Protein AF-0000000071793300 (afdb_homodimer)

Solvent-accessible surface area (backbone atoms only — not comparable to full-atom values): 31966 Å² total; per-residue (Å²): 108,73,74,70,68,48,69,80,53,36,27,35,41,35,36,18,42,70,42,23,67,44,67,67,55,56,54,31,54,50,60,82,47,87,32,38,35,38,36,33,39,48,58,44,61,64,50,50,36,66,66,46,43,80,71,41,73,70,40,40,79,45,71,46,46,90,82,60,49,72,65,57,54,48,50,56,52,59,73,65,61,40,60,27,36,38,36,68,42,41,51,44,48,57,71,75,39,58,59,67,61,49,40,50,54,49,55,61,47,26,76,75,28,22,33,39,37,42,43,46,50,82,68,42,51,70,69,56,44,49,57,48,53,71,70,39,50,27,38,38,39,39,39,55,56,58,96,36,42,34,38,40,36,40,36,54,47,95,90,61,50,75,46,74,48,55,30,28,49,50,67,52,96,86,39,48,69,45,76,43,90,51,59,77,69,62,59,54,38,25,40,57,24,49,61,75,79,74,80,70,78,76,72,73,80,77,63,80,67,64,65,56,58,70,67,59,72,65,77,76,70,83,71,77,81,75,88,76,66,96,74,79,84,72,86,75,83,78,76,83,77,74,87,79,84,83,76,84,73,85,83,89,67,87,73,84,81,84,74,89,80,85,76,88,70,95,124,109,74,75,70,68,49,67,80,54,35,27,34,40,34,36,18,43,72,41,23,68,45,67,67,54,56,54,30,55,48,59,82,46,88,33,38,33,37,35,34,37,49,55,45,62,64,48,51,36,66,67,45,43,80,71,41,73,70,40,42,78,44,71,49,48,90,83,59,51,72,66,58,53,50,51,56,51,58,73,65,60,40,60,27,36,38,36,69,41,42,51,45,48,57,71,76,38,57,56,66,59,50,41,51,53,49,55,60,46,26,75,75,29,21,32,40,37,40,42,47,50,80,67,44,50,69,70,57,44,49,56,47,53,70,71,40,49,28,38,39,39,41,38,54,57,58,95,36,42,32,39,40,37,41,35,55,45,94,88,62,50,76,47,76,49,56,31,29,49,51,67,52,96,84,38,47,67,45,75,44,89,52,60,77,69,62,60,56,39,26,42,55,24,47,61,75,79,76,79,68,79,74,73,75,80,76,63,81,67,61,67,58,59,70,67,55,72,65,78,75,70,84,73,77,83,75,88,82,69,93,81,74,88,67,88,79,82,83,71,80,77,74,85,76,87,80,78,86,72,86,83,88,69,90,71,90,82,86,80,94,86,94,91,69,98,83,130

Structure (mmCIF, N/CA/C/O backbone):
data_AF-0000000071793300-model_v1
#
loop_
_entity.id
_entity.type
_entity.pdbx_description
1 polymer 'Elongator complex protein 5'
#
loop_
_atom_site.group_PDB
_atom_site.id
_atom_site.type_symbol
_atom_site.label_atom_id
_atom_site.label_alt_id
_atom_site.label_comp_id
_atom_site.label_asym_id
_atom_site.label_entity_id
_atom_site.label_seq_id
_atom_site.pdbx_PDB_ins_code
_atom_site.Cartn_x
_atom_site.Cartn_y
_atom_site.Cartn_z
_atom_site.occupancy
_atom_site.B_iso_or_equiv
_atom_site.auth_seq_id
_atom_site.auth_comp_id
_atom_site.auth_asym_id
_atom_site.auth_atom_id
_atom_site.pdbx_PDB_model_num
ATOM 1 N N . MET A 1 1 ? -17.922 23.094 -0.722 1 76.31 1 MET A N 1
ATOM 2 C CA . MET A 1 1 ? -17.781 21.844 -0.001 1 76.31 1 MET A CA 1
ATOM 3 C C . MET A 1 1 ? -16.391 21.719 0.616 1 76.31 1 MET A C 1
ATOM 5 O O . MET A 1 1 ? -15.406 22.234 0.062 1 76.31 1 MET A O 1
ATOM 9 N N . ALA A 1 2 ? -16.344 21.344 1.844 1 85.88 2 ALA A N 1
ATOM 10 C CA . ALA A 1 2 ? -15.227 21.516 2.77 1 85.88 2 ALA A CA 1
ATOM 11 C C . ALA A 1 2 ? -13.969 20.828 2.234 1 85.88 2 ALA A C 1
ATOM 13 O O . ALA A 1 2 ? -12.875 21.406 2.291 1 85.88 2 ALA A O 1
ATOM 14 N N . LEU A 1 3 ? -14.055 19.688 1.613 1 92.12 3 LEU A N 1
ATOM 15 C CA . LEU A 1 3 ? -12.906 18.922 1.147 1 92.12 3 LEU A CA 1
ATOM 16 C C . LEU A 1 3 ? -12.289 19.578 -0.091 1 92.12 3 LEU A C 1
ATOM 18 O O . LEU A 1 3 ? -11.07 19.719 -0.185 1 92.12 3 LEU A O 1
ATOM 22 N N . ARG A 1 4 ? -13.133 20.016 -0.989 1 89.56 4 ARG A N 1
ATOM 23 C CA . ARG A 1 4 ? -12.664 20.625 -2.234 1 89.56 4 ARG A CA 1
ATOM 24 C C . ARG A 1 4 ? -11.992 21.969 -1.978 1 89.56 4 ARG A C 1
ATOM 26 O O . ARG A 1 4 ? -11.047 22.328 -2.678 1 89.56 4 ARG A O 1
ATOM 33 N N . ALA A 1 5 ? -12.484 22.641 -1.003 1 88.69 5 ALA A N 1
ATOM 34 C CA . ALA A 1 5 ? -11.984 23.984 -0.704 1 88.69 5 ALA A CA 1
ATOM 35 C C . ALA A 1 5 ? -10.797 23.922 0.258 1 88.69 5 ALA A C 1
ATOM 37 O O . ALA A 1 5 ? -10.203 24.953 0.58 1 88.69 5 ALA A O 1
ATOM 38 N N . LEU A 1 6 ? -10.453 22.766 0.643 1 92.44 6 LEU A N 1
ATOM 39 C CA . LEU A 1 6 ? -9.422 22.625 1.666 1 92.44 6 LEU A CA 1
ATOM 40 C C . LEU A 1 6 ? -8.047 22.953 1.096 1 92.44 6 LEU A C 1
ATOM 42 O O . LEU A 1 6 ? -7.637 22.375 0.084 1 92.44 6 LEU A O 1
ATOM 46 N N . VAL A 1 7 ? -7.367 23.844 1.73 1 91.25 7 VAL A N 1
ATOM 47 C CA . VAL A 1 7 ? -5.969 24.156 1.439 1 91.25 7 VAL A CA 1
ATOM 48 C C . VAL A 1 7 ? -5.082 23.656 2.576 1 91.25 7 VAL A C 1
ATOM 50 O O . VAL A 1 7 ? -5.258 24.047 3.73 1 91.25 7 VAL A O 1
ATOM 53 N N . PRO A 1 8 ? -4.176 22.797 2.203 1 92.56 8 PRO A N 1
ATOM 54 C CA . PRO A 1 8 ? -3.316 22.281 3.271 1 92.56 8 PRO A CA 1
ATOM 55 C C . PRO A 1 8 ? -2.607 23.391 4.047 1 92.56 8 PRO A C 1
ATOM 57 O O . PRO A 1 8 ? -2.072 24.328 3.447 1 92.56 8 PRO A O 1
ATOM 60 N N . ASN A 1 9 ? -2.705 23.344 5.363 1 93.25 9 ASN A N 1
ATOM 61 C CA . ASN A 1 9 ? -2.062 24.25 6.305 1 93.25 9 ASN A CA 1
ATOM 62 C C . ASN A 1 9 ? -1.631 23.531 7.578 1 93.25 9 ASN A C 1
ATOM 64 O O . ASN A 1 9 ? -2.371 22.688 8.102 1 93.25 9 ASN A O 1
ATOM 68 N N . GLY A 1 10 ? -0.492 23.922 8.023 1 96.38 10 GLY A N 1
ATOM 69 C CA . GLY A 1 10 ? 0.007 23.172 9.164 1 96.38 10 GLY A CA 1
ATOM 70 C C . GLY A 1 10 ? 0.153 21.688 8.883 1 96.38 10 GLY A C 1
ATOM 71 O O . GLY A 1 10 ? 0.768 21.297 7.891 1 96.38 10 GLY A O 1
ATOM 72 N N . PHE A 1 11 ? -0.289 20.906 9.875 1 98.31 11 PHE A N 1
ATOM 73 C CA . PHE A 1 11 ? -0.177 19.453 9.758 1 98.31 11 PHE A CA 1
ATOM 74 C C . PHE A 1 11 ? -1.538 18.828 9.484 1 98.31 11 PHE A C 1
ATOM 76 O O . PHE A 1 11 ? -2.426 18.859 10.344 1 98.31 11 PHE A O 1
ATOM 83 N N . LEU A 1 12 ? -1.7 18.219 8.305 1 98.31 12 LEU A N 1
ATOM 84 C CA . LEU A 1 12 ? -2.881 17.469 7.906 1 98.31 12 LEU A CA 1
ATOM 85 C C . LEU A 1 12 ? -2.631 15.961 8.031 1 98.31 12 LEU A C 1
ATOM 87 O O . LEU A 1 12 ? -1.771 15.414 7.344 1 98.31 12 LEU A O 1
ATOM 91 N N . LEU A 1 13 ? -3.408 15.336 8.875 1 98.56 13 LEU A N 1
ATOM 92 C CA . LEU A 1 13 ? -3.283 13.906 9.141 1 98.56 13 LEU A CA 1
ATOM 93 C C . LEU A 1 13 ? -4.383 13.125 8.43 1 98.56 13 LEU A C 1
ATOM 95 O O . LEU A 1 13 ? -5.57 13.352 8.68 1 98.56 13 LEU A O 1
ATOM 99 N N . LEU A 1 14 ? -3.951 12.188 7.512 1 98.25 14 LEU A N 1
ATOM 100 C CA . LEU A 1 14 ? -4.895 11.344 6.789 1 98.25 14 LEU A CA 1
ATOM 101 C C . LEU A 1 14 ? -4.922 9.938 7.367 1 98.25 14 LEU A C 1
ATOM 103 O O . LEU A 1 14 ? -3.871 9.312 7.547 1 98.25 14 LEU A O 1
ATOM 107 N N . ARG A 1 15 ? -6.105 9.43 7.664 1 97.31 15 ARG A N 1
ATOM 108 C CA . ARG A 1 15 ? -6.297 8.078 8.188 1 97.31 15 ARG A CA 1
ATOM 109 C C . ARG A 1 15 ? -7.141 7.238 7.238 1 97.31 15 ARG A C 1
ATOM 111 O O . ARG A 1 15 ? -8.227 7.652 6.828 1 97.31 15 ARG A O 1
ATOM 118 N N . ASP A 1 16 ? -6.52 6.109 6.824 1 91.88 16 ASP A N 1
ATOM 119 C CA . ASP A 1 16 ? -7.289 5.238 5.941 1 91.88 16 ASP A CA 1
ATOM 120 C C . ASP A 1 16 ? -7.375 3.822 6.508 1 91.88 16 ASP A C 1
ATOM 122 O O . ASP A 1 16 ? -6.887 3.559 7.609 1 91.88 16 ASP A O 1
ATOM 126 N N . ASN A 1 17 ? -8.219 3.035 5.875 1 85.12 17 ASN A N 1
ATOM 127 C CA . ASN A 1 17 ? -8.359 1.622 6.211 1 85.12 17 ASN A CA 1
ATOM 128 C C . ASN A 1 17 ? -8.297 0.74 4.969 1 85.12 17 ASN A C 1
ATOM 130 O O . ASN A 1 17 ? -7.871 1.189 3.902 1 85.12 17 ASN A O 1
ATOM 134 N N . GLU A 1 18 ? -8.602 -0.454 5.141 1 76.25 18 GLU A N 1
ATOM 135 C CA . GLU A 1 18 ? -8.453 -1.423 4.059 1 76.25 18 GLU A CA 1
ATOM 136 C C . GLU A 1 18 ? -9.391 -1.113 2.9 1 76.25 18 GLU A C 1
ATOM 138 O O . GLU A 1 18 ? -9.125 -1.499 1.759 1 76.25 18 GLU A O 1
ATOM 143 N N . SER A 1 19 ? -10.43 -0.314 3.109 1 75.38 19 SER A N 1
ATOM 144 C CA . SER A 1 19 ? -11.461 -0.108 2.096 1 75.38 19 SER A CA 1
ATOM 145 C C . SER A 1 19 ? -11.18 1.137 1.263 1 75.38 19 SER A C 1
ATOM 147 O O . SER A 1 19 ? -11.68 1.273 0.147 1 75.38 19 SER A O 1
ATOM 149 N N . CYS A 1 20 ? -10.383 2.021 1.798 1 85.69 20 CYS A N 1
ATOM 150 C CA . CYS A 1 20 ? -10.156 3.297 1.129 1 85.69 20 CYS A CA 1
ATOM 151 C C . CYS A 1 20 ? -8.773 3.854 1.47 1 85.69 20 CYS A C 1
ATOM 153 O O . CYS A 1 20 ? -8.508 4.191 2.623 1 85.69 20 CYS A O 1
ATOM 155 N N . HIS A 1 21 ? -7.926 4.043 0.466 1 88.12 21 HIS A N 1
ATOM 156 C CA . HIS A 1 21 ? -6.551 4.488 0.68 1 88.12 21 HIS A CA 1
ATOM 157 C C . HIS A 1 21 ? -6.441 6.004 0.586 1 88.12 21 HIS A C 1
ATOM 159 O O . HIS A 1 21 ? -7.086 6.625 -0.264 1 88.12 21 HIS A O 1
ATOM 165 N N . CYS A 1 22 ? -5.547 6.508 1.303 1 94 22 CYS A N 1
ATOM 166 C CA . CYS A 1 22 ? -5.441 7.957 1.408 1 94 22 CYS A CA 1
ATOM 167 C C . CYS A 1 22 ? -4.457 8.508 0.385 1 94 22 CYS A C 1
ATOM 169 O O . CYS A 1 22 ? -4.445 9.711 0.118 1 94 22 CYS A O 1
ATOM 171 N N . GLU A 1 23 ? -3.615 7.715 -0.172 1 93.56 23 GLU A N 1
ATOM 172 C CA . GLU A 1 23 ? -2.52 8.203 -1.005 1 93.56 23 GLU A CA 1
ATOM 173 C C . GLU A 1 23 ? -3.037 9.086 -2.135 1 93.56 23 GLU A C 1
ATOM 175 O O . GLU A 1 23 ? -2.539 10.195 -2.338 1 93.56 23 GLU A O 1
ATOM 180 N N . PRO A 1 24 ? -4.094 8.719 -2.9 1 92.12 24 PRO A N 1
ATOM 181 C CA . PRO A 1 24 ? -4.586 9.594 -3.969 1 92.12 24 PRO A CA 1
ATOM 182 C C . PRO A 1 24 ? -5.066 10.945 -3.453 1 92.12 24 PRO A C 1
ATOM 184 O O . PRO A 1 24 ? -4.836 11.977 -4.098 1 92.12 24 PRO A O 1
ATOM 187 N N . LEU A 1 25 ? -5.703 10.914 -2.357 1 95.69 25 LEU A N 1
ATOM 188 C CA . LEU A 1 25 ? -6.207 12.164 -1.793 1 95.69 25 LEU A CA 1
ATOM 189 C C . LEU A 1 25 ? -5.055 13.07 -1.374 1 95.69 25 LEU A C 1
ATOM 191 O O . LEU A 1 25 ? -5.121 14.289 -1.56 1 95.69 25 LEU A O 1
ATOM 195 N N . ALA A 1 26 ? -4.02 12.5 -0.776 1 96.5 26 ALA A N 1
ATOM 196 C CA . ALA A 1 26 ? -2.85 13.289 -0.395 1 96.5 26 ALA A CA 1
ATOM 197 C C . ALA A 1 26 ? -2.291 14.055 -1.59 1 96.5 26 ALA A C 1
ATOM 199 O O . ALA A 1 26 ? -2.02 15.25 -1.493 1 96.5 26 ALA A O 1
ATOM 200 N N . PHE A 1 27 ? -2.205 13.445 -2.686 1 95.06 27 PHE A N 1
ATOM 201 C CA . PHE A 1 27 ? -1.646 14.062 -3.883 1 95.06 27 PHE A CA 1
ATOM 202 C C . PHE A 1 27 ? -2.631 15.047 -4.492 1 95.06 27 PHE A C 1
ATOM 204 O O . PHE A 1 27 ? -2.227 16.078 -5.035 1 95.06 27 PHE A O 1
ATOM 211 N N . ALA A 1 28 ? -3.891 14.727 -4.414 1 94.69 28 ALA A N 1
ATOM 212 C CA . ALA A 1 28 ? -4.91 15.641 -4.926 1 94.69 28 ALA A CA 1
ATOM 213 C C . ALA A 1 28 ? -4.922 16.938 -4.137 1 94.69 28 ALA A C 1
ATOM 215 O O . ALA A 1 28 ? -5.062 18.031 -4.715 1 94.69 28 ALA A O 1
ATOM 216 N N . LEU A 1 29 ? -4.777 16.859 -2.869 1 95.25 29 LEU A N 1
ATOM 217 C CA . LEU A 1 29 ? -4.801 18.031 -2.01 1 95.25 29 LEU A CA 1
ATOM 218 C C . LEU A 1 29 ? -3.553 18.891 -2.219 1 95.25 29 LEU A C 1
ATOM 220 O O . LEU A 1 29 ? -3.592 20.109 -2.035 1 95.25 29 LEU A O 1
ATOM 224 N N . ALA A 1 30 ? -2.48 18.266 -2.547 1 93.19 30 ALA A N 1
ATOM 225 C CA . ALA A 1 30 ? -1.224 18.969 -2.771 1 93.19 30 ALA A CA 1
ATOM 226 C C . ALA A 1 30 ? -1.16 19.531 -4.188 1 93.19 30 ALA A C 1
ATOM 228 O O . ALA A 1 30 ? -0.171 20.172 -4.566 1 93.19 30 ALA A O 1
ATOM 229 N N . ARG A 1 31 ? -2.129 19.438 -4.93 1 88.06 31 ARG A N 1
ATOM 230 C CA . ARG A 1 31 ? -2.129 19.703 -6.367 1 88.06 31 ARG A CA 1
ATOM 231 C C . ARG A 1 31 ? -1.863 21.172 -6.652 1 88.06 31 ARG A C 1
ATOM 233 O O . ARG A 1 31 ? -1.217 21.516 -7.648 1 88.06 31 ARG A O 1
ATOM 240 N N . SER A 1 32 ? -2.324 22.047 -5.797 1 85.69 32 SER A N 1
ATOM 241 C CA . SER A 1 32 ? -2.209 23.469 -6.051 1 85.69 32 SER A CA 1
ATOM 242 C C . SER A 1 32 ? -0.873 24.016 -5.555 1 85.69 32 SER A C 1
ATOM 244 O O . SER A 1 32 ? -0.54 25.172 -5.797 1 85.69 32 SER A O 1
ATOM 246 N N . SER A 1 33 ? -0.124 23.188 -4.898 1 89.44 33 SER A N 1
ATOM 247 C CA . SER A 1 33 ? 1.162 23.641 -4.375 1 89.44 33 SER A CA 1
ATOM 248 C C . SER A 1 33 ? 2.174 23.844 -5.496 1 89.44 33 SER A C 1
ATOM 250 O O . SER A 1 33 ? 2.215 23.062 -6.453 1 89.44 33 SER A O 1
ATOM 252 N N . LYS A 1 34 ? 2.996 24.812 -5.355 1 88.06 34 LYS A N 1
ATOM 253 C CA . LYS A 1 34 ? 3.979 25.172 -6.375 1 88.06 34 LYS A CA 1
ATOM 254 C C . LYS A 1 34 ? 5.141 24.188 -6.387 1 88.06 34 LYS A C 1
ATOM 256 O O . LYS A 1 34 ? 5.762 23.953 -7.426 1 88.06 34 LYS A O 1
ATOM 261 N N . SER A 1 35 ? 5.535 23.719 -5.238 1 91.12 35 SER A N 1
ATOM 262 C CA . SER A 1 35 ? 6.629 22.766 -5.082 1 91.12 35 SER A CA 1
ATOM 263 C C . SER A 1 35 ? 6.348 21.781 -3.953 1 91.12 35 SER A C 1
ATOM 265 O O . SER A 1 35 ? 5.695 22.125 -2.967 1 91.12 35 SER A O 1
ATOM 267 N N . PHE A 1 36 ? 6.969 20.547 -4.172 1 92.25 36 PHE A N 1
ATOM 268 C CA . PHE A 1 36 ? 6.691 19.484 -3.213 1 92.25 36 PHE A CA 1
ATOM 269 C C . PHE A 1 36 ? 7.957 18.703 -2.891 1 92.25 36 PHE A C 1
ATOM 271 O O . PHE A 1 36 ? 8.844 18.562 -3.74 1 92.25 36 PHE A O 1
ATOM 278 N N . VAL A 1 37 ? 7.98 18.328 -1.69 1 97 37 VAL A N 1
ATOM 279 C CA . VAL A 1 37 ? 8.891 17.25 -1.304 1 97 37 VAL A CA 1
ATOM 280 C C . VAL A 1 37 ? 8.094 16.016 -0.883 1 97 37 VAL A C 1
ATOM 282 O O . VAL A 1 37 ? 7.105 16.141 -0.154 1 97 37 VAL A O 1
ATOM 285 N N . ILE A 1 38 ? 8.422 14.898 -1.396 1 97.62 38 ILE A N 1
ATOM 286 C CA . ILE A 1 38 ? 7.797 13.625 -1.037 1 97.62 38 ILE A CA 1
ATOM 287 C C . ILE A 1 38 ? 8.812 12.734 -0.326 1 97.62 38 ILE A C 1
ATOM 289 O O . ILE A 1 38 ? 9.867 12.422 -0.879 1 97.62 38 ILE A O 1
ATOM 293 N N . VAL A 1 39 ? 8.453 12.383 0.923 1 97.94 39 VAL A N 1
ATOM 294 C CA . VAL A 1 39 ? 9.258 11.398 1.64 1 97.94 39 VAL A CA 1
ATOM 295 C C . VAL A 1 39 ? 8.664 10 1.453 1 97.94 39 VAL A C 1
ATOM 297 O O . VAL A 1 39 ? 7.516 9.758 1.833 1 97.94 39 VAL A O 1
ATOM 300 N N . THR A 1 40 ? 9.422 9.148 0.89 1 96.25 40 THR A N 1
ATOM 301 C CA . THR A 1 40 ? 8.984 7.773 0.637 1 96.25 40 THR A CA 1
ATOM 302 C C . THR A 1 40 ? 10.141 6.797 0.823 1 96.25 40 THR A C 1
ATOM 304 O O . THR A 1 40 ? 11.141 7.129 1.465 1 96.25 40 THR A O 1
ATOM 307 N N . ILE A 1 41 ? 9.906 5.582 0.423 1 93.75 41 ILE A N 1
ATOM 308 C CA . ILE A 1 41 ? 10.93 4.559 0.618 1 93.75 41 ILE A CA 1
ATOM 309 C C . ILE A 1 41 ? 11.617 4.262 -0.711 1 93.75 41 ILE A C 1
ATOM 311 O O . ILE A 1 41 ? 11.102 4.602 -1.777 1 93.75 41 ILE A O 1
ATOM 315 N N . THR A 1 42 ? 12.789 3.658 -0.551 1 88.62 42 THR A N 1
ATOM 316 C CA . THR A 1 42 ? 13.586 3.334 -1.732 1 88.62 42 THR A CA 1
ATOM 317 C C . THR A 1 42 ? 12.812 2.391 -2.654 1 88.62 42 THR A C 1
ATOM 319 O O . THR A 1 42 ? 12.281 1.373 -2.207 1 88.62 42 THR A O 1
ATOM 322 N N . GLY A 1 43 ? 12.797 2.764 -3.949 1 86.94 43 GLY A N 1
ATOM 323 C CA . GLY A 1 43 ? 12.141 1.931 -4.941 1 86.94 43 GLY A CA 1
ATOM 324 C C . GLY A 1 43 ? 10.727 2.385 -5.254 1 86.94 43 GLY A C 1
ATOM 325 O O . GLY A 1 43 ? 10.156 2.002 -6.281 1 86.94 43 GLY A O 1
ATOM 326 N N . ARG A 1 44 ? 10.18 3.189 -4.469 1 92 44 ARG A N 1
ATOM 327 C CA . ARG A 1 44 ? 8.781 3.566 -4.629 1 92 44 ARG A CA 1
ATOM 328 C C . ARG A 1 44 ? 8.648 4.875 -5.398 1 92 44 ARG A C 1
ATOM 330 O O . ARG A 1 44 ? 7.562 5.223 -5.871 1 92 44 ARG A O 1
ATOM 337 N N . GLU A 1 45 ? 9.656 5.633 -5.57 1 90.19 45 GLU A N 1
ATOM 338 C CA . GLU A 1 45 ? 9.617 6.941 -6.211 1 90.19 45 GLU A CA 1
ATOM 339 C C . GLU A 1 45 ? 9.062 6.844 -7.633 1 90.19 45 GLU A C 1
ATOM 341 O O . GLU A 1 45 ? 8.195 7.633 -8.016 1 90.19 45 GLU A O 1
ATOM 346 N N . ASN A 1 46 ? 9.516 5.902 -8.352 1 85.75 46 ASN A N 1
ATOM 347 C CA . ASN A 1 46 ? 9.102 5.777 -9.75 1 85.75 46 ASN A CA 1
ATOM 348 C C . ASN A 1 46 ? 7.645 5.344 -9.867 1 85.75 46 ASN A C 1
ATOM 350 O O . ASN A 1 46 ? 6.949 5.73 -10.805 1 85.75 46 ASN A O 1
ATOM 354 N N . VAL A 1 47 ? 7.238 4.539 -8.922 1 90.19 47 VAL A N 1
ATOM 355 C CA . VAL A 1 47 ? 5.84 4.133 -8.875 1 90.19 47 VAL A CA 1
ATOM 356 C C . VAL A 1 47 ? 4.949 5.359 -8.688 1 90.19 47 VAL A C 1
ATOM 358 O O . VAL A 1 47 ? 3.959 5.535 -9.398 1 90.19 47 VAL A O 1
ATOM 361 N N . LEU A 1 48 ? 5.328 6.172 -7.793 1 92.94 48 LEU A N 1
ATOM 362 C CA . LEU A 1 48 ? 4.566 7.387 -7.527 1 92.94 48 LEU A CA 1
ATOM 363 C C . LEU A 1 48 ? 4.598 8.328 -8.727 1 92.94 48 LEU A C 1
ATOM 365 O O . LEU A 1 48 ? 3.59 8.953 -9.055 1 92.94 48 LEU A O 1
ATOM 369 N N . ARG A 1 49 ? 5.668 8.43 -9.43 1 89.88 49 ARG A N 1
ATOM 370 C CA . ARG A 1 49 ? 5.785 9.242 -10.633 1 89.88 49 ARG A CA 1
ATOM 371 C C . ARG A 1 49 ? 4.84 8.75 -11.727 1 89.88 49 ARG A C 1
ATOM 373 O O . ARG A 1 49 ? 4.258 9.555 -12.453 1 89.88 49 ARG A O 1
ATOM 380 N N . ARG A 1 50 ? 4.75 7.523 -11.828 1 84.56 50 ARG A N 1
ATOM 381 C CA . ARG A 1 50 ? 3.869 6.949 -12.836 1 84.56 50 ARG A CA 1
ATOM 382 C C . ARG A 1 50 ? 2.404 7.18 -12.477 1 84.56 50 ARG A C 1
ATOM 384 O O . ARG A 1 50 ? 1.588 7.484 -13.352 1 84.56 50 ARG A O 1
ATOM 391 N N . ARG A 1 51 ? 2.131 6.992 -11.242 1 87.12 51 ARG A N 1
ATOM 392 C CA . ARG A 1 51 ? 0.751 7.066 -10.773 1 87.12 51 ARG A CA 1
ATOM 393 C C . ARG A 1 51 ? 0.234 8.5 -10.812 1 87.12 51 ARG A C 1
ATOM 395 O O . ARG A 1 51 ? -0.937 8.734 -11.117 1 87.12 51 ARG A O 1
ATOM 402 N N . TYR A 1 52 ? 1.167 9.375 -10.523 1 90.38 52 TYR A N 1
ATOM 403 C CA . TYR A 1 52 ? 0.684 10.734 -10.328 1 90.38 52 TYR A CA 1
ATOM 404 C C . TYR A 1 52 ? 1.319 11.688 -11.336 1 90.38 52 TYR A C 1
ATOM 406 O O . TYR A 1 52 ? 1.308 12.906 -11.141 1 90.38 52 TYR A O 1
ATOM 414 N N . GLY A 1 53 ? 1.723 11.281 -12.484 1 78.25 53 GLY A N 1
ATOM 415 C CA . GLY A 1 53 ? 2.143 11.961 -13.695 1 78.25 53 GLY A CA 1
ATOM 416 C C . GLY A 1 53 ? 2.826 13.289 -13.43 1 78.25 53 GLY A C 1
ATOM 417 O O . GLY A 1 53 ? 3.756 13.367 -12.617 1 78.25 53 GLY A O 1
ATOM 418 N N . GLY A 1 54 ? 2.178 14.336 -14.008 1 74.56 54 GLY A N 1
ATOM 419 C CA . GLY A 1 54 ? 2.666 15.711 -14.055 1 74.56 54 GLY A CA 1
ATOM 420 C C . GLY A 1 54 ? 2.865 16.312 -12.68 1 74.56 54 GLY A C 1
ATOM 421 O O . GLY A 1 54 ? 3.689 17.219 -12.516 1 74.56 54 GLY A O 1
ATOM 422 N N . ARG A 1 55 ? 2.26 15.75 -11.648 1 79.5 55 ARG A N 1
ATOM 423 C CA . ARG A 1 55 ? 2.4 16.328 -10.312 1 79.5 55 ARG A CA 1
ATOM 424 C C . ARG A 1 55 ? 3.756 15.977 -9.711 1 79.5 55 ARG A C 1
ATOM 426 O O . ARG A 1 55 ? 4.277 16.719 -8.875 1 79.5 55 ARG A O 1
ATOM 433 N N . CYS A 1 56 ? 4.332 14.867 -10.211 1 80.94 56 CYS A N 1
ATOM 434 C CA . CYS A 1 56 ? 5.617 14.438 -9.672 1 80.94 56 CYS A CA 1
ATOM 435 C C . CYS A 1 56 ? 6.77 14.945 -10.539 1 80.94 56 CYS A C 1
ATOM 437 O O . CYS A 1 56 ? 7.938 14.727 -10.211 1 80.94 56 CYS A O 1
ATOM 439 N N . GLU A 1 57 ? 6.516 15.586 -11.672 1 77 57 GLU A N 1
ATOM 440 C CA . GLU A 1 57 ? 7.574 16.062 -12.555 1 77 57 GLU A CA 1
ATOM 441 C C . GLU A 1 57 ? 8.477 17.062 -11.836 1 77 57 GLU A C 1
ATOM 443 O O . GLU A 1 57 ? 9.703 17.031 -12 1 77 57 GLU A O 1
ATOM 448 N N . GLY A 1 58 ? 7.973 17.875 -10.969 1 77.62 58 GLY A N 1
ATOM 449 C CA . GLY A 1 58 ? 8.797 18.828 -10.242 1 77.62 58 GLY A CA 1
ATOM 450 C C . GLY A 1 58 ? 8.898 18.516 -8.758 1 77.62 58 GLY A C 1
ATOM 451 O O . GLY A 1 58 ? 9.352 19.359 -7.977 1 77.62 58 GLY A O 1
ATOM 452 N N . ALA A 1 59 ? 8.578 17.281 -8.516 1 89 59 ALA A N 1
ATOM 453 C CA . ALA A 1 59 ? 8.633 16.906 -7.105 1 89 59 ALA A CA 1
ATOM 454 C C . ALA A 1 59 ? 10.031 16.422 -6.727 1 89 59 ALA A C 1
ATOM 456 O O . ALA A 1 59 ? 10.719 15.797 -7.539 1 89 59 ALA A O 1
ATOM 457 N N . THR A 1 60 ? 10.453 16.766 -5.543 1 94.06 60 THR A N 1
ATOM 458 C CA . THR A 1 60 ? 11.688 16.234 -4.988 1 94.06 60 THR A CA 1
ATOM 459 C C . THR A 1 60 ? 11.398 15.07 -4.043 1 94.06 60 THR A C 1
ATOM 461 O O . THR A 1 60 ? 10.562 15.18 -3.148 1 94.06 60 THR A O 1
ATOM 464 N N . PHE A 1 61 ? 12.141 14.023 -4.305 1 95.19 61 PHE A N 1
ATOM 465 C CA . PHE A 1 61 ? 11.945 12.844 -3.473 1 95.19 61 PHE A CA 1
ATOM 466 C C . PHE A 1 61 ? 13.062 12.719 -2.441 1 95.19 61 PHE A C 1
ATOM 468 O O . PHE A 1 61 ? 14.234 12.93 -2.76 1 95.19 61 PHE A O 1
ATOM 475 N N . THR A 1 62 ? 12.664 12.516 -1.165 1 95.81 62 THR A N 1
ATOM 476 C CA . THR A 1 62 ? 13.578 12.164 -0.081 1 95.81 62 THR A CA 1
ATOM 477 C C . THR A 1 62 ? 13.328 10.734 0.391 1 95.81 62 THR A C 1
ATOM 479 O O . THR A 1 62 ? 12.211 10.391 0.78 1 95.81 62 THR A O 1
ATOM 482 N N . ARG A 1 63 ? 14.375 9.969 0.436 1 93.44 63 ARG A N 1
ATOM 483 C CA . ARG A 1 63 ? 14.219 8.539 0.682 1 93.44 63 ARG A CA 1
ATOM 484 C C . ARG A 1 63 ? 14.508 8.203 2.141 1 93.44 63 ARG A C 1
ATOM 486 O O . ARG A 1 63 ? 15.508 8.641 2.701 1 93.44 63 ARG A O 1
ATOM 493 N N . LEU A 1 64 ? 13.578 7.438 2.709 1 93.62 64 LEU A N 1
ATOM 494 C CA . LEU A 1 64 ? 13.742 6.883 4.047 1 93.62 64 LEU A CA 1
ATOM 495 C C . LEU A 1 64 ? 14.227 5.438 3.982 1 93.62 64 LEU A C 1
ATOM 497 O O . LEU A 1 64 ? 13.523 4.566 3.461 1 93.62 64 LEU A O 1
ATOM 501 N N . ASP A 1 65 ? 15.406 5.246 4.379 1 84.44 65 ASP A N 1
ATOM 502 C CA . ASP A 1 65 ? 15.938 3.887 4.449 1 84.44 65 ASP A CA 1
ATOM 503 C C . ASP A 1 65 ? 16.469 3.572 5.844 1 84.44 65 ASP A C 1
ATOM 505 O O . ASP A 1 65 ? 16.297 4.363 6.773 1 84.44 65 ASP A O 1
ATOM 509 N N . TYR A 1 66 ? 17.078 2.439 6.047 1 80.5 66 TYR A N 1
ATOM 510 C CA . TYR A 1 66 ? 17.469 1.95 7.363 1 80.5 66 TYR A CA 1
ATOM 511 C C . TYR A 1 66 ? 18.594 2.799 7.949 1 80.5 66 TYR A C 1
ATOM 513 O O . TYR A 1 66 ? 18.688 2.947 9.172 1 80.5 66 TYR A O 1
ATOM 521 N N . GLN A 1 67 ? 19.297 3.469 7.141 1 85.62 67 GLN A N 1
ATOM 522 C CA . GLN A 1 67 ? 20.453 4.227 7.621 1 85.62 67 GLN A CA 1
ATOM 523 C C . GLN A 1 67 ? 20.094 5.691 7.848 1 85.62 67 GLN A C 1
ATOM 525 O O . GLN A 1 67 ? 20.875 6.445 8.422 1 85.62 67 GLN A O 1
ATOM 530 N N . THR A 1 68 ? 19 6.066 7.473 1 90.88 68 THR A N 1
ATOM 531 C CA . THR A 1 68 ? 18.594 7.465 7.543 1 90.88 68 THR A CA 1
ATOM 532 C C . THR A 1 68 ? 18.25 7.859 8.977 1 90.88 68 THR A C 1
ATOM 534 O O . THR A 1 68 ? 17.578 7.117 9.688 1 90.88 68 THR A O 1
ATOM 537 N N . THR A 1 69 ? 18.75 9.031 9.406 1 94.56 69 THR A N 1
ATOM 538 C CA . THR A 1 69 ? 18.344 9.602 10.688 1 94.56 69 THR A CA 1
ATOM 539 C C . THR A 1 69 ? 17.281 10.664 10.5 1 94.56 69 THR A C 1
ATOM 541 O O . THR A 1 69 ? 17.109 11.203 9.406 1 94.56 69 THR A O 1
ATOM 544 N N . MET A 1 70 ? 16.562 10.992 11.586 1 95.75 70 MET A N 1
ATOM 545 C CA . MET A 1 70 ? 15.516 12.008 11.539 1 95.75 70 MET A CA 1
ATOM 546 C C . MET A 1 70 ? 16.109 13.375 11.211 1 95.75 70 MET A C 1
ATOM 548 O O . MET A 1 70 ? 15.508 14.141 10.445 1 95.75 70 MET A O 1
ATOM 552 N N . GLU A 1 71 ? 17.25 13.664 11.719 1 96.06 71 GLU A N 1
ATOM 553 C CA . GLU A 1 71 ? 17.906 14.938 11.484 1 96.06 71 GLU A CA 1
ATOM 554 C C . GLU A 1 71 ? 18.281 15.102 10.016 1 96.06 71 GLU A C 1
ATOM 556 O O . GLU A 1 71 ? 18.125 16.188 9.445 1 96.06 71 GLU A O 1
ATOM 561 N N . ARG A 1 72 ? 18.797 14.062 9.484 1 96.25 72 ARG A N 1
ATOM 562 C CA . ARG A 1 72 ? 19.188 14.109 8.078 1 96.25 72 ARG A CA 1
ATOM 563 C C . ARG A 1 72 ? 17.984 14.359 7.18 1 96.25 72 ARG A C 1
ATOM 565 O O . ARG A 1 72 ? 18.047 15.164 6.25 1 96.25 72 ARG A O 1
ATOM 572 N N . ILE A 1 73 ? 16.922 13.656 7.414 1 97 73 ILE A N 1
ATOM 573 C CA . ILE A 1 73 ? 15.719 13.828 6.613 1 97 73 ILE A CA 1
ATOM 574 C C . ILE A 1 73 ? 15.188 15.25 6.793 1 97 73 ILE A C 1
ATOM 576 O O . ILE A 1 73 ? 14.797 15.898 5.816 1 97 73 ILE A O 1
ATOM 580 N N . HIS A 1 74 ? 15.109 15.688 8.047 1 97.81 74 HIS A N 1
ATOM 581 C CA . HIS A 1 74 ? 14.672 17.047 8.328 1 97.81 74 HIS A CA 1
ATOM 582 C C . HIS A 1 74 ? 15.5 18.062 7.547 1 97.81 74 HIS A C 1
ATOM 584 O O . HIS A 1 74 ? 14.945 18.953 6.898 1 97.81 74 HIS A O 1
ATOM 590 N N . GLY A 1 75 ? 16.766 17.938 7.641 1 97 75 GLY A N 1
ATOM 591 C CA . GLY A 1 75 ? 17.672 18.844 6.938 1 97 75 GLY A CA 1
ATOM 592 C C . GLY A 1 75 ? 17.438 18.859 5.438 1 97 75 GLY A C 1
ATOM 593 O O . GLY A 1 75 ? 17.391 19.938 4.832 1 97 75 GLY A O 1
ATOM 594 N N . LYS A 1 76 ? 17.281 17.797 4.836 1 96.5 76 LYS A N 1
ATOM 595 C CA . LYS A 1 76 ? 17.062 17.688 3.398 1 96.5 76 LYS A CA 1
ATOM 596 C C . LYS A 1 76 ? 15.758 18.391 2.998 1 96.5 76 LYS A C 1
ATOM 598 O O . LYS A 1 76 ? 15.734 19.141 2.025 1 96.5 76 LYS 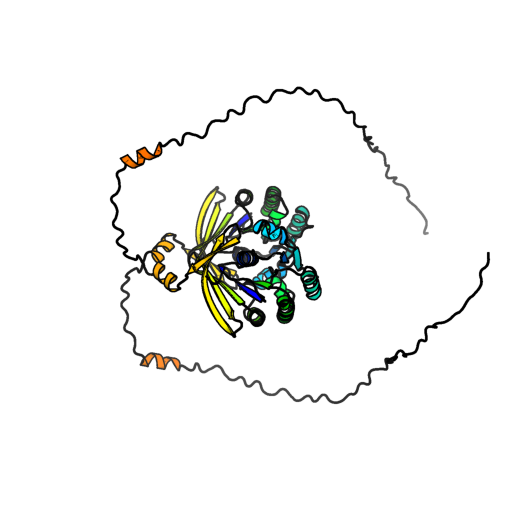A O 1
ATOM 603 N N . ILE A 1 77 ? 14.711 18.172 3.77 1 97.69 77 ILE A N 1
ATOM 604 C CA . ILE A 1 77 ? 13.414 18.75 3.445 1 97.69 77 ILE A CA 1
ATOM 605 C C . ILE A 1 77 ? 13.484 20.266 3.555 1 97.69 77 ILE A C 1
ATOM 607 O O . ILE A 1 77 ? 13.039 20.984 2.652 1 97.69 77 ILE A O 1
ATOM 611 N N . VAL A 1 78 ? 14 20.734 4.625 1 97.31 78 VAL A N 1
ATOM 612 C CA . VAL A 1 78 ? 14.031 22.156 4.902 1 97.31 78 VAL A CA 1
ATOM 613 C C . VAL A 1 78 ? 14.891 22.875 3.857 1 97.31 78 VAL A C 1
ATOM 615 O O . VAL A 1 78 ? 14.586 24 3.451 1 97.31 78 VAL A O 1
ATOM 618 N N . THR A 1 79 ? 15.992 22.219 3.428 1 96.44 79 THR A N 1
ATOM 619 C CA . THR A 1 79 ? 16.859 22.797 2.414 1 96.44 79 THR A CA 1
ATOM 620 C C . THR A 1 79 ? 16.094 23.078 1.127 1 96.44 79 THR A C 1
ATOM 622 O O . THR A 1 79 ? 16.328 24.078 0.457 1 96.44 79 THR A O 1
ATOM 625 N N . TYR A 1 80 ? 15.148 22.328 0.825 1 95.06 80 TYR A N 1
ATOM 626 C CA . TYR A 1 80 ? 14.359 22.5 -0.39 1 95.06 80 TYR A CA 1
ATOM 627 C C . TYR A 1 80 ? 13.281 23.562 -0.194 1 95.06 80 TYR A C 1
ATOM 629 O O . TYR A 1 80 ? 12.781 24.125 -1.165 1 95.06 80 TYR A O 1
ATOM 637 N N . SER A 1 81 ? 12.836 23.828 1.041 1 93.25 81 SER A N 1
ATOM 638 C CA . SER A 1 81 ? 11.828 24.812 1.399 1 93.25 81 SER A CA 1
ATOM 639 C C . SER A 1 81 ? 10.578 24.672 0.531 1 93.25 81 SER A C 1
ATOM 641 O O . SER A 1 81 ? 10.188 25.609 -0.158 1 93.25 81 SER A O 1
ATOM 643 N N . PRO A 1 82 ? 9.953 23.578 0.563 1 95.94 82 PRO A N 1
ATOM 644 C CA . PRO A 1 82 ? 8.812 23.328 -0.317 1 95.94 82 PRO A CA 1
ATOM 645 C C . PRO A 1 82 ? 7.559 24.094 0.112 1 95.94 82 PRO A C 1
ATOM 647 O O . PRO A 1 82 ? 7.457 24.516 1.266 1 95.94 82 PRO A O 1
ATOM 650 N N . SER A 1 83 ? 6.633 24.297 -0.884 1 95.62 83 SER A N 1
ATOM 651 C CA . SER A 1 83 ? 5.32 24.844 -0.557 1 95.62 83 SER A CA 1
ATOM 652 C C . SER A 1 83 ? 4.453 23.812 0.164 1 95.62 83 SER A C 1
ATOM 654 O O . SER A 1 83 ? 3.467 24.172 0.812 1 95.62 83 SER A O 1
ATOM 656 N N . CYS A 1 84 ? 4.891 22.484 0.044 1 96.56 84 CYS A N 1
ATOM 657 C CA . CYS A 1 84 ? 4.18 21.406 0.722 1 96.56 84 CYS A CA 1
ATOM 658 C C . CYS A 1 84 ? 5.051 20.156 0.82 1 96.56 84 CYS A C 1
ATOM 660 O O . CYS A 1 84 ? 5.852 19.875 -0.075 1 96.56 84 CYS A O 1
ATOM 662 N N . CYS A 1 85 ? 4.895 19.422 1.904 1 98.06 85 CYS A N 1
ATOM 663 C CA . CYS A 1 85 ? 5.621 18.172 2.098 1 98.06 85 CYS A CA 1
ATOM 664 C C . CYS A 1 85 ? 4.656 17 2.312 1 98.06 85 CYS A C 1
ATOM 666 O O . CYS A 1 85 ? 3.727 17.094 3.117 1 98.06 85 CYS A O 1
ATOM 668 N N . ILE A 1 86 ? 4.828 15.875 1.607 1 98.06 86 ILE A N 1
ATOM 669 C CA . ILE A 1 86 ? 4.027 14.664 1.78 1 98.06 86 ILE A CA 1
ATOM 670 C C . ILE A 1 86 ? 4.879 13.57 2.412 1 98.06 86 ILE A C 1
ATOM 672 O O . ILE A 1 86 ? 5.926 13.195 1.873 1 98.06 86 ILE A O 1
ATOM 676 N N . LEU A 1 87 ? 4.465 13.109 3.557 1 98.38 87 LEU A N 1
ATOM 677 C CA . LEU A 1 87 ? 5.031 11.914 4.172 1 98.38 87 LEU A CA 1
ATOM 678 C C . LEU A 1 87 ? 4.254 10.672 3.756 1 98.38 87 LEU A C 1
ATOM 680 O O . LEU A 1 87 ? 3.254 10.312 4.387 1 98.38 87 LEU A O 1
ATOM 684 N N . ASP A 1 88 ? 4.723 9.93 2.789 1 95.88 88 ASP A N 1
ATOM 685 C CA . ASP A 1 88 ? 4 8.867 2.107 1 95.88 88 ASP A CA 1
ATOM 686 C C . ASP A 1 88 ? 4.23 7.52 2.795 1 95.88 88 ASP A C 1
ATOM 688 O O . ASP A 1 88 ? 3.539 6.539 2.502 1 95.88 88 ASP A O 1
ATOM 692 N N . CYS A 1 89 ? 5.113 7.5 3.77 1 95.5 89 CYS A N 1
ATOM 693 C CA . CYS A 1 89 ? 5.523 6.219 4.332 1 95.5 89 CYS A CA 1
ATOM 694 C C . CYS A 1 89 ? 5.539 6.27 5.855 1 95.5 89 CYS A C 1
ATOM 696 O O . CYS A 1 89 ? 6.531 5.898 6.484 1 95.5 89 CYS A O 1
ATOM 698 N N . MET A 1 90 ? 4.426 6.609 6.465 1 96.75 90 MET A N 1
ATOM 699 C CA . MET A 1 90 ? 4.348 6.75 7.918 1 96.75 90 MET A CA 1
ATOM 700 C C . MET A 1 90 ? 4.492 5.398 8.602 1 96.75 90 MET A C 1
ATOM 702 O O . MET A 1 90 ? 4.977 5.32 9.734 1 96.75 90 MET A O 1
ATOM 706 N N . ASP A 1 91 ? 4.094 4.387 7.922 1 93.56 91 ASP A N 1
ATOM 707 C CA . ASP A 1 91 ? 4.25 3.045 8.477 1 93.56 91 ASP A CA 1
ATOM 708 C C . ASP A 1 91 ? 5.727 2.713 8.695 1 93.56 91 ASP A C 1
ATOM 710 O O . ASP A 1 91 ? 6.09 2.125 9.719 1 93.56 91 ASP A O 1
ATOM 714 N N . VAL A 1 92 ? 6.566 3.197 7.824 1 95.94 92 VAL A N 1
ATOM 715 C CA . VAL A 1 92 ? 8 2.959 7.953 1 95.94 92 VAL A CA 1
ATOM 716 C C . VAL A 1 92 ? 8.586 3.896 9.008 1 95.94 92 VAL A C 1
ATOM 718 O O . VAL A 1 92 ? 9.469 3.502 9.773 1 95.94 92 VAL A O 1
ATOM 721 N N . PHE A 1 93 ? 8.086 5.086 9.102 1 96.88 93 PHE A N 1
ATOM 722 C CA . PHE A 1 93 ? 8.523 6.008 10.148 1 96.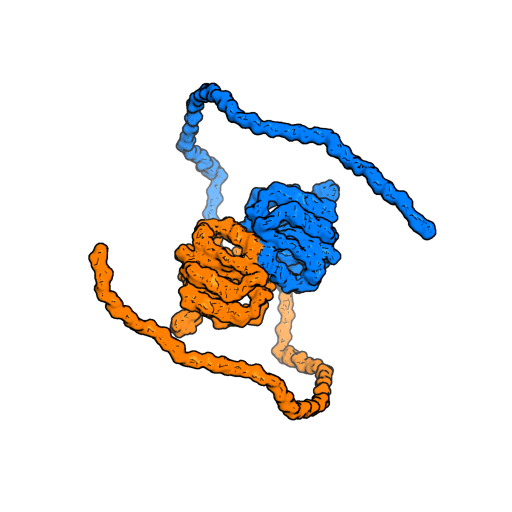88 93 PHE A CA 1
ATOM 723 C C . PHE A 1 93 ? 8.312 5.398 11.531 1 96.88 93 PHE A C 1
ATOM 725 O O . PHE A 1 93 ? 9.227 5.398 12.359 1 96.88 93 PHE A O 1
ATOM 732 N N . VAL A 1 94 ? 7.145 4.844 11.766 1 96.06 94 VAL A N 1
ATOM 733 C CA . VAL A 1 94 ? 6.781 4.375 13.102 1 96.06 94 VAL A CA 1
ATOM 734 C C . VAL A 1 94 ? 7.523 3.08 13.414 1 96.06 94 VAL A C 1
ATOM 736 O O . VAL A 1 94 ? 7.66 2.699 14.578 1 96.06 94 VAL A O 1
ATOM 739 N N . ASP A 1 95 ? 7.953 2.42 12.43 1 93.12 95 ASP A N 1
ATOM 740 C CA . ASP A 1 95 ? 8.758 1.219 12.625 1 93.12 95 ASP A CA 1
ATOM 741 C C . ASP A 1 95 ? 10.195 1.577 13.008 1 93.12 95 ASP A C 1
ATOM 743 O O . ASP A 1 95 ? 10.844 0.839 13.75 1 93.12 95 ASP A O 1
ATOM 747 N N . LYS A 1 96 ? 10.672 2.66 12.547 1 93.69 96 LYS A N 1
ATOM 748 C CA . LYS A 1 96 ? 12.078 3.01 12.695 1 93.69 96 LYS A CA 1
ATOM 749 C C . LYS A 1 96 ? 12.289 3.916 13.906 1 93.69 96 LYS A C 1
ATOM 751 O O . LYS A 1 96 ? 13.352 3.885 14.531 1 93.69 96 LYS A O 1
ATOM 756 N N . PHE A 1 97 ? 11.32 4.754 14.148 1 96.12 97 PHE A N 1
ATOM 757 C CA . PHE A 1 97 ? 11.461 5.77 15.188 1 96.12 97 PHE A CA 1
ATOM 758 C C . PHE A 1 97 ? 10.297 5.707 16.172 1 96.12 97 PHE A C 1
ATOM 760 O O . PHE A 1 97 ? 9.211 5.25 15.812 1 96.12 97 PHE A O 1
ATOM 767 N N . SER A 1 98 ? 10.578 6.219 17.391 1 96.06 98 SER A N 1
ATOM 768 C CA . SER A 1 98 ? 9.461 6.363 18.312 1 96.06 98 SER A CA 1
ATOM 769 C C . SER A 1 98 ? 8.477 7.426 17.828 1 96.06 98 SER A C 1
ATOM 771 O O . SER A 1 98 ? 8.875 8.398 17.188 1 96.06 98 SER A O 1
ATOM 773 N N . VAL A 1 99 ? 7.277 7.246 18.234 1 97.62 99 VAL A N 1
ATOM 774 C CA . VAL A 1 99 ? 6.23 8.156 17.781 1 97.62 99 VAL A CA 1
ATOM 775 C C . VAL A 1 99 ? 6.48 9.555 18.344 1 97.62 99 VAL A C 1
ATOM 777 O O . VAL A 1 99 ? 6.152 10.555 17.703 1 97.62 99 VAL A O 1
ATOM 780 N N . ASP A 1 100 ? 7.055 9.648 19.469 1 97.5 100 ASP A N 1
ATOM 781 C CA . ASP A 1 100 ? 7.352 10.953 20.047 1 97.5 100 ASP A CA 1
ATOM 782 C C . ASP A 1 100 ? 8.367 11.719 19.203 1 97.5 100 ASP A C 1
ATOM 784 O O . ASP A 1 100 ? 8.227 12.922 19 1 97.5 100 ASP A O 1
ATOM 788 N N . VAL A 1 101 ? 9.352 11.016 18.781 1 98 101 VAL A N 1
ATOM 789 C CA . VAL A 1 101 ? 10.367 11.617 17.922 1 98 101 VAL A CA 1
ATOM 790 C C . VAL A 1 101 ? 9.734 12.062 16.594 1 98 101 VAL A C 1
ATOM 792 O O . VAL A 1 101 ? 10.039 13.141 16.094 1 98 101 VAL A O 1
ATOM 795 N N . ILE A 1 102 ? 8.852 11.289 16.078 1 98.62 102 ILE A N 1
ATOM 796 C CA . ILE A 1 102 ? 8.156 11.602 14.836 1 98.62 102 ILE A CA 1
ATOM 797 C C . ILE A 1 102 ? 7.285 12.836 15.031 1 98.62 102 ILE A C 1
ATOM 799 O O . ILE A 1 102 ? 7.293 13.75 14.203 1 98.62 102 ILE A O 1
ATOM 803 N N . ALA A 1 103 ? 6.562 12.836 16.141 1 98.5 103 ALA A N 1
ATOM 804 C CA . ALA A 1 103 ? 5.699 13.969 16.438 1 98.5 103 ALA A CA 1
ATOM 805 C C . ALA A 1 103 ? 6.504 15.258 16.547 1 98.5 103 ALA A C 1
ATOM 807 O O . ALA A 1 103 ? 6.086 16.297 16.031 1 98.5 103 ALA A O 1
ATOM 808 N N . ALA A 1 104 ? 7.621 15.219 17.125 1 98.25 104 ALA A N 1
ATOM 809 C CA . ALA A 1 104 ? 8.5 16.375 17.234 1 98.25 104 ALA A CA 1
ATOM 810 C C . ALA A 1 104 ? 9.008 16.812 15.859 1 98.25 104 ALA A C 1
ATOM 812 O O . ALA A 1 104 ? 9.055 18.016 15.555 1 98.25 104 ALA A O 1
ATOM 813 N N . PHE A 1 105 ? 9.422 15.898 15.117 1 98.5 105 PHE A N 1
ATOM 814 C CA . PHE A 1 105 ? 9.883 16.109 13.742 1 98.5 105 PHE A CA 1
ATOM 815 C C . PHE A 1 105 ? 8.82 16.828 12.922 1 98.5 105 PHE A C 1
ATOM 817 O O . PHE A 1 105 ? 9.102 17.828 12.266 1 98.5 105 PHE A O 1
ATOM 824 N N . ILE A 1 106 ? 7.562 16.375 12.992 1 98.75 106 ILE A N 1
ATOM 825 C CA . ILE A 1 106 ? 6.453 16.938 12.234 1 98.75 106 ILE A CA 1
ATOM 826 C C . ILE A 1 106 ? 6.133 18.344 12.758 1 98.75 106 ILE A C 1
ATOM 828 O O . ILE A 1 106 ? 5.844 19.25 11.984 1 98.75 106 ILE A O 1
ATOM 832 N N . SER A 1 107 ? 6.195 18.516 14.047 1 98.44 107 SER A N 1
ATOM 833 C CA . SER A 1 107 ? 5.941 19.812 14.648 1 98.44 107 SER A CA 1
ATOM 834 C C . SER A 1 107 ? 6.938 20.859 14.148 1 98.44 107 SER A C 1
ATOM 836 O O . SER A 1 107 ? 6.574 22.016 13.906 1 98.44 107 SER A O 1
ATOM 838 N N . ARG A 1 108 ? 8.133 20.484 13.992 1 98.12 108 ARG A N 1
ATOM 839 C CA . ARG A 1 108 ? 9.164 21.375 13.477 1 98.12 108 ARG A CA 1
ATOM 840 C C . ARG A 1 108 ? 8.914 21.703 12.008 1 98.12 108 ARG A C 1
ATOM 842 O O . ARG A 1 108 ? 9.086 22.859 11.586 1 98.12 108 ARG A O 1
ATOM 849 N N . LEU A 1 109 ? 8.492 20.797 11.234 1 98.5 109 LEU A N 1
ATOM 850 C CA . LEU A 1 109 ? 8.258 21 9.812 1 98.5 109 LEU A CA 1
ATOM 851 C C . LEU A 1 109 ? 7.031 21.875 9.578 1 98.5 109 LEU A C 1
ATOM 853 O O . LEU A 1 109 ? 7.066 22.797 8.766 1 98.5 109 LEU A O 1
ATOM 857 N N . LYS A 1 110 ? 5.98 21.547 10.328 1 97.88 110 LYS A N 1
ATOM 858 C CA . LYS A 1 110 ? 4.703 22.203 10.062 1 97.88 110 LYS A CA 1
ATOM 859 C C . LYS A 1 110 ? 4.77 23.688 10.406 1 97.88 110 LYS A C 1
ATOM 861 O O . LYS A 1 110 ? 3.906 24.469 9.992 1 97.88 110 LYS A O 1
ATOM 866 N N . ALA A 1 111 ? 5.676 24.078 11.18 1 97.19 111 ALA A N 1
ATOM 867 C CA . ALA A 1 111 ? 5.902 25.484 11.492 1 97.19 111 ALA A CA 1
ATOM 868 C C . ALA A 1 111 ? 6.414 26.25 10.273 1 97.19 111 ALA A C 1
ATOM 870 O O . ALA A 1 111 ? 6.332 27.469 10.219 1 97.19 111 ALA A O 1
ATOM 871 N N . LYS A 1 112 ? 6.891 25.609 9.289 1 97.31 112 LYS A N 1
ATOM 872 C CA . LYS A 1 112 ? 7.531 26.266 8.148 1 97.31 112 LYS A CA 1
ATOM 873 C C . LYS A 1 112 ? 6.676 26.125 6.891 1 97.31 112 LYS A C 1
ATOM 875 O O . LYS A 1 112 ? 6.598 27.062 6.09 1 97.31 112 LYS A O 1
ATOM 880 N N . PHE A 1 113 ? 6.086 25.062 6.645 1 97.19 113 PHE A N 1
ATOM 881 C CA . PHE A 1 113 ? 5.242 24.781 5.492 1 97.19 113 PHE A CA 1
ATOM 882 C C . PHE A 1 113 ? 4.246 23.672 5.805 1 97.19 113 PHE A C 1
ATOM 884 O O . PHE A 1 113 ? 4.426 22.922 6.77 1 97.19 113 PHE A O 1
ATOM 891 N N . PRO A 1 114 ? 3.176 23.531 5.012 1 97.69 114 PRO A N 1
ATOM 892 C CA . PRO A 1 114 ? 2.188 22.469 5.234 1 97.69 114 PRO A CA 1
ATOM 893 C C . PRO A 1 114 ? 2.773 21.062 5.07 1 97.69 114 PRO A C 1
ATOM 895 O O . PRO A 1 114 ? 3.59 20.844 4.176 1 97.69 114 PRO A O 1
ATOM 898 N N . VAL A 1 115 ? 2.354 20.156 5.969 1 98.62 115 VAL A N 1
ATOM 899 C CA . VAL A 1 115 ? 2.77 18.75 5.945 1 98.62 115 VAL A CA 1
ATOM 900 C C . VAL A 1 115 ? 1.542 17.859 5.859 1 98.62 115 VAL A C 1
ATOM 902 O O . VAL A 1 115 ? 0.597 18 6.637 1 98.62 115 VAL A O 1
ATOM 905 N N . ILE A 1 116 ? 1.516 16.938 4.918 1 98.56 116 ILE A N 1
ATOM 906 C CA . ILE A 1 116 ? 0.472 15.922 4.785 1 98.56 116 ILE A CA 1
ATOM 907 C C . ILE A 1 116 ? 1.055 14.539 5.066 1 98.56 116 ILE A C 1
ATOM 909 O O . ILE A 1 116 ? 2.066 14.156 4.477 1 98.56 116 ILE A O 1
ATOM 913 N N . ALA A 1 117 ? 0.452 13.781 5.949 1 98.69 117 ALA A N 1
ATOM 914 C CA . ALA A 1 117 ? 0.952 12.445 6.277 1 98.69 117 ALA A CA 1
ATOM 915 C C . ALA A 1 117 ? -0.126 11.391 6.059 1 98.69 117 ALA A C 1
ATOM 917 O O . ALA A 1 117 ? -1.27 11.562 6.488 1 98.69 117 ALA A O 1
ATOM 918 N N . VAL A 1 118 ? 0.252 10.32 5.441 1 97.12 118 VAL A N 1
ATOM 919 C CA . VAL A 1 118 ? -0.623 9.172 5.215 1 97.12 118 VAL A CA 1
ATOM 920 C C . VAL A 1 118 ? -0.436 8.148 6.332 1 97.12 118 VAL A C 1
ATOM 922 O O . VAL A 1 118 ? 0.642 7.566 6.477 1 97.12 118 VAL A O 1
ATOM 925 N N . CYS A 1 119 ? -1.533 7.852 7.09 1 96.44 119 CYS A N 1
ATOM 926 C CA . CYS A 1 119 ? -1.458 6.957 8.242 1 96.44 119 CYS A CA 1
ATOM 927 C C . CYS A 1 119 ? -2.441 5.805 8.102 1 96.44 119 CYS A C 1
ATOM 929 O O . CYS A 1 119 ? -3.584 5.898 8.555 1 96.44 119 CYS A O 1
ATOM 931 N N . PRO A 1 120 ? -1.939 4.691 7.637 1 91.5 120 PRO A N 1
ATOM 932 C CA . PRO A 1 120 ? -2.834 3.541 7.5 1 91.5 120 PRO A CA 1
ATOM 933 C C . PRO A 1 120 ? -3.205 2.92 8.844 1 91.5 120 PRO A C 1
ATOM 935 O O . PRO A 1 120 ? -2.338 2.727 9.703 1 91.5 120 PRO A O 1
ATOM 938 N N . GLU A 1 121 ? -4.426 2.52 8.992 1 90.06 121 GLU A N 1
ATOM 939 C CA . GLU A 1 121 ? -4.93 1.899 10.211 1 90.06 121 GLU A CA 1
ATOM 940 C C . GLU A 1 121 ? -4.301 0.526 10.438 1 90.06 121 GLU A C 1
ATOM 942 O O . GLU A 1 121 ? -4.105 0.104 11.578 1 90.06 121 GLU A O 1
ATOM 947 N N . ALA A 1 122 ? -3.967 -0.091 9.406 1 82.44 122 ALA A N 1
ATOM 948 C CA . ALA A 1 122 ? -3.451 -1.456 9.477 1 82.44 122 ALA A CA 1
ATOM 949 C C . ALA A 1 122 ? -2.047 -1.483 10.07 1 82.44 122 ALA A C 1
ATOM 951 O O . ALA A 1 122 ? -1.64 -2.48 10.672 1 82.44 122 ALA A O 1
ATOM 952 N N . SER A 1 123 ? -1.331 -0.395 9.992 1 88.69 123 SER A N 1
ATOM 953 C CA . SER A 1 123 ? 0.079 -0.432 10.367 1 88.69 123 SER A CA 1
ATOM 954 C C . SER A 1 123 ? 0.36 0.477 11.562 1 88.69 123 SER A C 1
ATOM 956 O O . SER A 1 123 ? 1.394 0.343 12.219 1 88.69 123 SER A O 1
ATOM 958 N N . ILE A 1 124 ? -0.5 1.364 11.781 1 94.44 124 ILE A N 1
ATOM 959 C CA . ILE A 1 124 ? -0.317 2.314 12.867 1 94.44 124 ILE A CA 1
ATOM 960 C C . ILE A 1 124 ? -1.436 2.145 13.891 1 94.44 124 ILE A C 1
ATOM 962 O O . ILE A 1 124 ? -2.594 2.465 13.617 1 94.44 124 ILE A O 1
ATOM 966 N N . ASN A 1 125 ? -1.011 1.769 15.031 1 91.81 125 ASN A N 1
ATOM 967 C CA . ASN A 1 125 ? -2.027 1.446 16.031 1 91.81 125 ASN A CA 1
ATOM 968 C C . ASN A 1 125 ? -2.621 2.705 16.656 1 91.81 125 ASN A C 1
ATOM 970 O O . ASN A 1 125 ? -2.152 3.814 16.391 1 91.81 125 ASN A O 1
ATOM 974 N N . GLU A 1 126 ? -3.627 2.566 17.516 1 94.75 126 GLU A N 1
ATOM 975 C CA . GLU A 1 126 ? -4.414 3.684 18.031 1 94.75 126 GLU A CA 1
ATOM 976 C C . GLU A 1 126 ? -3.568 4.582 18.938 1 94.75 126 GLU A C 1
ATOM 978 O O . GLU A 1 126 ? -3.721 5.805 18.922 1 94.75 126 GLU A O 1
ATOM 983 N N . GLU A 1 127 ? -2.725 3.986 19.703 1 96.12 127 GLU A N 1
ATOM 984 C CA . GLU A 1 127 ? -1.876 4.777 20.594 1 96.12 127 GLU A CA 1
ATOM 985 C C . GLU A 1 127 ? -0.932 5.672 19.797 1 96.12 127 GLU A C 1
ATOM 987 O O . GLU A 1 127 ? -0.829 6.871 20.062 1 96.12 127 GLU A O 1
ATOM 992 N N . GLU A 1 128 ? -0.256 5.078 18.906 1 97 128 GLU A N 1
ATOM 993 C CA . GLU A 1 128 ? 0.64 5.828 18.031 1 97 128 GLU A CA 1
ATOM 994 C C . GLU A 1 128 ? -0.118 6.902 17.25 1 97 128 GLU A C 1
ATOM 996 O O . GLU A 1 128 ? 0.327 8.047 17.172 1 97 128 GLU A O 1
ATOM 1001 N N . TYR A 1 129 ? -1.219 6.488 16.734 1 97.81 129 TYR A N 1
ATOM 1002 C CA . TYR A 1 129 ? -2.051 7.418 15.984 1 97.81 129 TYR A CA 1
ATOM 1003 C C . TYR A 1 129 ? -2.465 8.602 16.859 1 97.81 129 TYR A C 1
ATOM 1005 O O . TYR A 1 129 ? -2.424 9.75 16.406 1 97.81 129 TYR A O 1
ATOM 1013 N N . ASN A 1 130 ? -2.867 8.406 18.016 1 97.31 130 ASN A N 1
ATOM 1014 C CA . ASN A 1 130 ? -3.309 9.453 18.922 1 97.31 130 ASN A CA 1
ATOM 1015 C C . ASN A 1 130 ? -2.197 10.461 19.203 1 97.31 130 ASN A C 1
ATOM 1017 O O . ASN A 1 130 ? -2.457 11.656 19.344 1 97.31 130 ASN A O 1
ATOM 1021 N N . ARG A 1 131 ? -1.03 10 19.281 1 97.75 131 ARG A N 1
ATOM 1022 C CA . ARG A 1 131 ? 0.11 10.891 19.484 1 97.75 131 ARG A CA 1
ATOM 1023 C C . ARG A 1 131 ? 0.316 11.812 18.297 1 97.75 131 ARG A C 1
ATOM 1025 O O . ARG A 1 131 ? 0.625 12.992 18.453 1 97.75 131 ARG A O 1
ATOM 1032 N N . LEU A 1 132 ? 0.175 11.312 17.141 1 98.5 132 LEU A N 1
ATOM 1033 C CA . LEU A 1 132 ? 0.269 12.117 15.93 1 98.5 132 LEU A CA 1
ATOM 1034 C C . LEU A 1 132 ? -0.922 13.062 15.812 1 98.5 132 LEU A C 1
ATOM 1036 O O . LEU A 1 132 ? -0.76 14.227 15.445 1 98.5 132 LEU A O 1
ATOM 1040 N N . HIS A 1 133 ? -2.025 12.516 16.141 1 97.88 133 HIS A N 1
ATOM 1041 C CA . HIS A 1 133 ? -3.268 13.281 16.156 1 97.88 133 HIS A CA 1
ATOM 1042 C C . HIS A 1 133 ? -3.154 14.508 17.062 1 97.88 133 HIS A C 1
ATOM 1044 O O . HIS A 1 133 ? -3.684 15.57 16.734 1 97.88 133 HIS A O 1
ATOM 1050 N N . ALA A 1 134 ? -2.5 14.375 18.109 1 97.12 134 ALA A N 1
ATOM 1051 C CA . ALA A 1 134 ? -2.363 15.438 19.094 1 97.12 134 ALA A CA 1
ATOM 1052 C C . ALA A 1 134 ? -1.647 16.656 18.516 1 97.12 134 ALA A C 1
ATOM 1054 O O . ALA A 1 134 ? -1.826 17.781 19 1 97.12 134 ALA A O 1
ATOM 1055 N N . VAL A 1 135 ? -0.872 16.516 17.547 1 97.31 135 VAL A N 1
ATOM 1056 C CA . VAL A 1 135 ? -0.125 17.656 17 1 97.31 135 VAL A CA 1
ATOM 1057 C C . VAL A 1 135 ? -0.712 18.062 15.656 1 97.31 135 VAL A C 1
ATOM 1059 O O . VAL A 1 135 ? -0.182 18.938 14.984 1 97.31 135 VAL A O 1
ATOM 1062 N N . A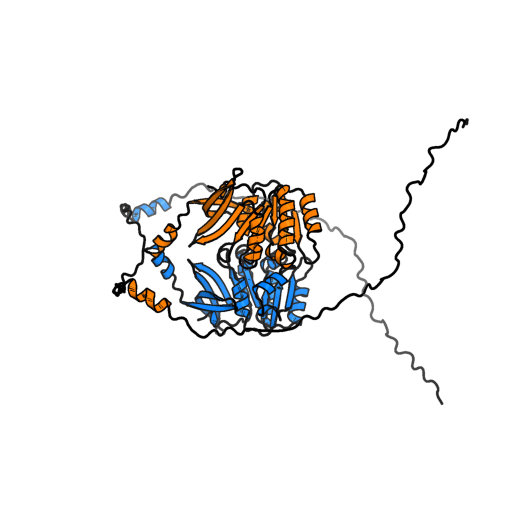LA A 1 136 ? -1.822 17.438 15.242 1 97.69 136 ALA A N 1
ATOM 1063 C CA . ALA A 1 136 ? -2.432 17.719 13.945 1 97.69 136 ALA A CA 1
ATOM 1064 C C . ALA A 1 136 ? -3.301 18.969 14 1 97.69 136 ALA A C 1
ATOM 1066 O O . ALA A 1 136 ? -3.973 19.219 15 1 97.69 136 ALA A O 1
ATOM 1067 N N . ASN A 1 137 ? -3.291 19.75 12.914 1 96.06 137 ASN A N 1
ATOM 1068 C CA . ASN A 1 137 ? -4.18 20.891 12.766 1 96.06 137 ASN A CA 1
ATOM 1069 C C . ASN A 1 137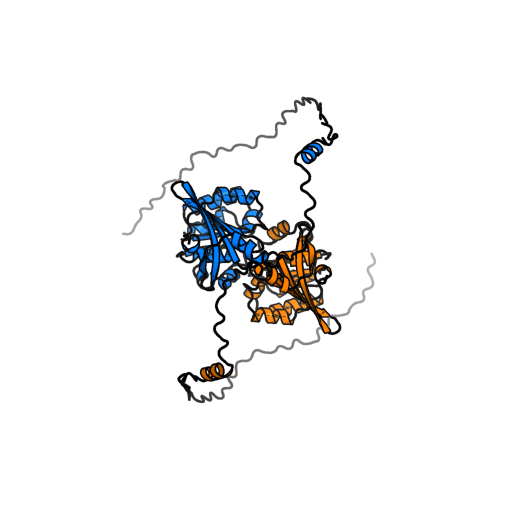 ? -5.512 20.5 12.133 1 96.06 137 ASN A C 1
ATOM 1071 O O . ASN A 1 137 ? -6.539 21.125 12.391 1 96.06 137 ASN A O 1
ATOM 1075 N N . SER A 1 138 ? -5.484 19.516 11.32 1 97.06 138 SER A N 1
ATOM 1076 C CA . SER A 1 138 ? -6.66 18.938 10.68 1 97.06 138 SER A CA 1
ATOM 1077 C C . SER A 1 138 ? -6.496 17.438 10.469 1 97.06 138 SER A C 1
ATOM 1079 O O . SER A 1 138 ? -5.375 16.938 10.344 1 97.06 138 SER A O 1
ATOM 1081 N N . VAL A 1 139 ? -7.68 16.797 10.461 1 98.06 139 VAL A N 1
ATOM 1082 C CA . VAL A 1 139 ? -7.695 15.344 10.297 1 98.06 139 VAL A CA 1
ATOM 1083 C C . VAL A 1 139 ? -8.773 14.953 9.289 1 98.06 139 VAL A C 1
ATOM 1085 O O . VAL A 1 139 ? -9.883 15.484 9.312 1 98.06 139 VAL A O 1
ATOM 1088 N N . ILE A 1 140 ? -8.383 14.023 8.367 1 98.06 140 ILE A N 1
ATOM 1089 C CA . ILE A 1 140 ? -9.359 13.438 7.453 1 98.06 140 ILE A CA 1
ATOM 1090 C C . ILE A 1 140 ? -9.344 11.914 7.598 1 98.06 140 ILE A C 1
ATOM 1092 O O . ILE A 1 140 ? -8.289 11.281 7.477 1 98.06 140 ILE A O 1
ATOM 1096 N N . ARG A 1 141 ? -10.438 11.375 7.836 1 97.25 141 ARG A N 1
ATOM 1097 C CA . ARG A 1 141 ? -10.617 9.922 7.863 1 97.25 141 ARG A CA 1
ATOM 1098 C C . ARG A 1 141 ? -11.406 9.453 6.641 1 97.25 141 ARG A C 1
ATOM 1100 O O . ARG A 1 141 ? -12.445 10.016 6.312 1 97.25 141 ARG A O 1
ATOM 1107 N N . LEU A 1 142 ? -10.883 8.438 6.02 1 95.25 142 LEU A N 1
ATOM 1108 C CA . LEU A 1 142 ? -11.547 7.898 4.84 1 95.25 142 LEU A CA 1
ATOM 1109 C C . LEU A 1 142 ? -12.156 6.531 5.133 1 95.25 142 LEU A C 1
ATOM 1111 O O . LEU A 1 142 ? -11.562 5.723 5.848 1 95.25 142 LEU A O 1
ATOM 1115 N N . GLN A 1 143 ? -13.289 6.328 4.504 1 89.31 143 GLN A N 1
ATOM 1116 C CA . GLN A 1 143 ? -13.953 5.031 4.566 1 89.31 143 GLN A CA 1
ATOM 1117 C C . GLN A 1 143 ? -14.883 4.832 3.373 1 89.31 143 GLN A C 1
ATOM 1119 O O . GLN A 1 143 ? -15.391 5.801 2.807 1 89.31 143 GLN A O 1
ATOM 1124 N N . ARG A 1 144 ? -15 3.648 2.992 1 85 144 ARG A N 1
ATOM 1125 C CA . ARG A 1 144 ? -16 3.324 1.982 1 85 144 ARG A CA 1
ATOM 1126 C C . ARG A 1 144 ? -17.359 3.084 2.623 1 85 144 ARG A C 1
ATOM 1128 O O . ARG A 1 144 ? -17.469 2.41 3.65 1 85 144 ARG A O 1
ATOM 1135 N N . ARG A 1 145 ? -18.344 3.689 2.146 1 83.88 145 ARG A N 1
ATOM 1136 C CA . ARG A 1 145 ? -19.734 3.451 2.498 1 83.88 145 ARG A CA 1
ATOM 1137 C C . ARG A 1 145 ? -20.547 3.059 1.27 1 83.88 145 ARG A C 1
ATOM 1139 O O . ARG A 1 145 ? -20.953 3.92 0.485 1 83.88 145 ARG A O 1
ATOM 1146 N N . GLY A 1 146 ? -20.812 1.767 1.199 1 76.94 146 GLY A N 1
ATOM 1147 C CA . GLY A 1 146 ? -21.359 1.292 -0.064 1 76.94 146 GLY A CA 1
ATOM 1148 C C . GLY A 1 146 ? -20.391 1.456 -1.226 1 76.94 146 GLY A C 1
ATOM 1149 O O . GLY A 1 146 ? -19.266 0.962 -1.178 1 76.94 146 GLY A O 1
ATOM 1150 N N . ASN A 1 147 ? -20.859 2.164 -2.268 1 74.69 147 ASN A N 1
ATOM 1151 C CA . ASN A 1 147 ? -20.031 2.375 -3.451 1 74.69 147 ASN A CA 1
ATOM 1152 C C . ASN A 1 147 ? -19.391 3.758 -3.447 1 74.69 147 ASN A C 1
ATOM 1154 O O . ASN A 1 147 ? -18.781 4.168 -4.438 1 74.69 147 ASN A O 1
ATOM 1158 N N . ARG A 1 148 ? -19.453 4.281 -2.252 1 85.75 148 ARG A N 1
ATOM 1159 C CA . ARG A 1 148 ? -18.938 5.648 -2.199 1 85.75 148 ARG A CA 1
ATOM 1160 C C . ARG A 1 148 ? -17.75 5.758 -1.249 1 85.75 148 ARG A C 1
ATOM 1162 O O . ARG A 1 148 ? -17.734 5.129 -0.189 1 85.75 148 ARG A O 1
ATOM 1169 N N . SER A 1 149 ? -16.828 6.5 -1.673 1 91.38 149 SER A N 1
ATOM 1170 C CA . SER A 1 149 ? -15.758 6.918 -0.767 1 91.38 149 SER A CA 1
ATOM 1171 C C . SER A 1 149 ? -16.172 8.133 0.051 1 91.38 149 SER A C 1
ATOM 1173 O O . SER A 1 149 ? -16.578 9.156 -0.508 1 91.38 149 SER A O 1
ATOM 1175 N N . VAL A 1 150 ? -16.016 8.023 1.321 1 94.19 150 VAL A N 1
ATOM 1176 C CA . VAL A 1 150 ? -16.516 9.086 2.199 1 94.19 150 VAL A CA 1
ATOM 1177 C C . VAL A 1 150 ? -15.359 9.633 3.037 1 94.19 150 VAL A C 1
ATOM 1179 O O . VAL A 1 150 ? -14.555 8.867 3.58 1 94.19 150 VAL A O 1
ATOM 1182 N N . SER A 1 151 ? -15.312 10.914 3.146 1 96.44 151 SER A N 1
ATOM 1183 C CA . SER A 1 151 ? -14.32 11.594 3.979 1 96.44 151 SER A CA 1
ATOM 1184 C C . SER A 1 151 ? -14.969 12.273 5.172 1 96.44 151 SER A C 1
ATOM 1186 O O . SER A 1 151 ? -16.047 12.875 5.043 1 96.44 151 SER A O 1
ATOM 1188 N N . GLU A 1 152 ? -14.359 12.07 6.254 1 96.56 152 GLU A N 1
ATOM 1189 C CA . GLU A 1 152 ? -14.703 12.812 7.461 1 96.56 152 GLU A CA 1
ATOM 1190 C C . GLU A 1 152 ? -13.594 13.781 7.848 1 96.56 152 GLU A C 1
ATOM 1192 O O . GLU A 1 152 ? -12.516 13.359 8.281 1 96.56 152 GLU A O 1
ATOM 1197 N N . LEU A 1 153 ? -13.93 15.047 7.75 1 96.88 153 LEU A N 1
ATOM 1198 C CA . LEU A 1 153 ? -12.961 16.094 8.039 1 96.88 153 LEU A CA 1
ATOM 1199 C C . LEU A 1 153 ? -13.234 16.734 9.398 1 96.88 153 LEU A C 1
ATOM 1201 O O . LEU A 1 153 ? -14.383 17.062 9.711 1 96.88 153 LEU A O 1
ATOM 1205 N N . VAL A 1 154 ? -12.188 16.812 10.203 1 96.94 154 VAL A N 1
ATOM 1206 C CA . VAL A 1 154 ? -12.227 17.562 11.453 1 96.94 154 VAL A CA 1
ATOM 1207 C C . VAL A 1 154 ? -11.094 18.578 11.477 1 96.94 154 VAL A C 1
ATOM 1209 O O . VAL A 1 154 ? -9.93 18.219 11.266 1 96.94 154 VAL A O 1
ATOM 1212 N N . MET A 1 155 ? -11.422 19.812 11.734 1 94.56 155 MET A N 1
ATOM 1213 C CA . MET A 1 155 ? -10.398 20.859 11.859 1 94.56 155 MET A CA 1
ATOM 1214 C C . MET A 1 155 ? -10.844 21.938 12.844 1 94.56 155 MET A C 1
ATOM 1216 O O . MET A 1 155 ? -12.008 21.984 13.242 1 94.56 155 MET A O 1
ATOM 1220 N N . TYR A 1 156 ? -9.828 22.75 13.219 1 86.81 156 TYR A N 1
ATOM 1221 C CA . TYR A 1 156 ? -10.117 23.844 14.133 1 86.81 156 TYR A CA 1
ATOM 1222 C C . TYR A 1 156 ? -9.797 25.188 13.477 1 86.81 156 TYR A C 1
ATOM 1224 O O . TYR A 1 156 ? -8.75 25.344 12.844 1 86.81 156 TYR A O 1
ATOM 1232 N N . LYS A 1 157 ? -10.711 26.062 13.586 1 82.69 157 LYS A N 1
ATOM 1233 C CA . LYS A 1 157 ? -10.5 27.438 13.125 1 82.69 157 LYS A CA 1
ATOM 1234 C C . LYS A 1 157 ? -9.562 28.188 14.062 1 82.69 157 LYS A C 1
ATOM 1236 O O . LYS A 1 157 ? -9.242 27.703 15.156 1 82.69 157 LYS A O 1
ATOM 1241 N N . LYS A 1 158 ? -9.188 29.359 13.562 1 83.25 158 LYS A N 1
ATOM 1242 C CA . LYS A 1 158 ? -8.297 30.203 14.352 1 83.25 158 LYS A CA 1
ATOM 1243 C C . LYS A 1 158 ? -8.945 30.609 15.672 1 83.25 158 LYS A C 1
ATOM 1245 O O . LYS A 1 158 ? -8.258 30.75 16.688 1 83.25 158 LYS A O 1
ATOM 1250 N N . ASN A 1 159 ? -10.25 30.75 15.641 1 87.62 159 ASN A N 1
ATOM 1251 C CA . ASN A 1 159 ? -10.969 31.141 16.844 1 87.62 159 ASN A CA 1
ATOM 1252 C C . ASN A 1 159 ? -11.195 29.953 17.781 1 87.62 159 ASN A C 1
ATOM 1254 O O . ASN A 1 159 ? -11.844 30.094 18.812 1 87.62 159 ASN A O 1
ATOM 1258 N N . GLY A 1 160 ? -10.695 28.75 17.312 1 84.94 160 GLY A N 1
ATOM 1259 C CA . GLY A 1 160 ? -10.781 27.578 18.156 1 84.94 160 GLY A CA 1
ATOM 1260 C C . GLY A 1 160 ? -12.008 26.734 17.891 1 84.94 160 GLY A C 1
ATOM 1261 O O . GLY A 1 160 ? -12.156 25.641 18.453 1 84.94 160 GLY A O 1
ATOM 1262 N N . LYS A 1 161 ? -12.812 27.266 17 1 89.75 161 LYS A N 1
ATOM 1263 C CA . LYS A 1 161 ? -14.039 26.547 16.688 1 89.75 161 LYS A CA 1
ATOM 1264 C C . LYS A 1 161 ? -13.742 25.281 15.875 1 89.75 161 LYS A C 1
ATOM 1266 O O . LYS A 1 161 ? -12.984 25.344 14.898 1 89.75 161 LYS A O 1
ATOM 1271 N N . ARG A 1 162 ? -14.328 24.203 16.375 1 91.56 162 ARG A N 1
ATOM 1272 C CA . ARG A 1 162 ? -14.188 22.922 15.68 1 91.56 162 ARG A CA 1
ATOM 1273 C C . ARG A 1 162 ? -15.156 22.844 14.5 1 91.56 162 ARG A C 1
ATOM 1275 O O . ARG A 1 162 ? -16.344 23.125 14.648 1 91.56 162 ARG A O 1
ATOM 1282 N N . ILE A 1 163 ? -14.664 22.422 13.344 1 91.56 163 ILE A N 1
ATOM 1283 C CA . ILE A 1 163 ? -15.469 22.203 12.148 1 91.56 163 ILE A CA 1
ATOM 1284 C C . ILE A 1 163 ? -15.422 20.719 11.766 1 91.56 163 ILE A C 1
ATOM 1286 O O . ILE A 1 163 ? -14.344 20.125 11.703 1 91.56 163 ILE A O 1
ATOM 1290 N N . LYS A 1 164 ? -16.547 20.172 11.594 1 93.75 164 LYS A N 1
ATOM 1291 C CA . LYS A 1 164 ? -16.672 18.797 11.117 1 93.75 164 LYS A CA 1
ATOM 1292 C C . LYS A 1 164 ? -17.484 18.734 9.828 1 93.75 164 LYS A C 1
ATOM 1294 O O . LYS A 1 164 ? -18.516 19.406 9.695 1 93.75 164 LYS A O 1
ATOM 1299 N N . ALA A 1 165 ? -16.984 18.031 8.836 1 94.19 165 ALA A N 1
ATOM 1300 C CA . ALA A 1 165 ? -17.672 17.859 7.559 1 94.19 165 ALA A CA 1
ATOM 1301 C C . ALA A 1 165 ? -17.531 16.422 7.059 1 94.19 165 ALA A C 1
ATOM 1303 O O . ALA A 1 165 ? -16.453 15.844 7.098 1 94.19 165 ALA A O 1
ATOM 1304 N N . THR A 1 166 ? -18.672 15.82 6.688 1 95.62 166 THR A N 1
ATOM 1305 C CA . THR A 1 166 ? -18.703 14.5 6.07 1 95.62 166 THR A CA 1
ATOM 1306 C C . THR A 1 166 ? -19.203 14.586 4.633 1 95.62 166 THR A C 1
ATOM 1308 O O . THR A 1 166 ? -20.312 15.062 4.387 1 95.62 166 THR A O 1
ATOM 1311 N N . GLU A 1 167 ? -18.359 14.102 3.707 1 96.25 167 GLU A N 1
ATOM 1312 C CA . GLU A 1 167 ? -18.688 14.227 2.289 1 96.25 167 GLU A CA 1
ATOM 1313 C C . GLU A 1 167 ? -18.281 12.984 1.513 1 96.25 167 GLU A C 1
ATOM 1315 O O . GLU A 1 167 ? -17.266 12.359 1.829 1 96.25 167 GLU A O 1
ATOM 1320 N N . ALA A 1 168 ? -19.094 12.633 0.537 1 95.81 168 ALA A N 1
ATOM 1321 C CA . ALA A 1 168 ? -18.625 11.688 -0.477 1 95.81 168 ALA A CA 1
ATOM 1322 C C . ALA A 1 168 ? -17.703 12.375 -1.486 1 95.81 168 ALA A C 1
ATOM 1324 O O . ALA A 1 168 ? -17.906 13.547 -1.823 1 95.81 168 ALA A O 1
ATOM 1325 N N . PHE A 1 169 ? -16.734 11.594 -1.979 1 95.81 169 PHE A N 1
ATOM 1326 C CA . PHE A 1 169 ? -15.805 12.25 -2.889 1 95.81 169 PHE A CA 1
ATOM 1327 C C . PHE A 1 169 ? -15.281 11.273 -3.934 1 95.81 169 PHE A C 1
ATOM 1329 O O . PHE A 1 169 ? -15.422 10.055 -3.777 1 95.81 169 PHE A O 1
ATOM 1336 N N . SER A 1 170 ? -14.766 11.781 -4.992 1 93.19 170 SER A N 1
ATOM 1337 C CA . SER A 1 170 ? -14.023 11.062 -6.02 1 93.19 170 SER A CA 1
ATOM 1338 C C . SER A 1 170 ? -12.883 11.906 -6.57 1 93.19 170 SER A C 1
ATOM 1340 O O . SER A 1 170 ? -12.883 13.133 -6.434 1 93.19 170 SER A O 1
ATOM 1342 N N . ILE A 1 171 ? -11.922 11.266 -7.008 1 92.75 171 ILE A N 1
ATOM 1343 C CA . ILE A 1 171 ? -10.766 11.914 -7.609 1 92.75 171 ILE A CA 1
ATOM 1344 C C . ILE A 1 171 ? -10.586 11.43 -9.047 1 92.75 171 ILE A C 1
ATOM 1346 O O . ILE A 1 171 ? -10.578 10.219 -9.305 1 92.75 171 ILE A O 1
ATOM 1350 N N . ASN A 1 172 ? -10.43 12.344 -9.977 1 89.31 172 ASN A N 1
ATOM 1351 C CA . ASN A 1 172 ? -10.273 11.922 -11.367 1 89.31 172 ASN A CA 1
ATOM 1352 C C . ASN A 1 172 ? -8.805 11.781 -11.742 1 89.31 172 ASN A C 1
ATOM 1354 O O . ASN A 1 172 ? -7.922 11.93 -10.898 1 89.31 172 ASN A O 1
ATOM 1358 N N . ALA A 1 173 ? -8.492 11.531 -12.992 1 82.88 173 ALA A N 1
ATOM 1359 C CA . ALA A 1 173 ? -7.141 11.242 -13.477 1 82.88 173 ALA A CA 1
ATOM 1360 C C . ALA A 1 173 ? -6.246 12.477 -13.367 1 82.88 173 ALA A C 1
ATOM 1362 O O . ALA A 1 173 ? -5.023 12.359 -13.266 1 82.88 173 ALA A O 1
ATOM 1363 N N . ASP A 1 174 ? -6.867 13.641 -13.367 1 87.75 174 ASP A N 1
ATOM 1364 C CA . ASP A 1 174 ? -6.113 14.883 -13.25 1 87.75 174 ASP A CA 1
ATOM 1365 C C . ASP A 1 174 ? -5.977 15.312 -11.789 1 87.75 174 ASP A C 1
ATOM 1367 O O . ASP A 1 174 ? -5.539 16.422 -11.5 1 87.75 174 ASP A O 1
ATOM 1371 N N . LEU A 1 175 ? -6.48 14.469 -10.867 1 91.38 175 LEU A N 1
ATOM 1372 C CA . LEU A 1 175 ? -6.371 14.664 -9.43 1 91.38 175 LEU A CA 1
ATOM 1373 C C . LEU A 1 175 ? -7.289 15.789 -8.961 1 91.38 175 LEU A C 1
ATOM 1375 O O . LEU A 1 175 ? -6.965 16.516 -8.016 1 91.38 175 LEU A O 1
ATOM 1379 N N . GLU A 1 176 ? -8.352 16.016 -9.75 1 93.19 176 GLU A N 1
ATOM 1380 C CA . GLU A 1 176 ? -9.391 16.922 -9.281 1 93.19 176 GLU A CA 1
ATOM 1381 C C . GLU A 1 176 ? -10.336 16.234 -8.305 1 93.19 176 GLU A C 1
ATOM 1383 O O . GLU A 1 176 ? -10.711 15.078 -8.516 1 93.19 176 GLU A O 1
ATOM 1388 N N . ILE A 1 177 ? -10.672 16.984 -7.301 1 95.62 177 ILE A N 1
ATOM 1389 C CA . ILE A 1 177 ? -11.547 16.422 -6.273 1 95.62 177 ILE A CA 1
ATOM 1390 C C . ILE A 1 177 ? -12.992 16.844 -6.527 1 95.62 177 ILE A C 1
ATOM 1392 O O . ILE A 1 177 ? -13.266 18.047 -6.699 1 95.62 177 ILE A O 1
ATOM 1396 N N . PHE A 1 178 ? -13.836 15.883 -6.562 1 95.69 178 PHE A N 1
ATOM 1397 C CA . PHE A 1 178 ? -15.281 16.109 -6.633 1 95.69 178 PHE A CA 1
ATOM 1398 C C . PHE A 1 178 ? -15.961 15.664 -5.344 1 95.69 178 PHE A C 1
ATOM 1400 O O . PHE A 1 178 ? -15.609 14.633 -4.777 1 95.69 178 PHE A O 1
ATOM 1407 N N . THR A 1 179 ? -16.891 16.516 -4.871 1 95.69 179 THR A N 1
ATOM 1408 C CA . THR A 1 179 ? -17.531 16.172 -3.609 1 95.69 179 THR A CA 1
ATOM 1409 C C . THR A 1 179 ? -19.047 16.281 -3.742 1 95.69 179 THR A C 1
ATOM 1411 O O . THR A 1 179 ? -19.562 16.969 -4.633 1 95.69 179 THR A O 1
ATOM 1414 N N . GLU A 1 180 ? -19.734 15.516 -2.955 1 93.75 180 GLU A N 1
ATOM 1415 C CA . GLU A 1 180 ? -21.188 15.578 -2.812 1 93.75 180 GLU A CA 1
ATOM 1416 C C . GLU A 1 180 ? -21.594 15.438 -1.351 1 93.75 180 GLU A C 1
ATOM 1418 O O . GLU A 1 180 ? -20.859 14.883 -0.539 1 93.75 180 GLU A O 1
ATOM 1423 N N . LYS A 1 181 ? -22.703 16.016 -1.081 1 89.31 181 LYS A N 1
ATOM 1424 C CA . LYS A 1 181 ? -23.234 15.875 0.272 1 89.31 181 LYS A CA 1
ATOM 1425 C C . LYS A 1 181 ? -23.484 14.414 0.622 1 89.31 181 LYS A C 1
ATOM 1427 O O . LYS A 1 181 ? -23.969 13.641 -0.207 1 89.31 181 LYS A O 1
ATOM 1432 N N . PHE A 1 182 ? -23 14.062 1.883 1 89.25 182 PHE A N 1
ATOM 1433 C CA . PHE A 1 182 ? -23.203 12.695 2.338 1 89.25 182 PHE A CA 1
ATOM 1434 C C . PHE A 1 182 ? -24.109 12.664 3.568 1 89.25 182 PHE A C 1
ATOM 1436 O O . PHE A 1 182 ? -23.797 13.297 4.578 1 89.25 182 PHE A O 1
ATOM 1443 N N . GLU A 1 183 ? -25.266 12.023 3.602 1 80.19 183 GLU A N 1
ATOM 1444 C CA . GLU A 1 183 ? -26.156 11.773 4.738 1 80.19 183 GLU A CA 1
ATOM 1445 C C . GLU A 1 183 ? -26.219 10.289 5.078 1 80.19 183 GLU A C 1
ATOM 1447 O O . GLU A 1 183 ? -26.406 9.453 4.195 1 80.19 183 GLU A O 1
ATOM 1452 N N . PRO A 1 184 ? -25.703 9.914 6.352 1 68.38 184 PRO A N 1
ATOM 1453 C CA . PRO A 1 184 ? -25.656 8.508 6.766 1 68.38 184 PRO A CA 1
ATOM 1454 C C . PRO A 1 184 ? -26.922 7.746 6.426 1 68.38 184 PRO A C 1
ATOM 1456 O O . PRO A 1 184 ? -26.891 6.535 6.184 1 68.38 184 PRO A O 1
ATOM 1459 N N . SER A 1 185 ? -28.125 8.32 6.703 1 58.88 185 SER A N 1
ATOM 1460 C CA . SER A 1 185 ? -29.375 7.656 6.344 1 58.88 185 SER A CA 1
ATOM 1461 C C . SER A 1 185 ? -29.344 7.152 4.906 1 58.88 185 SER A C 1
ATOM 1463 O O . SER A 1 185 ? -30.094 6.25 4.543 1 58.88 185 SER A O 1
ATOM 1465 N N . ASP A 1 186 ? -28.484 7.59 4.285 1 50.22 186 ASP A N 1
ATOM 1466 C CA . ASP A 1 186 ? -28.375 7.25 2.871 1 50.22 186 ASP A CA 1
ATOM 1467 C C . ASP A 1 186 ? -27.953 5.793 2.686 1 50.22 186 ASP A C 1
ATOM 1469 O O . ASP A 1 186 ? -28.203 5.195 1.638 1 50.22 186 ASP A O 1
ATOM 1473 N N . VAL A 1 187 ? -27.375 5.246 3.697 1 49.41 187 VAL A N 1
ATOM 1474 C CA . VAL A 1 187 ? -26.969 3.846 3.656 1 49.41 187 VAL A CA 1
ATOM 1475 C C . VAL A 1 187 ? -28.172 2.951 3.963 1 49.41 187 VAL A C 1
ATOM 1477 O O . VAL A 1 187 ? -28.266 1.828 3.463 1 49.41 187 VAL A O 1
ATOM 1480 N N . ILE A 1 188 ? -29.016 3.221 5.094 1 41.69 188 ILE A N 1
ATOM 1481 C CA . ILE A 1 188 ? -30.125 2.35 5.492 1 41.69 188 ILE A CA 1
ATOM 1482 C C . ILE A 1 188 ? -31.109 2.211 4.34 1 41.69 188 ILE A C 1
ATOM 1484 O O . ILE A 1 188 ? -31.672 1.137 4.125 1 41.69 188 ILE A O 1
ATOM 1488 N N . SER A 1 189 ? -31.391 3.223 3.697 1 36.91 189 SER A N 1
ATOM 1489 C CA . SER A 1 189 ? -32.531 3.158 2.777 1 36.91 189 SER A CA 1
ATOM 1490 C C . SER A 1 189 ? -32.219 2.264 1.582 1 36.91 189 SER A C 1
ATOM 1492 O O . SER A 1 189 ? -33.125 1.742 0.937 1 36.91 189 SER A O 1
ATOM 1494 N N . ALA A 1 190 ? -31 2.078 1.274 1 34.59 190 ALA A N 1
ATOM 1495 C CA . ALA A 1 190 ? -30.844 1.193 0.123 1 34.59 190 ALA A CA 1
ATOM 1496 C C . ALA A 1 190 ? -30.922 -0.272 0.542 1 34.59 190 ALA A C 1
ATOM 1498 O O . ALA A 1 190 ? -31.344 -1.126 -0.245 1 34.59 190 ALA A O 1
ATOM 1499 N N . ALA A 1 191 ? -30.609 -0.687 1.787 1 33.12 191 ALA A N 1
ATOM 1500 C CA . ALA A 1 191 ? -30.812 -2.047 2.273 1 33.12 191 ALA A CA 1
ATOM 1501 C C . ALA A 1 191 ? -32.25 -2.268 2.684 1 33.12 191 ALA A C 1
ATOM 1503 O O . ALA A 1 191 ? -32.719 -3.408 2.787 1 33.12 191 ALA A O 1
ATOM 1504 N N . ALA A 1 192 ? -32.844 -1.295 3.25 1 31.14 192 ALA A N 1
ATOM 1505 C CA . ALA A 1 192 ? -34.156 -1.521 3.85 1 31.14 192 ALA A CA 1
ATOM 1506 C C . ALA A 1 192 ? -35.188 -1.916 2.791 1 31.14 192 ALA A C 1
ATOM 1508 O O . ALA A 1 192 ? -36.312 -2.348 3.123 1 31.14 192 ALA A O 1
ATOM 1509 N N . SER A 1 193 ? -34.938 -1.651 1.534 1 30.55 193 SER A N 1
ATOM 1510 C CA . SER A 1 193 ? -36.156 -1.946 0.773 1 30.55 193 SER A CA 1
ATOM 1511 C C . SER A 1 193 ? -36.375 -3.449 0.628 1 30.55 193 SER A C 1
ATOM 1513 O O . SER A 1 193 ? -37.406 -3.891 0.112 1 30.55 193 SER A O 1
ATOM 1515 N N . GLU A 1 194 ? -35.344 -4.332 0.608 1 28.23 194 GLU A N 1
ATOM 1516 C CA . GLU A 1 194 ? -35.781 -5.711 0.405 1 28.23 194 GLU A CA 1
ATOM 1517 C C . GLU A 1 194 ? -36.031 -6.414 1.737 1 28.23 194 GLU A C 1
ATOM 1519 O O . GLU A 1 194 ? -35.094 -7.008 2.311 1 28.23 194 GLU A O 1
ATOM 1524 N N . LYS A 1 195 ? -36.844 -5.82 2.699 1 29.12 195 LYS A N 1
ATOM 1525 C CA . LYS A 1 195 ? -37.312 -6.48 3.92 1 29.12 195 LYS A CA 1
ATOM 1526 C C . LYS A 1 195 ? -37.938 -7.832 3.607 1 29.12 195 LYS A C 1
ATOM 1528 O O . LYS A 1 195 ? -38.938 -7.902 2.91 1 29.12 195 LYS A O 1
ATOM 1533 N N . PRO A 1 196 ? -37.25 -8.914 3.492 1 27.98 196 PRO A N 1
ATOM 1534 C CA . PRO A 1 196 ? -38.125 -10.086 3.547 1 27.98 196 PRO A CA 1
ATOM 1535 C C . PRO A 1 196 ? -39.062 -10.078 4.758 1 27.98 196 PRO A C 1
ATOM 1537 O O . PRO A 1 196 ? -38.688 -9.562 5.816 1 27.98 196 PRO A O 1
ATOM 1540 N N . SER A 1 197 ? -40.406 -9.969 4.664 1 28.39 197 SER A N 1
ATOM 1541 C CA . SER A 1 197 ? -41.469 -10.086 5.633 1 28.39 197 SER A CA 1
ATOM 1542 C C . SER A 1 197 ? -41.312 -11.32 6.512 1 28.39 197 SER A C 1
ATOM 1544 O O . SER A 1 197 ? -42.062 -12.289 6.395 1 28.39 197 SER A O 1
ATOM 1546 N N . ILE A 1 198 ? -40.188 -11.891 6.785 1 27.83 198 ILE A N 1
ATOM 1547 C CA . ILE A 1 198 ? -40.344 -13.016 7.699 1 27.83 198 ILE A CA 1
ATOM 1548 C C . ILE A 1 198 ? -41 -12.547 8.992 1 27.83 198 ILE A C 1
ATOM 1550 O O . ILE A 1 198 ? -40.5 -11.625 9.648 1 27.83 198 ILE A O 1
ATOM 1554 N N . ALA A 1 199 ? -42.312 -12.742 9.195 1 27.03 199 ALA A N 1
ATOM 1555 C CA . ALA A 1 199 ? -43.25 -12.633 10.32 1 27.03 199 ALA A CA 1
ATOM 1556 C C . ALA A 1 199 ? -42.594 -13.172 11.602 1 27.03 199 ALA A C 1
ATOM 1558 O O . ALA A 1 199 ? -42.562 -14.391 11.82 1 27.03 199 ALA A O 1
ATOM 1559 N N . MET A 1 200 ? -41.344 -12.93 11.945 1 25.55 200 MET A N 1
ATOM 1560 C CA . MET A 1 200 ? -41.031 -13.484 13.258 1 25.55 200 MET A CA 1
ATOM 1561 C C . MET A 1 200 ? -42 -12.969 14.312 1 25.55 200 MET A C 1
ATOM 1563 O O . MET A 1 200 ? -42.312 -11.781 14.359 1 25.55 200 MET A O 1
ATOM 1567 N N . ASP A 1 201 ? -42.906 -13.75 14.758 1 29.17 201 ASP A N 1
ATOM 1568 C CA . ASP A 1 201 ? -43.781 -13.609 15.914 1 29.17 201 ASP A CA 1
ATOM 1569 C C . ASP A 1 201 ? -43.062 -12.906 17.062 1 29.17 201 ASP A C 1
ATOM 1571 O O . ASP A 1 201 ? -41.938 -13.258 17.406 1 29.17 201 ASP A O 1
ATOM 1575 N N . MET A 1 202 ? -43.375 -11.633 17.281 1 25.81 202 MET A N 1
ATOM 1576 C CA . MET A 1 202 ? -42.938 -10.703 18.328 1 25.81 202 MET A CA 1
ATOM 1577 C C . MET A 1 202 ? -43.094 -11.336 19.703 1 25.81 202 MET A C 1
ATOM 1579 O O . MET A 1 202 ? -44.219 -11.594 20.156 1 25.81 202 MET A O 1
ATOM 1583 N N . GLU A 1 203 ? -42.281 -12.422 20 1 31.11 203 GLU A N 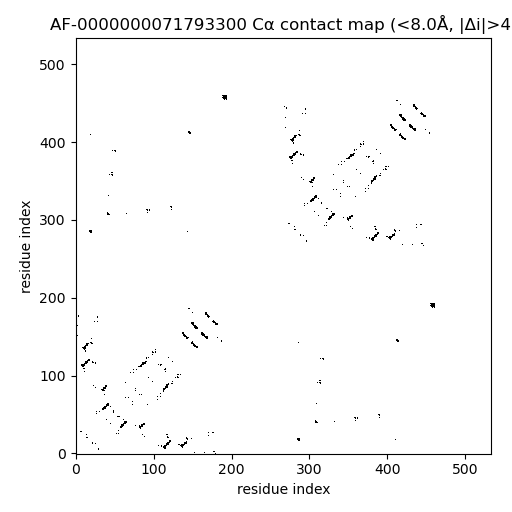1
ATOM 1584 C CA . GLU A 1 203 ? -42.469 -12.867 21.375 1 31.11 203 GLU A CA 1
ATOM 1585 C C . GLU A 1 203 ? -42.562 -11.688 22.344 1 31.11 203 GLU A C 1
ATOM 1587 O O . GLU A 1 203 ? -41.875 -10.695 22.188 1 31.11 203 GLU A O 1
ATOM 1592 N N . PRO A 1 204 ? -43.656 -11.602 23.109 1 30.39 204 PRO A N 1
ATOM 1593 C CA . PRO A 1 204 ? -44.062 -10.531 24 1 30.39 204 PRO A CA 1
ATOM 1594 C C . PRO A 1 204 ? -42.938 -9.961 24.844 1 30.39 204 PRO A C 1
ATOM 1596 O O . PRO A 1 204 ? -41.938 -10.648 25.078 1 30.39 204 PRO A O 1
ATOM 1599 N N . GLU A 1 205 ? -42.906 -8.68 24.906 1 29.08 205 GLU A N 1
ATOM 1600 C CA . GLU A 1 205 ? -42.062 -7.773 25.672 1 29.08 205 GLU A CA 1
ATOM 1601 C C . GLU A 1 205 ? -41.938 -8.211 27.125 1 29.08 205 GLU A C 1
ATOM 1603 O O . GLU A 1 205 ? -42.938 -8.219 27.859 1 29.08 205 GLU A O 1
ATOM 1608 N N . LEU A 1 206 ? -41.25 -9.344 27.406 1 28.73 206 LEU A N 1
ATOM 1609 C CA . LEU A 1 206 ? -41.156 -9.688 28.828 1 28.73 206 LEU A CA 1
ATOM 1610 C C . LEU A 1 206 ? -40.844 -8.453 29.656 1 28.73 206 LEU A C 1
ATOM 1612 O O . LEU A 1 206 ? -40.094 -7.578 29.219 1 28.73 206 LEU A O 1
ATOM 1616 N N . SER A 1 207 ? -41.688 -7.992 30.719 1 28.78 207 SER A N 1
ATOM 1617 C CA . SER A 1 207 ? -41.812 -6.812 31.578 1 28.78 207 SER A CA 1
ATOM 1618 C C . SER A 1 207 ? -40.469 -6.445 32.188 1 28.78 207 SER A C 1
ATOM 1620 O O . SER A 1 207 ? -39.562 -7.277 32.281 1 28.78 207 SER A O 1
ATOM 1622 N N . GLU A 1 208 ? -40.281 -5.117 32.469 1 27.77 208 GLU A N 1
ATOM 1623 C CA . GLU A 1 208 ? -39.188 -4.34 33.062 1 27.77 208 GLU A CA 1
ATOM 1624 C C . GLU A 1 208 ? -38.594 -5.059 34.281 1 27.77 208 GLU A C 1
ATOM 1626 O O . GLU A 1 208 ? -37.406 -4.934 34.531 1 27.77 208 GLU A O 1
ATOM 1631 N N . LYS A 1 209 ? -39.5 -5.676 35.031 1 30 209 LYS A N 1
ATOM 1632 C CA . LYS A 1 209 ? -39.188 -6.145 36.375 1 30 209 LYS A CA 1
ATOM 1633 C C . LYS A 1 209 ? -38.219 -7.305 36.344 1 30 209 LYS A C 1
ATOM 1635 O O . LYS A 1 209 ? -37.344 -7.406 37.219 1 30 209 LYS A O 1
ATOM 1640 N N . GLU A 1 210 ? -38.5 -8.227 35.406 1 30.53 210 GLU A N 1
ATOM 1641 C CA . GLU A 1 210 ? -37.75 -9.461 35.625 1 30.53 210 GLU A CA 1
ATOM 1642 C C . GLU A 1 210 ? -36.281 -9.297 35.188 1 30.53 210 GLU A C 1
ATOM 1644 O O . GLU A 1 210 ? -35.438 -10.102 35.594 1 30.53 210 GLU A O 1
ATOM 1649 N N . LEU A 1 211 ? -36.156 -8.398 34.25 1 27.16 211 LEU A N 1
ATOM 1650 C CA . LEU A 1 211 ? -34.781 -8.32 33.781 1 27.16 211 LEU A CA 1
ATOM 1651 C C . LEU A 1 211 ? -33.875 -7.719 34.875 1 27.16 211 LEU A C 1
ATOM 1653 O O . LEU A 1 211 ? -32.656 -7.746 34.75 1 27.16 211 LEU A O 1
ATOM 1657 N N . ALA A 1 212 ? -34.5 -6.977 35.875 1 27.61 212 ALA A N 1
ATOM 1658 C CA . ALA A 1 212 ? -33.719 -6.406 36.969 1 27.61 212 ALA A CA 1
ATOM 1659 C C . ALA A 1 212 ? -32.969 -7.492 37.719 1 27.61 212 ALA A C 1
ATOM 1661 O O . ALA A 1 212 ? -31.859 -7.273 38.219 1 27.61 212 ALA A O 1
ATOM 1662 N N . ALA A 1 213 ? -33.781 -8.625 37.938 1 27.38 213 ALA A N 1
ATOM 1663 C CA . ALA A 1 213 ? -33.25 -9.562 38.938 1 27.38 213 ALA A CA 1
ATOM 1664 C C . ALA A 1 213 ? -31.922 -10.172 38.469 1 27.38 213 ALA A C 1
ATOM 1666 O O . ALA A 1 213 ? -31.078 -10.562 39.281 1 27.38 213 ALA A O 1
ATOM 1667 N N . ARG A 1 214 ? -31.938 -10.508 37.156 1 27.5 214 ARG A N 1
ATOM 1668 C CA . ARG A 1 214 ? -30.812 -11.406 36.906 1 27.5 214 ARG A CA 1
ATOM 1669 C C . ARG A 1 214 ? -29.484 -10.672 37 1 27.5 214 ARG A C 1
ATOM 1671 O O . ARG A 1 214 ? -28.438 -11.227 36.688 1 27.5 214 ARG A O 1
ATOM 1678 N N . SER A 1 215 ? -29.625 -9.25 37.125 1 26.48 215 SER A N 1
ATOM 1679 C CA . SER A 1 215 ? -28.344 -8.547 37.219 1 26.48 215 SER A CA 1
ATOM 1680 C C . SER A 1 215 ? -27.484 -9.109 38.344 1 26.48 215 SER A C 1
ATOM 1682 O O . SER A 1 215 ? -26.297 -8.812 38.438 1 26.48 215 SER A O 1
ATOM 1684 N N . GLN A 1 216 ? -28.172 -9.531 39.406 1 26.34 216 GLN A N 1
ATOM 1685 C CA . GLN A 1 216 ? -27.438 -9.625 40.688 1 26.34 216 GLN A CA 1
ATOM 1686 C C . GLN A 1 216 ? -26.438 -10.773 40.656 1 26.34 216 GLN A C 1
ATOM 1688 O O . GLN A 1 216 ? -25.797 -11.062 41.656 1 26.34 216 GLN A O 1
ATOM 1693 N N . LEU A 1 217 ? -26.719 -11.664 39.719 1 25.59 217 LEU A N 1
ATOM 1694 C CA . LEU A 1 217 ? -25.984 -12.828 40.219 1 25.59 217 LEU A CA 1
ATOM 1695 C C . LEU A 1 217 ? -24.484 -12.555 40.219 1 25.59 217 LEU A C 1
ATOM 1697 O O . LEU A 1 217 ? -23.891 -12.266 39.188 1 25.59 217 LEU A O 1
ATOM 1701 N N . ASN A 1 218 ? -24.094 -12.023 41.375 1 24.19 218 ASN A N 1
ATOM 1702 C CA . ASN A 1 218 ? -22.781 -11.672 41.906 1 24.19 218 ASN A CA 1
ATOM 1703 C C . ASN A 1 218 ? -21.781 -12.812 41.719 1 24.19 218 ASN A C 1
ATOM 1705 O O . ASN A 1 218 ? -22.016 -13.922 42.219 1 24.19 218 ASN A O 1
ATOM 1709 N N . LEU A 1 219 ? -21.438 -13.086 40.438 1 20.84 219 LEU A N 1
ATOM 1710 C CA . LEU A 1 219 ? -20.516 -14.219 40.438 1 20.84 219 LEU A CA 1
ATOM 1711 C C . LEU A 1 219 ? -19.531 -14.109 41.594 1 20.84 219 LEU A C 1
ATOM 1713 O O . LEU A 1 219 ? -19 -13.031 41.875 1 20.84 219 LEU A O 1
ATOM 1717 N N . PRO A 1 220 ? -19.641 -15.023 42.562 1 21.95 220 PRO A N 1
ATOM 1718 C CA . PRO A 1 220 ? -18.922 -15.125 43.844 1 21.95 220 PRO A CA 1
ATOM 1719 C C . PRO A 1 220 ? -17.438 -14.828 43.719 1 21.95 220 PRO A C 1
ATOM 1721 O O . PRO A 1 220 ? -16.875 -14.117 44.562 1 21.95 220 PRO A O 1
ATOM 1724 N N . PHE A 1 221 ? -16.766 -15.664 42.906 1 19.84 221 PHE A N 1
ATOM 1725 C CA . PHE A 1 221 ? -15.617 -16.312 43.531 1 19.84 221 PHE A CA 1
ATOM 1726 C C . PHE A 1 221 ? -14.422 -15.367 43.594 1 19.84 221 PHE A C 1
ATOM 1728 O O . PHE A 1 221 ? -13.336 -15.758 44.031 1 19.84 221 PHE A O 1
ATOM 1735 N N . THR A 1 222 ? -14.523 -14.32 42.688 1 20.11 222 THR A N 1
ATOM 1736 C CA . THR A 1 222 ? -13.117 -13.992 42.5 1 20.11 222 THR A CA 1
ATOM 1737 C C . THR A 1 222 ? -12.477 -13.516 43.781 1 20.11 222 THR A C 1
ATOM 1739 O O . THR A 1 222 ? -12.844 -12.461 44.312 1 20.11 222 THR A O 1
ATOM 1742 N N . SER A 1 223 ? -12.094 -14.406 44.625 1 19.09 223 SER A N 1
ATOM 1743 C CA . SER A 1 223 ? -11.352 -14.266 45.875 1 19.09 223 SER A CA 1
ATOM 1744 C C . SER A 1 223 ? -10.156 -13.328 45.719 1 19.09 223 SER A C 1
ATOM 1746 O O . SER A 1 223 ? -9.562 -13.258 44.656 1 19.09 223 SER A O 1
ATOM 1748 N N . GLN A 1 224 ? -10.094 -12.227 46.531 1 21.05 224 GLN A N 1
ATOM 1749 C CA . GLN A 1 224 ? -9.242 -11.125 46.938 1 21.05 224 GLN A CA 1
ATOM 1750 C C . GLN A 1 224 ? -7.844 -11.625 47.312 1 21.05 224 GLN A C 1
ATOM 1752 O O . GLN A 1 224 ? -7.574 -11.945 48.469 1 21.05 224 GLN A O 1
ATOM 1757 N N . PHE A 1 225 ? -7.102 -12.453 46.469 1 18 225 PHE A N 1
ATOM 1758 C CA . PHE A 1 225 ? -5.855 -12.867 47.125 1 18 225 PHE A CA 1
ATOM 1759 C C . PHE A 1 225 ? -5.051 -11.648 47.562 1 18 225 PHE A C 1
ATOM 1761 O O . PHE A 1 225 ? -4.762 -10.758 46.75 1 18 225 PHE A O 1
ATOM 1768 N N . LYS A 1 226 ? -5.098 -11.234 48.875 1 19.95 226 LYS A N 1
ATOM 1769 C CA . LYS A 1 226 ? -4.387 -10.344 49.781 1 19.95 226 LYS A CA 1
ATOM 1770 C C . LYS A 1 226 ? -2.879 -10.547 49.688 1 19.95 226 LYS A C 1
ATOM 1772 O O . LYS A 1 226 ? -2.352 -11.562 50.156 1 19.95 226 LYS A O 1
ATOM 1777 N N . GLN A 1 227 ? -2.207 -10.453 48.469 1 17.86 227 GLN A N 1
ATOM 1778 C CA . GLN A 1 227 ? -0.769 -10.68 48.562 1 17.86 227 GLN A CA 1
ATOM 1779 C C . GLN A 1 227 ? -0.145 -9.773 49.625 1 17.86 227 GLN A C 1
ATOM 1781 O O . GLN A 1 227 ? -0.167 -8.547 49.469 1 17.86 227 GLN A O 1
ATOM 1786 N N . SER A 1 228 ? 0.013 -10.203 50.875 1 18.67 228 SER A N 1
ATOM 1787 C CA . SER A 1 228 ? 0.675 -9.867 52.125 1 18.67 228 SER A CA 1
ATOM 1788 C C . SER A 1 228 ? 2.08 -9.328 51.875 1 18.67 228 SER A C 1
ATOM 1790 O O . SER A 1 228 ? 2.412 -8.227 52.344 1 18.67 228 SER A O 1
ATOM 1792 N N . HIS A 1 229 ? 3.15 -9.945 52.531 1 17.7 229 HIS A N 1
ATOM 1793 C CA . HIS A 1 229 ? 4.18 -9.672 53.531 1 17.7 229 HIS A CA 1
ATOM 1794 C C . HIS A 1 229 ? 5.5 -9.289 52.844 1 17.7 229 HIS A C 1
ATOM 1796 O O . HIS A 1 229 ? 6.504 -9.086 53.531 1 17.7 229 HIS A O 1
ATOM 1802 N N . LEU A 1 230 ? 5.758 -9.516 51.562 1 17.42 230 LEU A N 1
ATOM 1803 C CA . LEU A 1 230 ? 7.199 -9.734 51.562 1 17.42 230 LEU A CA 1
ATOM 1804 C C . LEU A 1 230 ? 7.922 -8.508 52.125 1 17.42 230 LEU A C 1
ATOM 1806 O O . LEU A 1 230 ? 7.629 -7.375 51.719 1 17.42 230 LEU A O 1
ATOM 1810 N N . ASN A 1 231 ? 8.805 -8.703 53.219 1 17.89 231 ASN A N 1
ATOM 1811 C CA . ASN A 1 231 ? 9.766 -8.227 54.219 1 17.89 231 ASN A CA 1
ATOM 1812 C C . ASN A 1 231 ? 10.844 -7.363 53.562 1 17.89 231 ASN A C 1
ATOM 1814 O O . ASN A 1 231 ? 11.195 -7.562 52.406 1 17.89 231 ASN A O 1
ATOM 1818 N N . LYS A 1 232 ? 11.336 -6.34 54.344 1 18.81 232 LYS A N 1
ATOM 1819 C CA . LYS A 1 232 ? 12.211 -5.188 54.5 1 18.81 232 LYS A CA 1
ATOM 1820 C C . LYS A 1 232 ? 13.672 -5.562 54.25 1 18.81 232 LYS A C 1
ATOM 1822 O O . LYS A 1 232 ? 14.578 -4.797 54.594 1 18.81 232 LYS A O 1
ATOM 1827 N N . LEU A 1 233 ? 14.062 -6.602 53.375 1 18.19 233 LEU A N 1
ATOM 1828 C CA . LEU A 1 233 ? 15.477 -6.812 53.656 1 18.19 233 LEU A CA 1
ATOM 1829 C C . LEU A 1 233 ? 16.297 -5.566 53.344 1 18.19 233 LEU A C 1
ATOM 1831 O O . LEU A 1 233 ? 16.062 -4.922 52.312 1 18.19 233 LEU A O 1
ATOM 1835 N N . ARG A 1 234 ? 17.203 -5.043 54.312 1 18.03 234 ARG A N 1
ATOM 1836 C CA . ARG A 1 234 ? 18.156 -4.035 54.75 1 18.03 234 ARG A CA 1
ATOM 1837 C C . ARG A 1 234 ? 19.375 -3.994 53.844 1 18.03 234 ARG A C 1
ATOM 1839 O O . ARG A 1 234 ? 20.312 -3.242 54.062 1 18.03 234 ARG A O 1
ATOM 1846 N N . LEU A 1 235 ? 19.594 -4.887 52.844 1 17.7 235 LEU A N 1
ATOM 1847 C CA . LEU A 1 235 ? 21.031 -5.016 52.688 1 17.7 235 LEU A CA 1
ATOM 1848 C C . LEU A 1 235 ? 21.656 -3.693 52.281 1 17.7 235 LEU A C 1
ATOM 1850 O O . LEU A 1 235 ? 21.188 -3.053 51.344 1 17.7 235 LEU A O 1
ATOM 1854 N N . ALA A 1 236 ? 22.641 -3.092 53.094 1 19.38 236 ALA A N 1
ATOM 1855 C CA . ALA A 1 236 ? 23.672 -2.086 53.312 1 19.38 236 ALA A CA 1
ATOM 1856 C C . ALA A 1 236 ? 24.719 -2.109 52.219 1 19.38 236 ALA A C 1
ATOM 1858 O O . ALA A 1 236 ? 25.766 -1.469 52.312 1 19.38 236 ALA A O 1
ATOM 1859 N N . ASP A 1 237 ? 24.453 -2.756 51.094 1 18.91 237 ASP A N 1
ATOM 1860 C CA . ASP A 1 237 ? 25.719 -3.045 50.406 1 18.91 237 ASP A CA 1
ATOM 1861 C C . ASP A 1 237 ? 26.531 -1.773 50.188 1 18.91 237 ASP A C 1
ATOM 1863 O O . ASP A 1 237 ? 25.969 -0.684 50.062 1 18.91 237 ASP A O 1
ATOM 1867 N N . ARG A 1 238 ? 27.906 -1.959 50.062 1 19.09 238 ARG A N 1
ATOM 1868 C CA . ARG A 1 238 ? 29.328 -1.611 50.062 1 19.09 238 ARG A CA 1
ATOM 1869 C C . ARG A 1 238 ? 29.703 -0.8 48.844 1 19.09 238 ARG A C 1
ATOM 1871 O O . ARG A 1 238 ? 29.094 -0.973 47.781 1 19.09 238 ARG A O 1
ATOM 1878 N N . LYS A 1 239 ? 30.688 0.081 49.031 1 19.94 239 LYS A N 1
ATOM 1879 C CA . LYS A 1 239 ? 31.438 1.224 48.531 1 19.94 239 LYS A CA 1
ATOM 1880 C C . LYS A 1 239 ? 32.188 0.87 47.219 1 19.94 239 LYS A C 1
ATOM 1882 O O . LYS A 1 239 ? 32.969 1.675 46.719 1 19.94 239 LYS A O 1
ATOM 1887 N N . VAL A 1 240 ? 31.75 -0.122 46.344 1 19.34 240 VAL A N 1
ATOM 1888 C CA . VAL A 1 240 ? 32.938 -0.495 45.594 1 19.34 240 VAL A CA 1
ATOM 1889 C C . VAL A 1 240 ? 33.469 0.711 44.812 1 19.34 240 VAL A C 1
ATOM 1891 O O . VAL A 1 240 ? 32.688 1.351 44.062 1 19.34 240 VAL A O 1
ATOM 1894 N N . ARG A 1 241 ? 34.688 1.214 45.094 1 19.23 241 ARG A N 1
ATOM 1895 C CA . ARG A 1 241 ? 35.656 2.238 44.719 1 19.23 241 ARG A CA 1
ATOM 1896 C C . ARG A 1 241 ? 36.031 2.143 43.25 1 19.23 241 ARG A C 1
ATOM 1898 O O . ARG A 1 241 ? 36.781 1.251 42.844 1 19.23 241 ARG A O 1
ATOM 1905 N N . VAL A 1 242 ? 35.156 1.875 42.312 1 20.55 242 VAL A N 1
ATOM 1906 C CA . VAL A 1 242 ? 35.875 1.654 41.062 1 20.55 242 VAL A CA 1
ATOM 1907 C C . VAL A 1 242 ? 36.688 2.9 40.719 1 20.55 242 VAL A C 1
ATOM 1909 O O . VAL A 1 242 ? 36.281 4.023 41 1 20.55 242 VAL A O 1
ATOM 1912 N N . GLY A 1 243 ? 38 2.768 40.156 1 20.19 243 GLY A N 1
ATOM 1913 C CA . GLY A 1 243 ? 39.188 3.521 39.781 1 20.19 243 GLY A CA 1
ATOM 1914 C C . GLY A 1 243 ? 38.875 4.652 38.812 1 20.19 243 GLY A C 1
ATOM 1915 O O . GLY A 1 243 ? 37.938 4.566 38.031 1 20.19 243 GLY A O 1
ATOM 1916 N N . GLY A 1 244 ? 39.25 6.023 39.062 1 19.92 244 GLY A N 1
ATOM 1917 C CA . GLY A 1 244 ? 39.156 7.453 38.844 1 19.92 244 GLY A CA 1
ATOM 1918 C C . GLY A 1 244 ? 39.688 7.867 37.469 1 19.92 244 GLY A C 1
ATOM 1919 O O . GLY A 1 244 ? 40.906 7.762 37.188 1 19.92 244 GLY A O 1
ATOM 1920 N N . GLN A 1 245 ? 39.125 7.422 36.344 1 22.44 245 GLN A N 1
ATOM 1921 C CA . GLN A 1 245 ? 39.75 7.926 35.125 1 22.44 245 GLN A CA 1
ATOM 1922 C C . GLN A 1 245 ? 39.906 9.445 35.156 1 22.44 245 GLN A C 1
ATOM 1924 O O . GLN A 1 245 ? 38.969 10.148 35.594 1 22.44 245 GLN A O 1
ATOM 1929 N N . ILE A 1 246 ? 41.188 10.117 34.875 1 23.86 246 ILE A N 1
ATOM 1930 C CA . ILE A 1 246 ? 41.781 11.438 35 1 23.86 246 ILE A CA 1
ATOM 1931 C C . ILE A 1 246 ? 41.125 12.422 34.031 1 23.86 246 ILE A C 1
ATOM 1933 O O . ILE A 1 246 ? 40.938 12.117 32.875 1 23.86 246 ILE A O 1
ATOM 1937 N N . ILE A 1 247 ? 40.594 13.547 34.438 1 23.05 247 ILE A N 1
ATOM 1938 C CA . ILE A 1 247 ? 39.875 14.742 34 1 23.05 247 ILE A CA 1
ATOM 1939 C C . ILE A 1 247 ? 40.812 15.695 33.312 1 23.05 247 ILE A C 1
ATOM 1941 O O . ILE A 1 247 ? 40.5 16.875 33.125 1 23.05 247 ILE A O 1
ATOM 1945 N N . TYR A 1 248 ? 41.719 15.281 32.281 1 22.59 248 TYR A N 1
ATOM 1946 C CA . TYR A 1 248 ? 42.688 16.344 31.938 1 22.59 248 TYR A CA 1
ATOM 1947 C C . TYR A 1 248 ? 41.969 17.547 31.359 1 22.59 248 TYR A C 1
ATOM 1949 O O . TYR A 1 248 ? 41.094 17.406 30.516 1 22.59 248 TYR A O 1
ATOM 1957 N N . THR A 1 249 ? 42.062 18.766 32.031 1 27.53 249 THR A N 1
ATOM 1958 C CA . THR A 1 249 ? 41.594 20.141 31.844 1 27.53 249 THR A CA 1
ATOM 1959 C C . THR A 1 249 ? 42.406 20.844 30.766 1 27.53 249 THR A C 1
ATOM 1961 O O . THR A 1 249 ? 43.594 21.125 30.953 1 27.53 249 THR A O 1
ATOM 1964 N N . PRO A 1 250 ? 42.375 20.484 29.469 1 26.7 250 PRO A N 1
ATOM 1965 C CA . PRO A 1 250 ? 43.406 21.141 28.641 1 26.7 250 PRO A CA 1
ATOM 1966 C C . PRO A 1 250 ? 43.406 22.656 28.812 1 26.7 250 PRO A C 1
ATOM 1968 O O . PRO A 1 250 ? 42.375 23.25 29.125 1 26.7 250 PRO A O 1
ATOM 1971 N N . ASP A 1 251 ? 44.594 23.312 29.109 1 25.09 251 ASP A N 1
ATOM 1972 C CA . ASP A 1 251 ? 45.062 24.656 29.391 1 25.09 251 ASP A CA 1
ATOM 1973 C C . ASP A 1 251 ? 44.781 25.594 28.234 1 25.09 251 ASP A C 1
ATOM 1975 O O . ASP A 1 251 ? 44.562 25.156 27.094 1 25.09 251 ASP A O 1
ATOM 1979 N N . LYS A 1 252 ? 44.906 26.984 28.453 1 29.42 252 LYS A N 1
ATOM 1980 C CA . LYS A 1 252 ? 44.625 28.344 27.984 1 29.42 252 LYS A CA 1
ATOM 1981 C C . LYS A 1 252 ? 45.312 28.641 26.656 1 29.42 252 LYS A C 1
ATOM 1983 O O . LYS A 1 252 ? 44.75 29.281 25.781 1 29.42 252 LYS A O 1
ATOM 1988 N N . GLU A 1 253 ? 46.719 28.438 26.594 1 28.48 253 GLU A N 1
ATOM 1989 C CA . GLU A 1 253 ? 47.656 29.359 25.984 1 28.48 253 GLU A CA 1
ATOM 1990 C C . GLU A 1 253 ? 47.781 29.141 24.484 1 28.48 253 GLU A C 1
ATOM 1992 O O . GLU A 1 253 ? 48.688 29.672 23.828 1 28.48 253 GLU A O 1
ATOM 1997 N N . ASP A 1 254 ? 47.188 28.219 23.797 1 28.47 254 ASP A N 1
ATOM 1998 C CA . ASP A 1 254 ? 47.969 28.109 22.578 1 28.47 254 ASP A CA 1
ATOM 1999 C C . ASP A 1 254 ? 47.969 29.422 21.781 1 28.47 254 ASP A C 1
ATOM 2001 O O . ASP A 1 254 ? 46.906 29.906 21.391 1 28.47 254 ASP A O 1
ATOM 2005 N N . ASP A 1 255 ? 48.969 30.312 21.859 1 26.83 255 ASP A N 1
ATOM 2006 C CA . ASP A 1 255 ? 49.469 31.578 21.344 1 26.83 255 ASP A CA 1
ATOM 2007 C C . ASP A 1 255 ? 49.531 31.562 19.812 1 26.83 255 ASP A C 1
ATOM 2009 O O . ASP A 1 255 ? 50.25 30.766 19.219 1 26.83 255 ASP A O 1
ATOM 2013 N N . LEU A 1 256 ? 48.5 31.609 19.031 1 24.2 256 LEU A N 1
ATOM 2014 C CA . LEU A 1 256 ? 48.625 31.859 17.609 1 24.2 256 LEU A CA 1
ATOM 2015 C C . LEU A 1 256 ? 49.562 33.031 17.344 1 24.2 256 LEU A C 1
ATOM 2017 O O . LEU A 1 256 ? 49.281 34.156 17.75 1 24.2 256 LEU A O 1
ATOM 2021 N N . ASP A 1 257 ? 50.938 32.812 17.219 1 23.44 257 ASP A N 1
ATOM 2022 C CA . ASP A 1 257 ? 52.031 33.719 16.859 1 23.44 257 ASP A CA 1
ATOM 2023 C C . ASP A 1 257 ? 51.75 34.438 15.539 1 23.44 257 ASP A C 1
ATOM 2025 O O . ASP A 1 257 ? 51.312 33.812 14.57 1 23.44 257 ASP A O 1
ATOM 2029 N N . ASP A 1 258 ? 51.812 35.844 15.414 1 26.41 258 ASP A N 1
ATOM 2030 C CA . ASP A 1 258 ? 51.719 37.031 14.555 1 26.41 258 ASP A CA 1
ATOM 2031 C C . ASP A 1 258 ? 52.844 37.031 13.523 1 26.41 258 ASP A C 1
ATOM 2033 O O . ASP A 1 258 ? 53.125 38.062 12.906 1 26.41 258 ASP A O 1
ATOM 2037 N N . SER A 1 259 ? 53.844 36.094 13.312 1 22.2 259 SER A N 1
ATOM 2038 C CA . SER A 1 259 ? 55.125 36.625 12.867 1 22.2 259 SER A CA 1
ATOM 2039 C C . SER A 1 259 ? 55.031 37.281 11.5 1 22.2 259 SER A C 1
ATOM 2041 O O . SER A 1 259 ? 55.469 38.406 11.312 1 22.2 259 SER A O 1
ATOM 2043 N N . ASP A 1 260 ? 55.594 36.781 10.234 1 23.17 260 ASP A N 1
ATOM 2044 C CA . ASP A 1 260 ? 56.75 37.219 9.484 1 23.17 260 ASP A CA 1
ATOM 2045 C C . ASP A 1 260 ? 56.375 38.188 8.367 1 23.17 260 ASP A C 1
ATOM 2047 O O . ASP A 1 260 ? 55.656 37.812 7.449 1 23.17 260 ASP A O 1
ATOM 2051 N N . PRO A 1 261 ? 56.531 39.625 8.484 1 26.94 261 PRO A N 1
ATOM 2052 C CA . PRO A 1 261 ? 56.656 40.688 7.477 1 26.94 261 PRO A CA 1
ATOM 2053 C C . PRO A 1 261 ? 57.844 40.5 6.555 1 26.94 261 PRO A C 1
ATOM 2055 O O . PRO A 1 261 ? 59 40.594 6.992 1 26.94 261 PRO A O 1
ATOM 2058 N N . ASP A 1 262 ? 58.156 39.531 5.777 1 20.64 262 ASP A N 1
ATOM 2059 C CA . ASP A 1 262 ? 59.219 39.75 4.809 1 20.64 262 ASP A CA 1
ATOM 2060 C C . ASP A 1 262 ? 58.969 41 3.971 1 20.64 262 ASP A C 1
ATOM 2062 O O . ASP A 1 262 ? 57.906 41.156 3.373 1 20.64 262 ASP A O 1
ATOM 2066 N N . GLU A 1 263 ? 59.812 42.25 3.928 1 22.03 263 GLU A N 1
ATOM 2067 C CA . GLU A 1 263 ? 60.156 43.594 3.453 1 22.03 263 GLU A CA 1
ATOM 2068 C C . GLU A 1 263 ? 60.531 43.562 1.973 1 22.03 263 GLU A C 1
ATOM 2070 O O . GLU A 1 263 ? 60.531 44.625 1.311 1 22.03 263 GLU A O 1
ATOM 2075 N N . ASP A 1 264 ? 61.312 42.625 1.444 1 21.03 264 ASP A N 1
ATOM 2076 C CA . ASP A 1 264 ? 62.344 43.062 0.504 1 21.03 264 ASP A CA 1
ATOM 2077 C C . ASP A 1 264 ? 61.75 43.938 -0.583 1 21.03 264 ASP A C 1
ATOM 2079 O O . ASP A 1 264 ? 60.531 44 -0.748 1 21.03 264 ASP A O 1
ATOM 2083 N N . LEU A 1 265 ? 62.5 43.906 -1.953 1 21.34 265 LEU A N 1
ATOM 2084 C CA . LEU A 1 265 ? 63.594 44.5 -2.711 1 21.34 265 LEU A CA 1
ATOM 2085 C C . LEU A 1 265 ? 63.094 45.25 -3.938 1 21.34 265 LEU A C 1
ATOM 2087 O O . LEU A 1 265 ? 63.625 46.281 -4.309 1 21.34 265 LEU A O 1
ATOM 2091 N N . ASN A 1 266 ? 62.438 44.812 -5.078 1 22.28 266 ASN A N 1
ATOM 2092 C CA . ASN A 1 266 ? 62.781 45.625 -6.238 1 22.28 266 ASN A CA 1
ATOM 2093 C C . ASN A 1 266 ? 62.406 47.094 -6.039 1 22.28 266 ASN A C 1
ATOM 2095 O O . ASN A 1 266 ? 61.344 47.375 -5.488 1 22.28 266 ASN A O 1
ATOM 2099 N N . LEU A 1 267 ? 63.531 47.688 -6.277 1 19.28 267 LEU A N 1
ATOM 2100 C CA . LEU A 1 267 ? 64.375 48.5 -7.148 1 19.28 267 LEU A CA 1
ATOM 2101 C C . LEU A 1 267 ? 63.844 48.531 -8.57 1 19.28 267 LEU A C 1
ATOM 2103 O O . LEU A 1 267 ? 63.312 47.531 -9.055 1 19.28 267 LEU A O 1
ATOM 2107 N N . MET B 1 1 ? -15.281 -24.641 0.496 1 76.25 1 MET B N 1
ATOM 2108 C CA . MET B 1 1 ? -15.281 -23.375 -0.244 1 76.25 1 MET B CA 1
ATOM 2109 C C . MET B 1 1 ? -13.914 -23.109 -0.874 1 76.25 1 MET B C 1
ATOM 2111 O O . MET B 1 1 ? -12.883 -23.516 -0.325 1 76.25 1 MET B O 1
ATOM 2115 N N . ALA B 1 2 ? -13.938 -22.734 -2.1 1 85.75 2 ALA B N 1
ATOM 2116 C CA . ALA B 1 2 ? -12.812 -22.766 -3.035 1 85.75 2 ALA B CA 1
ATOM 2117 C C . ALA B 1 2 ? -11.633 -21.953 -2.512 1 85.75 2 ALA B C 1
ATOM 2119 O O . ALA B 1 2 ? -10.484 -22.406 -2.58 1 85.75 2 ALA B O 1
ATOM 2120 N N . LEU B 1 3 ? -11.836 -20.828 -1.892 1 92.31 3 LEU B N 1
ATOM 2121 C CA . LEU B 1 3 ? -10.766 -19.938 -1.439 1 92.31 3 LEU B CA 1
ATOM 2122 C C . LEU B 1 3 ? -10.07 -20.516 -0.207 1 92.31 3 LEU B C 1
ATOM 2124 O O . LEU B 1 3 ? -8.844 -20.516 -0.127 1 92.31 3 LEU B O 1
ATOM 2128 N N . ARG B 1 4 ? -10.844 -21.047 0.698 1 89.75 4 ARG B N 1
ATOM 2129 C CA . ARG B 1 4 ? -10.297 -21.594 1.938 1 89.75 4 ARG B CA 1
ATOM 2130 C C . ARG B 1 4 ? -9.484 -22.859 1.672 1 89.75 4 ARG B C 1
ATOM 2132 O O . ARG B 1 4 ? -8.5 -23.125 2.363 1 89.75 4 ARG B O 1
ATOM 2139 N N . ALA B 1 5 ? -9.922 -23.578 0.703 1 88.88 5 ALA B N 1
ATOM 2140 C CA . ALA B 1 5 ? -9.289 -24.859 0.399 1 88.88 5 ALA B CA 1
ATOM 2141 C C . ALA B 1 5 ? -8.125 -24.672 -0.571 1 88.88 5 ALA B C 1
ATOM 2143 O O . ALA B 1 5 ? -7.422 -25.641 -0.897 1 88.88 5 ALA B O 1
ATOM 2144 N N . LEU B 1 6 ? -7.91 -23.484 -0.959 1 92.5 6 LEU B N 1
ATOM 2145 C CA . LEU B 1 6 ? -6.906 -23.25 -1.991 1 92.5 6 LEU B CA 1
ATOM 2146 C C . LEU B 1 6 ? -5.496 -23.422 -1.433 1 92.5 6 LEU B C 1
ATOM 2148 O O . LEU B 1 6 ? -5.141 -22.797 -0.431 1 92.5 6 LEU B O 1
ATOM 2152 N N . VAL B 1 7 ? -4.738 -24.234 -2.074 1 91.31 7 VAL B N 1
ATOM 2153 C CA . VAL B 1 7 ? -3.312 -24.391 -1.798 1 91.31 7 VAL B CA 1
ATOM 2154 C C . VAL B 1 7 ? -2.496 -23.797 -2.945 1 91.31 7 VAL B C 1
ATOM 2156 O O . VAL B 1 7 ? -2.641 -24.219 -4.098 1 91.31 7 VAL B O 1
ATOM 2159 N N . PRO B 1 8 ? -1.69 -22.859 -2.59 1 92.69 8 PRO B N 1
ATOM 2160 C CA . PRO B 1 8 ? -0.904 -22.25 -3.666 1 92.69 8 PRO B CA 1
ATOM 2161 C C . PRO B 1 8 ? -0.083 -23.266 -4.445 1 92.69 8 PRO B C 1
ATOM 2163 O O . PRO B 1 8 ? 0.556 -24.141 -3.848 1 92.69 8 PRO B O 1
ATOM 2166 N N . ASN B 1 9 ? -0.186 -23.234 -5.754 1 93.31 9 ASN B N 1
ATOM 2167 C CA . ASN B 1 9 ? 0.544 -24.078 -6.699 1 93.31 9 ASN B CA 1
ATOM 2168 C C . ASN B 1 9 ? 0.891 -23.312 -7.973 1 93.31 9 ASN B C 1
ATOM 2170 O O . ASN B 1 9 ? 0.062 -22.562 -8.5 1 93.31 9 ASN B O 1
ATOM 2174 N N . GLY B 1 10 ? 2.059 -23.578 -8.438 1 96.38 10 GLY B N 1
ATOM 2175 C CA . GLY B 1 10 ? 2.471 -22.781 -9.578 1 96.38 10 GLY B CA 1
ATOM 2176 C C . GLY B 1 10 ? 2.459 -21.281 -9.289 1 96.38 10 GLY B C 1
ATOM 2177 O O . GLY B 1 10 ? 3.037 -20.828 -8.297 1 96.38 10 GLY B O 1
ATOM 2178 N N . PHE B 1 11 ? 1.927 -20.562 -10.281 1 98.31 11 PHE B N 1
ATOM 2179 C CA . PHE B 1 11 ? 1.885 -19.109 -10.164 1 98.31 11 PHE B CA 1
ATOM 2180 C C . PHE B 1 11 ? 0.467 -18.625 -9.875 1 98.31 11 PHE B C 1
ATOM 2182 O O . PHE B 1 11 ? -0.419 -18.75 -10.727 1 98.31 11 PHE B O 1
ATOM 2189 N N . LEU B 1 12 ? 0.25 -18.047 -8.688 1 98.31 12 LEU B N 1
ATOM 2190 C CA . LEU B 1 12 ? -1.003 -17.422 -8.281 1 98.31 12 LEU B CA 1
ATOM 2191 C C . LEU B 1 12 ? -0.916 -15.898 -8.406 1 98.31 12 LEU B C 1
ATOM 2193 O O . LEU B 1 12 ? -0.117 -15.258 -7.723 1 98.31 12 LEU B O 1
ATOM 2197 N N . LEU B 1 13 ? -1.758 -15.367 -9.242 1 98.62 13 LEU B N 1
ATOM 2198 C CA . LEU B 1 13 ? -1.79 -13.93 -9.508 1 98.62 13 LEU B CA 1
ATOM 2199 C C . LEU B 1 13 ? -2.961 -13.266 -8.789 1 98.62 13 LEU B C 1
ATOM 2201 O O . LEU B 1 13 ? -4.117 -13.617 -9.031 1 98.62 13 LEU B O 1
ATOM 2205 N N . LEU B 1 14 ? -2.627 -12.281 -7.875 1 98.31 14 LEU B N 1
ATOM 2206 C CA . LEU B 1 14 ? -3.65 -11.547 -7.141 1 98.31 14 LEU B CA 1
ATOM 2207 C C . LEU B 1 14 ? -3.83 -10.141 -7.719 1 98.31 14 LEU B C 1
ATOM 2209 O O . LEU B 1 14 ? -2.854 -9.414 -7.906 1 98.31 14 LEU B O 1
ATOM 2213 N N . ARG B 1 15 ? -5.07 -9.773 -8 1 97.38 15 ARG B N 1
ATOM 2214 C CA . ARG B 1 15 ? -5.402 -8.453 -8.523 1 97.38 15 ARG B CA 1
ATOM 2215 C C . ARG B 1 15 ? -6.324 -7.703 -7.562 1 97.38 15 ARG B C 1
ATOM 2217 O O . ARG B 1 15 ? -7.359 -8.227 -7.148 1 97.38 15 ARG B O 1
ATOM 2224 N N . ASP B 1 16 ? -5.82 -6.512 -7.152 1 92 16 ASP B N 1
ATOM 2225 C CA . ASP B 1 16 ? -6.672 -5.723 -6.266 1 92 16 ASP B CA 1
ATOM 2226 C C . ASP B 1 16 ? -6.914 -4.328 -6.832 1 92 16 ASP B C 1
ATOM 2228 O O . ASP B 1 16 ? -6.465 -4.016 -7.938 1 92 16 ASP B O 1
ATOM 2232 N N . ASN B 1 17 ? -7.832 -3.643 -6.199 1 85.06 17 ASN B N 1
ATOM 2233 C CA . ASN B 1 17 ? -8.133 -2.258 -6.539 1 85.06 17 ASN B CA 1
ATOM 2234 C C . ASN B 1 17 ? -8.156 -1.367 -5.297 1 85.06 17 ASN B C 1
ATOM 2236 O O . ASN B 1 17 ? -7.672 -1.766 -4.234 1 85.06 17 ASN B O 1
ATOM 2240 N N . GLU B 1 18 ? -8.578 -0.211 -5.465 1 76.12 18 GLU B N 1
ATOM 2241 C CA . GLU B 1 18 ? -8.508 0.774 -4.391 1 76.12 18 GLU B CA 1
ATOM 2242 C C . GLU B 1 18 ? -9.398 0.371 -3.217 1 76.12 18 GLU B C 1
ATOM 2244 O O . GLU B 1 18 ? -9.164 0.789 -2.082 1 76.12 18 GLU B O 1
ATOM 2249 N N . SER B 1 19 ? -10.352 -0.538 -3.4 1 75.38 19 SER B N 1
ATOM 2250 C CA . SER B 1 19 ? -11.336 -0.848 -2.373 1 75.38 19 SER B CA 1
ATOM 2251 C C . SER B 1 19 ? -10.914 -2.057 -1.544 1 75.38 19 SER B C 1
ATOM 2253 O O . SER B 1 19 ? -11.383 -2.242 -0.421 1 75.38 19 SER B O 1
ATOM 2255 N N . CYS B 1 20 ? -10.055 -2.854 -2.088 1 85.81 20 CYS B N 1
ATOM 2256 C CA . CYS B 1 20 ? -9.688 -4.098 -1.423 1 85.81 20 CYS B CA 1
ATOM 2257 C C . CYS B 1 20 ? -8.266 -4.508 -1.781 1 85.81 20 CYS B C 1
ATOM 2259 O O . CYS B 1 20 ? -7.98 -4.828 -2.936 1 85.81 20 CYS B O 1
ATOM 2261 N N . HIS B 1 21 ? -7.391 -4.605 -0.784 1 88.25 21 HIS B N 1
ATOM 2262 C CA . HIS B 1 21 ? -5.98 -4.898 -1.016 1 88.25 21 HIS B CA 1
ATOM 2263 C C . HIS B 1 21 ? -5.711 -6.398 -0.927 1 88.25 21 HIS B C 1
ATOM 2265 O O . HIS B 1 21 ? -6.277 -7.086 -0.075 1 88.25 21 HIS B O 1
ATOM 2271 N N . CYS B 1 22 ? -4.758 -6.797 -1.647 1 94.12 22 CYS B N 1
ATOM 2272 C CA . CYS B 1 22 ? -4.5 -8.227 -1.759 1 94.12 22 CYS B CA 1
ATOM 2273 C C . CYS B 1 22 ? -3.457 -8.672 -0.741 1 94.12 22 CYS B C 1
ATOM 2275 O O . CYS B 1 22 ? -3.314 -9.867 -0.475 1 94.12 22 CYS B O 1
ATOM 2277 N N . GLU B 1 23 ? -2.697 -7.805 -0.188 1 93.69 23 GLU B N 1
ATOM 2278 C CA . GLU B 1 23 ? -1.552 -8.172 0.638 1 93.69 23 GLU B CA 1
ATOM 2279 C C . GLU B 1 23 ? -1.966 -9.109 1.769 1 93.69 23 GLU B C 1
ATOM 2281 O O . GLU B 1 23 ? -1.354 -10.164 1.967 1 93.69 23 GLU B O 1
ATOM 2286 N N . PRO B 1 24 ? -3.045 -8.852 2.541 1 92.31 24 PRO B N 1
ATOM 2287 C CA . PRO B 1 24 ? -3.438 -9.766 3.613 1 92.31 24 PRO B CA 1
ATOM 2288 C C . PRO B 1 24 ? -3.775 -11.164 3.1 1 92.31 24 PRO B C 1
ATOM 2290 O O . PRO B 1 24 ? -3.43 -12.164 3.74 1 92.31 24 PRO B O 1
ATOM 2293 N N . LEU B 1 25 ? -4.422 -11.211 2.01 1 95.88 25 LEU B N 1
ATOM 2294 C CA . LEU B 1 25 ? -4.797 -12.5 1.45 1 95.88 25 LEU B CA 1
ATOM 2295 C C . LEU B 1 25 ? -3.561 -13.281 1.02 1 95.88 25 LEU B C 1
ATOM 2297 O O . LEU B 1 25 ? -3.496 -14.5 1.204 1 95.88 25 LEU B O 1
ATOM 2301 N N . ALA B 1 26 ? -2.59 -12.609 0.405 1 96.62 26 ALA B N 1
ATOM 2302 C CA . ALA B 1 26 ? -1.349 -13.266 0.013 1 96.62 26 ALA B CA 1
ATOM 2303 C C . ALA B 1 26 ? -0.704 -13.977 1.202 1 96.62 26 ALA B C 1
ATOM 2305 O O . ALA B 1 26 ? -0.31 -15.141 1.102 1 96.62 26 ALA B O 1
ATOM 2306 N N . PHE B 1 27 ? -0.668 -13.352 2.303 1 95.19 27 PHE B N 1
ATOM 2307 C CA . PHE B 1 27 ? -0.038 -13.906 3.494 1 95.19 27 PHE B CA 1
ATOM 2308 C C . PHE B 1 27 ? -0.91 -15 4.109 1 95.19 27 PHE B C 1
ATOM 2310 O O . PHE B 1 27 ? -0.396 -15.984 4.648 1 95.19 27 PHE B O 1
ATOM 2317 N N . ALA B 1 28 ? -2.203 -14.805 4.043 1 94.88 28 ALA B N 1
ATOM 2318 C CA . ALA B 1 28 ? -3.117 -15.82 4.562 1 94.88 28 ALA B CA 1
ATOM 2319 C C . ALA B 1 28 ? -3 -17.125 3.773 1 94.88 28 ALA B C 1
ATOM 2321 O O . ALA B 1 28 ? -3.018 -18.203 4.352 1 94.88 28 ALA B O 1
ATOM 2322 N N . LEU B 1 29 ? -2.881 -17.016 2.5 1 95.44 29 LEU B N 1
ATOM 2323 C CA . LEU B 1 29 ? -2.793 -18.188 1.639 1 95.44 29 LEU B CA 1
ATOM 2324 C C . LEU B 1 29 ? -1.463 -18.922 1.835 1 95.44 29 LEU B C 1
ATOM 2326 O O . LEU B 1 29 ? -1.377 -20.125 1.646 1 95.44 29 LEU B O 1
ATOM 2330 N N . ALA B 1 30 ? -0.46 -18.172 2.15 1 93.31 30 ALA B N 1
ATOM 2331 C CA . ALA B 1 30 ? 0.865 -18.75 2.361 1 93.31 30 ALA B CA 1
ATOM 2332 C C . ALA B 1 30 ? 1.002 -19.312 3.777 1 93.31 30 ALA B C 1
ATOM 2334 O O . ALA B 1 30 ? 2.061 -19.812 4.148 1 93.31 30 ALA B O 1
ATOM 2335 N N . ARG B 1 31 ? 0.041 -19.312 4.535 1 88.25 31 ARG B N 1
ATOM 2336 C CA . ARG B 1 31 ? 0.084 -19.578 5.973 1 88.25 31 ARG B CA 1
ATOM 2337 C C . ARG B 1 31 ? 0.521 -21 6.258 1 88.25 31 ARG B C 1
ATOM 2339 O O . ARG B 1 31 ? 1.215 -21.266 7.246 1 88.25 31 ARG B O 1
ATOM 2346 N N . SER B 1 32 ? 0.147 -21.922 5.41 1 86.12 32 SER B N 1
ATOM 2347 C CA . SER B 1 32 ? 0.43 -23.344 5.664 1 86.12 32 SER B CA 1
ATOM 2348 C C . SER B 1 32 ? 1.815 -23.719 5.156 1 86.12 32 SER B C 1
ATOM 2350 O O . SER B 1 32 ? 2.279 -24.844 5.391 1 86.12 32 SER B O 1
ATOM 2352 N N . SER B 1 33 ? 2.457 -22.812 4.484 1 89.69 33 SER B N 1
ATOM 2353 C CA . SER B 1 33 ? 3.781 -23.109 3.947 1 89.69 33 SER B CA 1
ATOM 2354 C C . SER B 1 33 ? 4.824 -23.203 5.059 1 89.69 33 SER B C 1
ATOM 2356 O O . SER B 1 33 ? 4.789 -22.422 6.012 1 89.69 33 SER B O 1
ATOM 2358 N N . LYS B 1 34 ? 5.746 -24.078 4.918 1 88.12 34 LYS B N 1
ATOM 2359 C CA . LYS B 1 34 ? 6.77 -24.328 5.93 1 88.12 34 LYS B CA 1
ATOM 2360 C C . LYS B 1 34 ? 7.828 -23.219 5.926 1 88.12 34 LYS B C 1
ATOM 2362 O O . LYS B 1 34 ? 8.43 -22.938 6.957 1 88.12 34 LYS B O 1
ATOM 2367 N N . SER B 1 35 ? 8.156 -22.719 4.77 1 91.31 35 SER B N 1
ATOM 2368 C CA . SER B 1 35 ? 9.156 -21.656 4.609 1 91.31 35 SER B CA 1
ATOM 2369 C C . SER B 1 35 ? 8.758 -20.688 3.498 1 91.31 35 SER B C 1
ATOM 2371 O O . SER B 1 35 ? 8.117 -21.094 2.521 1 91.31 35 SER B O 1
ATOM 2373 N N . PHE B 1 36 ? 9.273 -19.406 3.721 1 92.56 36 PHE B N 1
ATOM 2374 C CA . PHE B 1 36 ? 8.867 -18.344 2.801 1 92.56 36 PHE B CA 1
ATOM 2375 C C . PHE B 1 36 ? 10.055 -17.469 2.42 1 92.56 36 PHE B C 1
ATOM 2377 O O . PHE B 1 36 ? 10.969 -17.266 3.225 1 92.56 36 PHE B O 1
ATOM 2384 N N . VAL B 1 37 ? 9.984 -17.094 1.23 1 97.12 37 VAL B N 1
ATOM 2385 C CA . VAL B 1 37 ? 10.773 -15.938 0.821 1 97.12 37 VAL B CA 1
ATOM 2386 C C . VAL B 1 37 ? 9.844 -14.797 0.412 1 97.12 37 VAL B C 1
ATOM 2388 O O . VAL B 1 37 ? 8.859 -15.016 -0.305 1 97.12 37 VAL B O 1
ATOM 2391 N N . ILE B 1 38 ? 10.047 -13.641 0.916 1 97.69 38 ILE B N 1
ATOM 2392 C CA . ILE B 1 38 ? 9.281 -12.445 0.566 1 97.69 38 ILE B CA 1
ATOM 2393 C C . ILE B 1 38 ? 10.188 -11.445 -0.153 1 97.69 38 ILE B C 1
ATOM 2395 O O . ILE B 1 38 ? 11.203 -11.023 0.391 1 97.69 38 ILE B O 1
ATOM 2399 N N . VAL B 1 39 ? 9.781 -11.133 -1.391 1 97.94 39 VAL B N 1
ATOM 2400 C CA . VAL B 1 39 ? 10.469 -10.07 -2.115 1 97.94 39 VAL B CA 1
ATOM 2401 C C . VAL B 1 39 ? 9.734 -8.75 -1.923 1 97.94 39 VAL B C 1
ATOM 2403 O O . VAL B 1 39 ? 8.555 -8.625 -2.285 1 97.94 39 VAL B O 1
ATOM 2406 N N . THR B 1 40 ? 10.398 -7.812 -1.371 1 96.25 40 THR B N 1
ATOM 2407 C CA . THR B 1 40 ? 9.828 -6.496 -1.11 1 96.25 40 THR B CA 1
ATOM 2408 C C . THR B 1 40 ? 10.867 -5.402 -1.3 1 96.25 40 THR B C 1
ATOM 2410 O O . THR B 1 40 ? 11.891 -5.617 -1.954 1 96.25 40 THR B O 1
ATOM 2413 N N . ILE B 1 41 ? 10.5 -4.211 -0.885 1 93.75 41 ILE B N 1
ATOM 2414 C CA . ILE B 1 41 ? 11.406 -3.084 -1.082 1 93.75 41 ILE B CA 1
ATOM 2415 C C . ILE B 1 41 ? 12.055 -2.707 0.246 1 93.75 41 ILE B C 1
ATOM 2417 O O . ILE B 1 41 ? 11.578 -3.096 1.313 1 93.75 41 ILE B O 1
ATOM 2421 N N . THR B 1 42 ? 13.156 -1.978 0.088 1 89 42 THR B N 1
ATOM 2422 C CA . THR B 1 42 ? 13.906 -1.57 1.27 1 89 42 THR B CA 1
ATOM 2423 C C . THR B 1 42 ? 13.039 -0.715 2.191 1 89 42 THR B C 1
ATOM 2425 O O . THR B 1 42 ? 12.414 0.247 1.746 1 89 42 THR B O 1
ATOM 2428 N N . GLY B 1 43 ? 13.07 -1.083 3.488 1 87.38 43 GLY B N 1
ATOM 2429 C CA . GLY B 1 43 ? 12.32 -0.33 4.48 1 87.38 43 GLY B CA 1
ATOM 2430 C C . GLY B 1 43 ? 10.969 -0.94 4.797 1 87.38 43 GLY B C 1
ATOM 2431 O O . GLY B 1 43 ? 10.367 -0.63 5.828 1 87.38 43 GLY B O 1
ATOM 2432 N N . ARG B 1 44 ? 10.516 -1.778 3.998 1 92.25 44 ARG B N 1
ATOM 2433 C CA . ARG B 1 44 ? 9.172 -2.316 4.16 1 92.25 44 ARG B CA 1
ATOM 2434 C C . ARG B 1 44 ? 9.195 -3.633 4.926 1 92.25 44 ARG B C 1
ATOM 2436 O O . ARG B 1 44 ? 8.156 -4.102 5.402 1 92.25 44 ARG B O 1
ATOM 2443 N N . GLU B 1 45 ? 10.273 -4.277 5.078 1 90.5 45 GLU B N 1
ATOM 2444 C CA . GLU B 1 45 ? 10.391 -5.586 5.719 1 90.5 45 GLU B CA 1
ATOM 2445 C C . GLU B 1 45 ? 9.852 -5.555 7.145 1 90.5 45 GLU B C 1
ATOM 2447 O O . GLU B 1 45 ? 9.086 -6.438 7.547 1 90.5 45 GLU B O 1
ATOM 2452 N N . ASN B 1 46 ? 10.203 -4.555 7.859 1 86.19 46 ASN B N 1
ATOM 2453 C CA . ASN B 1 46 ? 9.805 -4.477 9.258 1 86.19 46 ASN B CA 1
ATOM 2454 C C . ASN B 1 46 ? 8.305 -4.223 9.398 1 86.19 46 ASN B C 1
ATOM 2456 O O . ASN B 1 46 ? 7.672 -4.691 10.344 1 86.19 46 ASN B O 1
ATOM 2460 N N . VAL B 1 47 ? 7.801 -3.473 8.469 1 90.31 47 VAL B N 1
ATOM 2461 C CA . VAL B 1 47 ? 6.359 -3.23 8.445 1 90.31 47 VAL B CA 1
ATOM 2462 C C . VAL B 1 47 ? 5.617 -4.551 8.258 1 90.31 47 VAL B C 1
ATOM 2464 O O . VAL B 1 47 ? 4.664 -4.84 8.984 1 90.31 47 VAL B O 1
ATOM 2467 N N . LEU B 1 48 ? 6.066 -5.316 7.359 1 93.06 48 LEU B N 1
ATOM 2468 C CA . LEU B 1 48 ? 5.445 -6.613 7.098 1 93.06 48 LEU B CA 1
ATOM 2469 C C . LEU B 1 48 ? 5.598 -7.539 8.297 1 93.06 48 LEU B C 1
ATOM 2471 O O . LEU B 1 48 ? 4.672 -8.273 8.641 1 93.06 48 LEU B O 1
ATOM 2475 N N . ARG B 1 49 ? 6.691 -7.516 8.984 1 90 49 ARG B N 1
ATOM 2476 C CA . ARG B 1 49 ? 6.918 -8.32 10.188 1 90 49 ARG B CA 1
ATOM 2477 C C . ARG B 1 49 ? 5.934 -7.941 11.289 1 90 49 ARG B C 1
ATOM 2479 O O . ARG B 1 49 ? 5.453 -8.805 12.023 1 90 49 ARG B O 1
ATOM 2486 N N . ARG B 1 50 ? 5.711 -6.738 11.398 1 84.75 50 ARG B N 1
ATOM 2487 C CA . ARG B 1 50 ? 4.781 -6.266 12.422 1 84.75 50 ARG B CA 1
ATOM 2488 C C . ARG B 1 50 ? 3.346 -6.656 12.086 1 84.75 50 ARG B C 1
ATOM 2490 O O . ARG B 1 50 ? 2.582 -7.055 12.961 1 84.75 50 ARG B O 1
ATOM 2497 N N . ARG B 1 51 ? 3.039 -6.504 10.852 1 87.31 51 ARG B N 1
ATOM 2498 C CA . ARG B 1 51 ? 1.669 -6.727 10.398 1 87.31 51 ARG B CA 1
ATOM 2499 C C . ARG B 1 51 ? 1.313 -8.211 10.438 1 87.31 51 ARG B C 1
ATOM 2501 O O . ARG B 1 51 ? 0.18 -8.57 10.758 1 87.31 51 ARG B O 1
ATOM 2508 N N . TYR B 1 52 ? 2.346 -8.977 10.133 1 90.5 52 TYR B N 1
ATOM 2509 C CA . TYR B 1 52 ? 2.014 -10.383 9.938 1 90.5 52 TYR B CA 1
ATOM 2510 C C . TYR B 1 52 ? 2.768 -11.258 10.93 1 90.5 52 TYR B C 1
ATOM 2512 O O . TYR B 1 52 ? 2.906 -12.469 10.719 1 90.5 52 TYR B O 1
ATOM 2520 N N . GLY B 1 53 ? 3.121 -10.844 12.086 1 78.44 53 GLY B N 1
ATOM 2521 C CA . GLY B 1 53 ? 3.637 -11.484 13.289 1 78.44 53 GLY B CA 1
ATOM 2522 C C . GLY B 1 53 ? 4.441 -12.742 13 1 78.44 53 GLY B C 1
ATOM 2523 O O . GLY B 1 53 ? 5.355 -12.719 12.172 1 78.44 53 GLY B O 1
ATOM 2524 N N . GLY B 1 54 ? 3.896 -13.852 13.555 1 74.81 54 GLY B N 1
ATOM 2525 C CA . GLY B 1 54 ? 4.516 -15.172 13.586 1 74.81 54 GLY B CA 1
ATOM 2526 C C . GLY B 1 54 ? 4.777 -15.734 12.203 1 74.81 54 GLY B C 1
ATOM 2527 O O . GLY B 1 54 ? 5.684 -16.547 12.023 1 74.81 54 GLY B O 1
ATOM 2528 N N . ARG B 1 55 ? 4.117 -15.203 11.172 1 80 55 ARG B N 1
ATOM 2529 C CA . ARG B 1 55 ? 4.316 -15.734 9.828 1 80 55 ARG B CA 1
ATOM 2530 C C . ARG B 1 55 ? 5.625 -15.234 9.227 1 80 55 ARG B C 1
ATOM 2532 O O . ARG B 1 55 ? 6.223 -15.898 8.383 1 80 55 ARG B O 1
ATOM 2539 N N . CYS B 1 56 ? 6.086 -14.086 9.758 1 81.25 56 CYS B N 1
ATOM 2540 C CA . CYS B 1 56 ? 7.312 -13.516 9.211 1 81.25 56 CYS B CA 1
ATOM 2541 C C . CYS B 1 56 ? 8.516 -13.883 10.07 1 81.25 56 CYS B C 1
ATOM 2543 O O . CYS B 1 56 ? 9.648 -13.531 9.75 1 81.25 56 CYS B O 1
ATOM 2545 N N . GLU B 1 57 ? 8.352 -14.555 11.219 1 77.38 57 GLU B N 1
ATOM 2546 C CA . GLU B 1 57 ? 9.461 -14.914 12.094 1 77.38 57 GLU B CA 1
ATOM 2547 C C . GLU B 1 57 ? 10.469 -15.789 11.367 1 77.38 57 GLU B C 1
ATOM 2549 O O . GLU B 1 57 ? 11.68 -15.617 11.523 1 77.38 57 GLU B O 1
ATOM 2554 N N . GLY B 1 58 ? 10.047 -16.656 10.5 1 77.62 58 GLY B N 1
ATOM 2555 C CA . GLY B 1 58 ? 10.977 -17.5 9.766 1 77.62 58 GLY B CA 1
ATOM 2556 C C . GLY B 1 58 ? 11.008 -17.188 8.273 1 77.62 58 GLY B C 1
ATOM 2557 O O . GLY B 1 58 ? 11.531 -17.969 7.488 1 77.62 58 GLY B O 1
ATOM 2558 N N . ALA B 1 59 ? 10.562 -16 8.039 1 89.19 59 ALA B N 1
ATOM 2559 C CA . ALA B 1 59 ? 10.562 -15.625 6.625 1 89.19 59 ALA B CA 1
ATOM 2560 C C . ALA B 1 59 ? 11.883 -14.977 6.227 1 89.19 59 ALA B C 1
ATOM 2562 O O . ALA B 1 59 ? 12.516 -14.289 7.035 1 89.19 59 ALA B O 1
ATOM 2563 N N . THR B 1 60 ? 12.336 -15.266 5.055 1 94.19 60 THR B N 1
ATOM 2564 C CA . THR B 1 60 ? 13.5 -14.602 4.484 1 94.19 60 THR B CA 1
ATOM 2565 C C . THR B 1 60 ? 13.07 -13.477 3.541 1 94.19 60 THR B C 1
ATOM 2567 O O . THR B 1 60 ? 12.242 -13.695 2.65 1 94.19 60 THR B O 1
ATOM 2570 N N . PHE B 1 61 ? 13.68 -12.359 3.801 1 95.19 61 PHE B N 1
ATOM 2571 C CA . PHE B 1 61 ? 13.344 -11.211 2.965 1 95.19 61 PHE B CA 1
ATOM 2572 C C . PHE B 1 61 ? 14.43 -10.969 1.921 1 95.19 61 PHE B C 1
ATOM 2574 O O . PHE B 1 61 ? 15.617 -11.047 2.227 1 95.19 61 PHE B O 1
ATOM 2581 N N . THR B 1 62 ? 14.008 -10.812 0.644 1 95.88 62 THR B N 1
ATOM 2582 C CA . THR B 1 62 ? 14.867 -10.367 -0.451 1 95.88 62 THR B CA 1
ATOM 2583 C C . THR B 1 62 ? 14.461 -8.977 -0.927 1 95.88 62 THR B C 1
ATOM 2585 O O . THR B 1 62 ? 13.312 -8.75 -1.31 1 95.88 62 THR B O 1
ATOM 2588 N N . ARG B 1 63 ? 15.414 -8.102 -0.977 1 93.44 63 ARG B N 1
ATOM 2589 C CA . ARG B 1 63 ? 15.102 -6.695 -1.23 1 93.44 63 ARG B CA 1
ATOM 2590 C C . ARG B 1 63 ? 15.336 -6.34 -2.695 1 93.44 63 ARG B C 1
ATOM 2592 O O . ARG B 1 63 ? 16.375 -6.676 -3.266 1 93.44 63 ARG B O 1
ATOM 2599 N N . LEU B 1 64 ? 14.32 -5.676 -3.258 1 93.56 64 LEU B N 1
ATOM 2600 C CA . LEU B 1 64 ? 14.406 -5.113 -4.602 1 93.56 64 LEU B CA 1
ATOM 2601 C C . LEU B 1 64 ? 14.742 -3.625 -4.543 1 93.56 64 LEU B C 1
ATOM 2603 O O . LEU B 1 64 ? 13.953 -2.83 -4.023 1 93.56 64 LEU B O 1
ATOM 2607 N N . ASP B 1 65 ? 15.898 -3.312 -4.941 1 84.06 65 ASP B N 1
ATOM 2608 C CA . ASP B 1 65 ? 16.281 -1.907 -5.016 1 84.06 65 ASP B CA 1
ATOM 2609 C C . ASP B 1 65 ? 16.75 -1.542 -6.422 1 84.06 65 ASP B C 1
ATOM 2611 O O . ASP B 1 65 ? 16.656 -2.352 -7.344 1 84.06 65 ASP B O 1
ATOM 2615 N N . TYR B 1 66 ? 17.219 -0.355 -6.633 1 80.12 66 TYR B N 1
ATOM 2616 C CA . TYR B 1 66 ? 17.547 0.171 -7.953 1 80.12 66 TYR B CA 1
ATOM 2617 C C . TYR B 1 66 ? 18.75 -0.553 -8.555 1 80.12 66 TYR B C 1
ATOM 2619 O O . TYR B 1 66 ? 18.859 -0.689 -9.773 1 80.12 66 TYR B O 1
ATOM 2627 N N . GLN B 1 67 ? 19.547 -1.13 -7.746 1 85.25 67 GLN B N 1
ATOM 2628 C CA . GLN B 1 67 ? 20.766 -1.76 -8.242 1 85.25 67 GLN B CA 1
ATOM 2629 C C . GLN B 1 67 ? 20.562 -3.258 -8.453 1 85.25 67 GLN B C 1
ATOM 2631 O O . GLN B 1 67 ? 21.422 -3.928 -9.039 1 85.25 67 GLN B O 1
ATOM 2636 N N . THR B 1 68 ? 19.516 -3.742 -8.07 1 90.56 68 THR B N 1
ATOM 2637 C CA . THR B 1 68 ? 19.281 -5.18 -8.133 1 90.56 68 THR B CA 1
ATOM 2638 C C . THR B 1 68 ? 18.953 -5.613 -9.562 1 90.56 68 THR B C 1
ATOM 2640 O O . THR B 1 68 ? 18.188 -4.945 -10.258 1 90.56 68 THR B O 1
ATOM 2643 N N . THR B 1 69 ? 19.547 -6.719 -9.992 1 94.25 69 THR B N 1
ATOM 2644 C CA . THR B 1 69 ? 19.203 -7.332 -11.273 1 94.25 69 THR B CA 1
ATOM 2645 C C . THR B 1 69 ? 18.25 -8.508 -11.07 1 94.25 69 THR B C 1
ATOM 2647 O O . THR B 1 69 ? 18.172 -9.062 -9.969 1 94.25 69 THR B O 1
ATOM 2650 N N . MET B 1 70 ? 17.562 -8.914 -12.156 1 95.62 70 MET B N 1
ATOM 2651 C CA . MET B 1 70 ? 16.641 -10.039 -12.094 1 95.62 70 MET B CA 1
ATOM 2652 C C . MET B 1 70 ? 17.375 -11.328 -11.766 1 95.62 70 MET B C 1
ATOM 2654 O O . MET B 1 70 ? 16.875 -12.156 -10.992 1 95.62 70 MET B O 1
ATOM 2658 N N . GLU B 1 71 ? 18.531 -11.492 -12.281 1 95.94 71 GLU B N 1
ATOM 2659 C CA . GLU B 1 71 ? 19.344 -12.688 -12.055 1 95.94 71 GLU B CA 1
ATOM 2660 C C . GLU B 1 71 ? 19.75 -12.812 -10.594 1 95.94 71 GLU B C 1
ATOM 2662 O O . GLU B 1 71 ? 19.719 -13.906 -10.023 1 95.94 71 GLU B O 1
ATOM 2667 N N . ARG B 1 72 ? 20.156 -11.734 -10.07 1 96.19 72 ARG B N 1
ATOM 2668 C CA . ARG B 1 72 ? 20.562 -11.734 -8.672 1 96.19 72 ARG B CA 1
ATOM 2669 C C . ARG B 1 72 ? 19.406 -12.109 -7.758 1 96.19 72 ARG B C 1
ATOM 2671 O O . ARG B 1 72 ? 19.562 -12.906 -6.832 1 96.19 72 ARG B O 1
ATOM 2678 N N . ILE B 1 73 ? 18.281 -11.523 -7.98 1 97 73 ILE B N 1
ATOM 2679 C CA . ILE B 1 73 ? 17.109 -11.82 -7.168 1 97 73 ILE B CA 1
ATOM 2680 C C . ILE B 1 73 ? 16.734 -13.289 -7.336 1 97 73 ILE B C 1
ATOM 2682 O O . ILE B 1 73 ? 16.438 -13.977 -6.359 1 97 73 ILE B O 1
ATOM 2686 N N . HIS B 1 74 ? 16.688 -13.719 -8.594 1 97.81 74 HIS B N 1
ATOM 2687 C CA . HIS B 1 74 ? 16.391 -15.125 -8.867 1 97.81 74 HIS B CA 1
ATOM 2688 C C . HIS B 1 74 ? 17.328 -16.047 -8.102 1 97.81 74 HIS B C 1
ATOM 2690 O O . HIS B 1 74 ? 16.875 -16.984 -7.441 1 97.81 74 HIS B O 1
ATOM 2696 N N . GLY B 1 75 ? 18.578 -15.789 -8.211 1 97 75 GLY B N 1
ATOM 2697 C CA . GLY B 1 75 ? 19.578 -16.594 -7.52 1 97 75 GLY B CA 1
ATOM 2698 C C . GLY B 1 75 ? 19.359 -16.641 -6.016 1 97 75 GLY B C 1
ATOM 2699 O O . GLY B 1 75 ? 19.438 -17.703 -5.406 1 97 75 GLY B O 1
ATOM 2700 N N . LYS B 1 76 ? 19.109 -15.578 -5.406 1 96.5 76 LYS B N 1
ATOM 2701 C CA . LYS B 1 76 ? 18.875 -15.5 -3.967 1 96.5 76 LYS B CA 1
ATOM 2702 C C . LYS B 1 76 ? 17.672 -16.344 -3.553 1 96.5 76 LYS B C 1
ATOM 2704 O O . LYS B 1 76 ? 17.734 -17.094 -2.584 1 96.5 76 LYS B O 1
ATOM 2709 N N . ILE B 1 77 ? 16.609 -16.219 -4.305 1 97.69 77 ILE B N 1
ATOM 2710 C CA . ILE B 1 77 ? 15.375 -16.938 -3.967 1 97.69 77 ILE B CA 1
ATOM 2711 C C . ILE B 1 77 ? 15.602 -18.438 -4.078 1 97.69 77 ILE B C 1
ATOM 2713 O O . ILE B 1 77 ? 15.25 -19.203 -3.172 1 97.69 77 ILE B O 1
ATOM 2717 N N . VAL B 1 78 ? 16.141 -18.844 -5.152 1 97.38 78 VAL B N 1
ATOM 2718 C CA . VAL B 1 78 ? 16.328 -20.266 -5.434 1 97.38 78 VAL B CA 1
ATOM 2719 C C . VAL B 1 78 ? 17.266 -20.875 -4.398 1 97.38 78 VAL B C 1
ATOM 2721 O O . VAL B 1 78 ? 17.094 -22.031 -3.988 1 97.38 78 VAL B O 1
ATOM 2724 N N . THR B 1 79 ? 18.297 -20.109 -3.977 1 96.5 79 THR B N 1
ATOM 2725 C CA . THR B 1 79 ? 19.25 -20.594 -2.973 1 96.5 79 THR B CA 1
ATOM 2726 C C . THR B 1 79 ? 18.516 -20.938 -1.678 1 96.5 79 THR B C 1
ATOM 2728 O O . THR B 1 79 ? 18.875 -21.922 -1.012 1 96.5 79 THR B O 1
ATOM 2731 N N . TYR B 1 80 ? 17.516 -20.297 -1.364 1 95.06 80 TYR B N 1
ATOM 2732 C CA . TYR B 1 80 ? 16.766 -20.547 -0.142 1 95.06 80 TYR B CA 1
ATOM 2733 C C . TYR B 1 80 ? 15.805 -21.719 -0.327 1 95.06 80 TYR B C 1
ATOM 2735 O O . TYR B 1 80 ? 15.367 -22.344 0.65 1 95.06 80 TYR B O 1
ATOM 2743 N N . SER B 1 81 ? 15.359 -22.047 -1.566 1 93.25 81 SER B N 1
ATOM 2744 C CA . SER B 1 81 ? 14.461 -23.125 -1.914 1 93.25 81 SER B CA 1
ATOM 2745 C C . SER B 1 81 ? 13.211 -23.125 -1.032 1 93.25 81 SER B C 1
ATOM 2747 O O . SER B 1 81 ? 12.93 -24.109 -0.341 1 93.25 81 SER B O 1
ATOM 2749 N N . PRO B 1 82 ? 12.484 -22.109 -1.049 1 95.94 82 PRO B N 1
ATOM 2750 C CA . PRO B 1 82 ? 11.328 -21.984 -0.157 1 95.94 82 PRO B CA 1
ATOM 2751 C C . PRO B 1 82 ? 10.164 -22.875 -0.574 1 95.94 82 PRO B C 1
ATOM 2753 O O . PRO B 1 82 ? 10.086 -23.297 -1.728 1 95.94 82 PRO B O 1
ATOM 2756 N N . SER B 1 83 ? 9.266 -23.172 0.428 1 95.62 83 SER B N 1
ATOM 2757 C CA . SER B 1 83 ? 8.016 -23.844 0.115 1 95.62 83 SER B CA 1
ATOM 2758 C C . SER B 1 83 ? 7.039 -22.922 -0.597 1 95.62 83 SER B C 1
ATOM 2760 O O . SER B 1 83 ? 6.09 -23.375 -1.237 1 95.62 83 SER B O 1
ATOM 2762 N N . CYS B 1 84 ? 7.324 -21.562 -0.47 1 96.56 84 CYS B N 1
ATOM 2763 C CA . CYS B 1 84 ? 6.496 -20.562 -1.139 1 96.56 84 CYS B CA 1
ATOM 2764 C C . CYS B 1 84 ? 7.227 -19.219 -1.243 1 96.56 84 CYS B C 1
ATOM 2766 O O . CYS B 1 84 ? 7.996 -18.859 -0.352 1 96.56 84 CYS B O 1
ATOM 2768 N N . CYS B 1 85 ? 6.988 -18.516 -2.334 1 98.12 85 CYS B N 1
ATOM 2769 C CA . CYS B 1 85 ? 7.57 -17.203 -2.535 1 98.12 85 CYS B CA 1
ATOM 2770 C C . CYS B 1 85 ? 6.488 -16.141 -2.742 1 98.12 85 CYS B C 1
ATOM 2772 O O . CYS B 1 85 ? 5.57 -16.344 -3.539 1 98.12 85 CYS B O 1
ATOM 2774 N N . ILE B 1 86 ? 6.547 -15 -2.045 1 98.12 86 ILE B N 1
ATOM 2775 C CA . ILE B 1 86 ? 5.617 -13.891 -2.211 1 98.12 86 ILE B CA 1
ATOM 2776 C C . ILE B 1 86 ? 6.34 -12.703 -2.85 1 98.12 86 ILE B C 1
ATOM 2778 O O . ILE B 1 86 ? 7.344 -12.219 -2.318 1 98.12 86 ILE B O 1
ATOM 2782 N N . LEU B 1 87 ? 5.863 -12.305 -3.984 1 98.38 87 LEU B N 1
ATOM 2783 C CA . LEU B 1 87 ? 6.293 -11.055 -4.602 1 98.38 87 LEU B CA 1
ATOM 2784 C C . LEU B 1 87 ? 5.391 -9.898 -4.18 1 98.38 87 LEU B C 1
ATOM 2786 O O . LEU B 1 87 ? 4.352 -9.656 -4.801 1 98.38 87 LEU B O 1
ATOM 2790 N N . ASP B 1 88 ? 5.789 -9.117 -3.223 1 95.88 88 ASP B N 1
ATOM 2791 C CA . ASP B 1 88 ? 4.961 -8.133 -2.535 1 95.88 88 ASP B CA 1
ATOM 2792 C C . ASP B 1 88 ? 5.035 -6.77 -3.227 1 95.88 88 ASP B C 1
ATOM 2794 O O . ASP B 1 88 ? 4.242 -5.875 -2.932 1 95.88 88 ASP B O 1
ATOM 2798 N N . CYS B 1 89 ? 5.902 -6.648 -4.215 1 95.56 89 CYS B N 1
ATOM 2799 C CA . CYS B 1 89 ? 6.16 -5.332 -4.785 1 95.56 89 CYS B CA 1
ATOM 2800 C C . CYS B 1 89 ? 6.168 -5.391 -6.309 1 95.56 89 CYS B C 1
ATOM 2802 O O . CYS B 1 89 ? 7.109 -4.918 -6.945 1 95.56 89 CYS B O 1
ATOM 2804 N N . MET B 1 90 ? 5.086 -5.852 -6.898 1 96.75 90 MET B N 1
ATOM 2805 C CA . MET B 1 90 ? 5.008 -6.004 -8.352 1 96.75 90 MET B CA 1
ATOM 2806 C C . MET B 1 90 ? 5.004 -4.645 -9.039 1 96.75 90 MET B C 1
ATOM 2808 O O . MET B 1 90 ? 5.469 -4.52 -10.172 1 96.75 90 MET B O 1
ATOM 2812 N N . ASP B 1 91 ? 4.5 -3.676 -8.359 1 93.5 91 ASP B N 1
ATOM 2813 C CA . ASP B 1 91 ? 4.508 -2.326 -8.922 1 93.5 91 ASP B CA 1
ATOM 2814 C C . ASP B 1 91 ? 5.938 -1.841 -9.156 1 93.5 91 ASP B C 1
ATOM 2816 O O . ASP B 1 91 ? 6.227 -1.217 -10.18 1 93.5 91 ASP B O 1
ATOM 2820 N N . VAL B 1 92 ? 6.84 -2.24 -8.281 1 95.81 92 VAL B N 1
ATOM 2821 C CA . VAL B 1 92 ? 8.234 -1.851 -8.43 1 95.81 92 VAL B CA 1
ATOM 2822 C C . VAL B 1 92 ? 8.906 -2.721 -9.492 1 95.81 92 VAL B C 1
ATOM 2824 O O . VAL B 1 92 ? 9.734 -2.236 -10.266 1 95.81 92 VAL B O 1
ATOM 2827 N N . PHE B 1 93 ? 8.539 -3.949 -9.586 1 96.75 93 PHE B N 1
ATOM 2828 C CA . PHE B 1 93 ? 9.055 -4.82 -10.633 1 96.75 93 PHE B CA 1
ATOM 2829 C C . PHE B 1 93 ? 8.773 -4.234 -12.016 1 96.75 93 PHE B C 1
ATOM 2831 O O . PHE B 1 93 ? 9.672 -4.137 -12.852 1 96.75 93 PHE B O 1
ATOM 2838 N N . VAL B 1 94 ? 7.547 -3.812 -12.234 1 96 94 VAL B N 1
ATOM 2839 C CA . VAL B 1 94 ? 7.121 -3.387 -13.562 1 96 94 VAL B CA 1
ATOM 2840 C C . VAL B 1 94 ? 7.715 -2.018 -13.883 1 96 94 VAL B C 1
ATOM 2842 O O . VAL B 1 94 ? 7.789 -1.622 -15.047 1 96 94 VAL B O 1
ATOM 2845 N N . ASP B 1 95 ? 8.086 -1.322 -12.898 1 92.94 95 ASP B N 1
ATOM 2846 C CA . ASP B 1 95 ? 8.758 -0.043 -13.109 1 92.94 95 ASP B CA 1
ATOM 2847 C C . ASP B 1 95 ? 10.219 -0.247 -13.508 1 92.94 95 ASP B C 1
ATOM 2849 O O . ASP B 1 95 ? 10.781 0.556 -14.25 1 92.94 95 ASP B O 1
ATOM 2853 N N . LYS B 1 96 ? 10.812 -1.273 -13.062 1 93.5 96 LYS B N 1
ATOM 2854 C CA . LYS B 1 96 ? 12.25 -1.472 -13.227 1 93.5 96 LYS B CA 1
ATOM 2855 C C . LYS B 1 96 ? 12.547 -2.35 -14.438 1 93.5 96 LYS B C 1
ATOM 2857 O O . LYS B 1 96 ? 13.594 -2.205 -15.078 1 93.5 96 LYS B O 1
ATOM 2862 N N . PHE B 1 97 ? 11.672 -3.275 -14.672 1 95.94 97 PHE B N 1
ATOM 2863 C CA . PHE B 1 97 ? 11.906 -4.27 -15.711 1 95.94 97 PHE B CA 1
ATOM 2864 C C . PHE B 1 97 ? 10.734 -4.332 -16.672 1 95.94 97 PHE B C 1
ATOM 2866 O O . PHE B 1 97 ? 9.602 -3.996 -16.312 1 95.94 97 PHE B O 1
ATOM 2873 N N . SER B 1 98 ? 11.055 -4.809 -17.906 1 96.06 98 SER B N 1
ATOM 2874 C CA . SER B 1 98 ? 9.945 -5.078 -18.812 1 96.06 98 SER B CA 1
ATOM 2875 C C . SER B 1 98 ? 9.094 -6.238 -18.328 1 96.06 98 SER B C 1
ATOM 2877 O O . SER B 1 98 ? 9.594 -7.16 -17.672 1 96.06 98 SER B O 1
ATOM 2879 N N . VAL B 1 99 ? 7.875 -6.195 -18.719 1 97.62 99 VAL B N 1
ATOM 2880 C CA . VAL B 1 99 ? 6.938 -7.207 -18.25 1 97.62 99 VAL B CA 1
ATOM 2881 C C . VAL B 1 99 ? 7.328 -8.578 -18.797 1 97.62 99 VAL B C 1
ATOM 2883 O O . VAL B 1 99 ? 7.113 -9.602 -18.156 1 97.62 99 VAL B O 1
ATOM 2886 N N . ASP B 1 100 ? 7.906 -8.602 -19.938 1 97.44 100 ASP B N 1
ATOM 2887 C CA . ASP B 1 100 ? 8.328 -9.875 -20.516 1 97.44 100 ASP B CA 1
ATOM 2888 C C . ASP B 1 100 ? 9.43 -10.523 -19.688 1 97.44 100 ASP B C 1
ATOM 2890 O O . ASP B 1 100 ? 9.43 -11.734 -19.484 1 97.44 100 ASP B O 1
ATOM 2894 N N . VAL B 1 101 ? 10.352 -9.727 -19.266 1 97.94 101 VAL B N 1
ATOM 2895 C CA . VAL B 1 101 ? 11.438 -10.211 -18.422 1 97.94 101 VAL B CA 1
ATOM 2896 C C . VAL B 1 101 ? 10.867 -10.719 -17.094 1 97.94 101 VAL B C 1
ATOM 2898 O O . VAL B 1 101 ? 11.289 -11.758 -16.594 1 97.94 101 VAL B O 1
ATOM 2901 N N . ILE B 1 102 ? 9.922 -10.031 -16.578 1 98.62 102 ILE B N 1
ATOM 2902 C CA . ILE B 1 102 ? 9.281 -10.422 -15.32 1 98.62 102 ILE B CA 1
ATOM 2903 C C . ILE B 1 102 ? 8.539 -11.75 -15.508 1 98.62 102 ILE B C 1
ATOM 2905 O O . ILE B 1 102 ? 8.656 -12.648 -14.672 1 98.62 102 ILE B O 1
ATOM 2909 N N . ALA B 1 103 ? 7.805 -11.82 -16.594 1 98.5 103 ALA B N 1
ATOM 2910 C CA . ALA B 1 103 ? 7.062 -13.047 -16.891 1 98.5 103 ALA B CA 1
ATOM 2911 C C . ALA B 1 103 ? 8 -14.242 -17 1 98.5 103 ALA B C 1
ATOM 2913 O O . ALA B 1 103 ? 7.707 -15.32 -16.484 1 98.5 103 ALA B O 1
ATOM 2914 N N . ALA B 1 104 ? 9.109 -14.086 -17.594 1 98.31 104 ALA B N 1
ATOM 2915 C CA . ALA B 1 104 ? 10.102 -15.148 -17.703 1 98.31 104 ALA B CA 1
ATOM 2916 C C . ALA B 1 104 ? 10.672 -15.523 -16.344 1 98.31 104 ALA B C 1
ATOM 2918 O O . ALA B 1 104 ? 10.844 -16.703 -16.031 1 98.31 104 ALA B O 1
ATOM 2919 N N . PHE B 1 105 ? 10.992 -14.562 -15.609 1 98.5 105 PHE B N 1
ATOM 2920 C CA . PHE B 1 105 ? 11.484 -14.719 -14.242 1 98.5 105 PHE B CA 1
ATOM 2921 C C . PHE B 1 105 ? 10.508 -15.539 -13.406 1 98.5 105 PHE B C 1
ATOM 2923 O O . PHE B 1 105 ? 10.906 -16.516 -12.758 1 98.5 105 PHE B O 1
ATOM 2930 N N . ILE B 1 106 ? 9.211 -15.227 -13.461 1 98.75 106 ILE B N 1
ATOM 2931 C CA . ILE B 1 106 ? 8.18 -15.906 -12.695 1 98.75 106 ILE B CA 1
ATOM 2932 C C . ILE B 1 106 ? 8.008 -17.328 -13.211 1 98.75 106 ILE B C 1
ATOM 2934 O O . ILE B 1 106 ? 7.824 -18.266 -12.43 1 98.75 106 ILE B O 1
ATOM 2938 N N . SER B 1 107 ? 8.062 -17.5 -14.5 1 98.44 107 SER B N 1
ATOM 2939 C CA . SER B 1 107 ? 7.949 -18.828 -15.094 1 98.44 107 SER B CA 1
ATOM 2940 C C . SER B 1 107 ? 9.055 -19.75 -14.609 1 98.44 107 SER B C 1
ATOM 2942 O O . SER B 1 107 ? 8.812 -20.938 -14.359 1 98.44 107 SER B O 1
ATOM 2944 N N . ARG B 1 108 ? 10.203 -19.25 -14.461 1 98.12 108 ARG B N 1
ATOM 2945 C CA . ARG B 1 108 ? 11.328 -20.031 -13.953 1 98.12 108 ARG B CA 1
ATOM 2946 C C . ARG B 1 108 ? 11.133 -20.391 -12.484 1 98.12 108 ARG B C 1
ATOM 2948 O O . ARG B 1 108 ? 11.438 -21.5 -12.062 1 98.12 108 ARG B O 1
ATOM 2955 N N . LEU B 1 109 ? 10.625 -19.516 -11.711 1 98.56 109 LEU B N 1
ATOM 2956 C CA . LEU B 1 109 ? 10.43 -19.75 -10.281 1 98.56 109 LEU B CA 1
ATOM 2957 C C . LEU B 1 109 ? 9.297 -20.734 -10.039 1 98.56 109 LEU B C 1
ATOM 2959 O O . LEU B 1 109 ? 9.438 -21.656 -9.227 1 98.56 109 LEU B O 1
ATOM 2963 N N . LYS B 1 110 ? 8.211 -20.531 -10.781 1 97.94 110 LYS B N 1
ATOM 2964 C CA . LYS B 1 110 ? 7.016 -21.312 -10.508 1 97.94 110 LYS B CA 1
ATOM 2965 C C . LYS B 1 110 ? 7.234 -22.781 -10.844 1 97.94 110 LYS B C 1
ATOM 2967 O O . LYS B 1 110 ? 6.465 -23.656 -10.422 1 97.94 110 LYS B O 1
ATOM 2972 N N . ALA B 1 111 ? 8.172 -23.094 -11.633 1 97.19 111 ALA B N 1
ATOM 2973 C CA . ALA B 1 111 ? 8.539 -24.469 -11.945 1 97.19 111 ALA B CA 1
ATOM 2974 C C . ALA B 1 111 ? 9.148 -25.156 -10.734 1 97.19 111 ALA B C 1
ATOM 2976 O O . ALA B 1 111 ? 9.195 -26.391 -10.672 1 97.19 111 ALA B O 1
ATOM 2977 N N . LYS B 1 112 ? 9.555 -24.484 -9.75 1 97.38 112 LYS B N 1
ATOM 2978 C CA . LYS B 1 112 ? 10.281 -25.062 -8.617 1 97.38 112 LYS B CA 1
ATOM 2979 C C . LYS B 1 112 ? 9.43 -25.016 -7.348 1 97.38 112 LYS B C 1
ATOM 2981 O O . LYS B 1 112 ? 9.461 -25.953 -6.543 1 97.38 112 LYS B O 1
ATOM 2986 N N . PHE B 1 113 ? 8.734 -24.016 -7.102 1 97.25 113 PHE B N 1
ATOM 2987 C CA . PHE B 1 113 ? 7.879 -23.828 -5.938 1 97.25 113 PHE B CA 1
ATOM 2988 C C . PHE B 1 113 ? 6.766 -22.828 -6.242 1 97.25 113 PHE B C 1
ATOM 2990 O O . PHE B 1 113 ? 6.855 -22.062 -7.207 1 97.25 113 PHE B O 1
ATOM 2997 N N . PRO B 1 114 ? 5.691 -22.797 -5.438 1 97.75 114 PRO B N 1
ATOM 2998 C CA . PRO B 1 114 ? 4.59 -21.859 -5.645 1 97.75 114 PRO B CA 1
ATOM 2999 C C . PRO B 1 114 ? 5.023 -20.391 -5.488 1 97.75 114 PRO B C 1
ATOM 3001 O O . PRO B 1 114 ? 5.816 -20.078 -4.598 1 97.75 114 PRO B O 1
ATOM 3004 N N . VAL B 1 115 ? 4.5 -19.531 -6.387 1 98.69 115 VAL B N 1
ATOM 3005 C CA . VAL B 1 115 ? 4.766 -18.109 -6.367 1 98.69 115 VAL B CA 1
ATOM 3006 C C . VAL B 1 115 ? 3.447 -17.328 -6.273 1 98.69 115 VAL B C 1
ATOM 3008 O O . VAL B 1 115 ? 2.516 -17.594 -7.039 1 98.69 115 VAL B O 1
ATOM 3011 N N . ILE B 1 116 ? 3.34 -16.422 -5.328 1 98.56 116 ILE B N 1
ATOM 3012 C CA . ILE B 1 116 ? 2.193 -15.523 -5.184 1 98.56 116 ILE B CA 1
ATOM 3013 C C . ILE B 1 116 ? 2.621 -14.086 -5.469 1 98.56 116 ILE B C 1
ATOM 3015 O O . ILE B 1 116 ? 3.588 -13.594 -4.887 1 98.56 116 ILE B O 1
ATOM 3019 N N . ALA B 1 117 ? 1.927 -13.398 -6.348 1 98.69 117 ALA B N 1
ATOM 3020 C CA . ALA B 1 117 ? 2.275 -12.023 -6.68 1 98.69 117 ALA B CA 1
ATOM 3021 C C . ALA B 1 117 ? 1.093 -11.086 -6.453 1 98.69 117 ALA B C 1
ATOM 3023 O O . ALA B 1 117 ? -0.03 -11.383 -6.867 1 98.69 117 ALA B O 1
ATOM 3024 N N . VAL B 1 118 ? 1.357 -9.977 -5.84 1 97.19 118 VAL B N 1
ATOM 3025 C CA . VAL B 1 118 ? 0.367 -8.93 -5.602 1 97.19 118 VAL B CA 1
ATOM 3026 C C . VAL B 1 118 ? 0.431 -7.895 -6.719 1 97.19 118 VAL B C 1
ATOM 3028 O O . VAL B 1 118 ? 1.438 -7.199 -6.875 1 97.19 118 VAL B O 1
ATOM 3031 N N . CYS B 1 119 ? -0.698 -7.711 -7.469 1 96.44 119 CYS B N 1
ATOM 3032 C CA . CYS B 1 119 ? -0.73 -6.82 -8.625 1 96.44 119 CYS B CA 1
ATOM 3033 C C . CYS B 1 119 ? -1.831 -5.777 -8.477 1 96.44 119 CYS B C 1
ATOM 3035 O O . CYS B 1 119 ? -2.963 -5.992 -8.906 1 96.44 119 CYS B O 1
ATOM 3037 N N . PRO B 1 120 ? -1.445 -4.617 -8.008 1 91.56 120 PRO B N 1
ATOM 3038 C CA . PRO B 1 120 ? -2.457 -3.566 -7.863 1 91.56 120 PRO B CA 1
ATOM 3039 C C . PRO B 1 120 ? -2.91 -2.992 -9.203 1 91.56 120 PRO B C 1
ATOM 3041 O O . PRO B 1 120 ? -2.078 -2.709 -10.07 1 91.56 120 PRO B O 1
ATOM 3044 N N . GLU B 1 121 ? -4.168 -2.721 -9.336 1 90 121 GLU B N 1
ATOM 3045 C CA . GLU B 1 121 ? -4.746 -2.166 -10.555 1 90 121 GLU B CA 1
ATOM 3046 C C . GLU B 1 121 ? -4.273 -0.735 -10.789 1 90 121 GLU B C 1
ATOM 3048 O O . GLU B 1 121 ? -4.141 -0.3 -11.938 1 90 121 GLU B O 1
ATOM 3053 N N . ALA B 1 122 ? -3.996 -0.09 -9.766 1 82.44 122 ALA B N 1
ATOM 3054 C CA . ALA B 1 122 ? -3.631 1.322 -9.852 1 82.44 122 ALA B CA 1
ATOM 3055 C C . ALA B 1 122 ? -2.242 1.495 -10.461 1 82.44 122 ALA B C 1
ATOM 3057 O O . ALA B 1 122 ? -1.946 2.531 -11.062 1 82.44 122 ALA B O 1
ATOM 3058 N N . SER B 1 123 ? -1.409 0.493 -10.391 1 88.75 123 SER B N 1
ATOM 3059 C CA . SER B 1 123 ? -0.014 0.677 -10.781 1 88.75 123 SER B CA 1
ATOM 3060 C C . SER B 1 123 ? 0.35 -0.202 -11.969 1 88.75 123 SER B C 1
ATOM 3062 O O . SER B 1 123 ? 1.354 0.04 -12.648 1 88.75 123 SER B O 1
ATOM 3064 N N . ILE B 1 124 ? -0.404 -1.172 -12.164 1 94.5 124 ILE B N 1
ATOM 3065 C CA . ILE B 1 124 ? -0.135 -2.102 -13.258 1 94.5 124 ILE B CA 1
ATOM 3066 C C . ILE B 1 124 ? -1.276 -2.053 -14.273 1 94.5 124 ILE B C 1
ATOM 3068 O O . ILE B 1 124 ? -2.391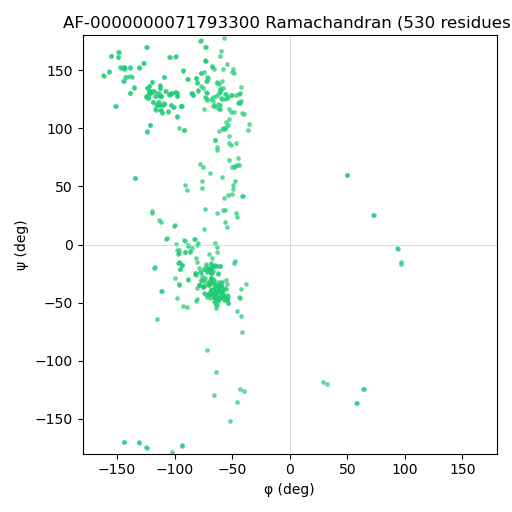 -2.496 -13.984 1 94.5 124 ILE B O 1
ATOM 3072 N N . ASN B 1 125 ? -0.908 -1.628 -15.406 1 91.88 125 ASN B N 1
ATOM 3073 C CA . ASN B 1 125 ? -1.964 -1.416 -16.391 1 91.88 125 ASN B CA 1
ATO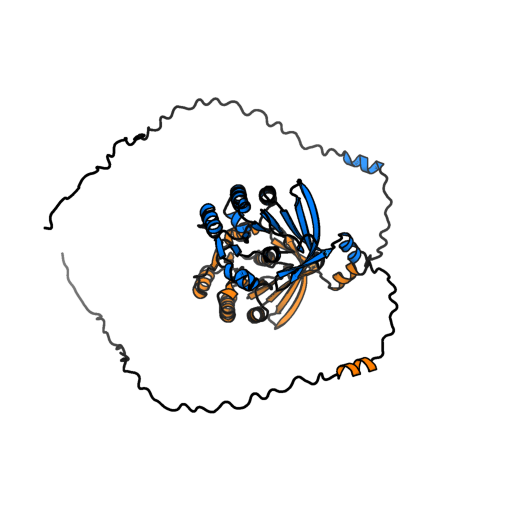M 3074 C C . ASN B 1 125 ? -2.428 -2.732 -17 1 91.88 125 ASN B C 1
ATOM 3076 O O . ASN B 1 125 ? -1.843 -3.785 -16.75 1 91.88 125 ASN B O 1
ATOM 3080 N N . GLU B 1 126 ? -3.457 -2.707 -17.875 1 94.81 126 GLU B N 1
ATOM 3081 C CA . GLU B 1 126 ? -4.125 -3.902 -18.375 1 94.81 126 GLU B CA 1
ATOM 3082 C C . GLU B 1 126 ? -3.201 -4.711 -19.281 1 94.81 126 GLU B C 1
ATOM 3084 O O . GLU B 1 126 ? -3.219 -5.941 -19.266 1 94.81 126 GLU B O 1
ATOM 3089 N N . GLU B 1 127 ? -2.434 -4.023 -20.078 1 96.12 127 GLU B N 1
ATOM 3090 C CA . GLU B 1 127 ? -1.516 -4.723 -20.969 1 96.12 127 GLU B CA 1
ATOM 3091 C C . GLU B 1 127 ? -0.471 -5.512 -20.188 1 96.12 127 GLU B C 1
ATOM 3093 O O . GLU B 1 127 ? -0.244 -6.691 -20.453 1 96.12 127 GLU B O 1
ATOM 3098 N N . GLU B 1 128 ? 0.156 -4.844 -19.297 1 96.94 128 GLU B N 1
ATOM 3099 C CA . GLU B 1 128 ? 1.136 -5.492 -18.438 1 96.94 128 GLU B CA 1
ATOM 3100 C C . GLU B 1 128 ? 0.505 -6.641 -17.641 1 96.94 128 GLU B C 1
ATOM 3102 O O . GLU B 1 128 ? 1.071 -7.73 -17.578 1 96.94 128 GLU B O 1
ATOM 3107 N N . TYR B 1 129 ? -0.629 -6.348 -17.125 1 97.81 129 TYR B N 1
ATOM 3108 C CA . TYR B 1 129 ? -1.349 -7.363 -16.375 1 97.81 129 TYR B CA 1
ATOM 3109 C C . TYR B 1 129 ? -1.644 -8.586 -17.234 1 97.81 129 TYR B C 1
ATOM 3111 O O . TYR B 1 129 ? -1.477 -9.719 -16.797 1 97.81 129 TYR B O 1
ATOM 3119 N N . ASN B 1 130 ? -2.082 -8.43 -18.391 1 97.31 130 ASN B N 1
ATOM 3120 C CA . ASN B 1 130 ? -2.418 -9.516 -19.297 1 97.31 130 ASN B CA 1
ATOM 3121 C C . ASN B 1 130 ? -1.209 -10.406 -19.578 1 97.31 130 ASN B C 1
ATOM 3123 O O . ASN B 1 130 ? -1.344 -11.617 -19.719 1 97.31 130 ASN B O 1
ATOM 3127 N N . ARG B 1 131 ? -0.087 -9.828 -19.672 1 97.69 131 ARG B N 1
ATOM 3128 C CA . ARG B 1 131 ? 1.139 -10.586 -19.891 1 97.69 131 ARG B CA 1
ATOM 3129 C C . ARG B 1 131 ? 1.453 -11.477 -18.688 1 97.69 131 ARG B C 1
ATOM 3131 O O . ARG B 1 131 ? 1.883 -12.625 -18.859 1 97.69 131 ARG B O 1
ATOM 3138 N N . LEU B 1 132 ? 1.274 -10.984 -17.547 1 98.5 132 LEU B N 1
ATOM 3139 C CA . LEU B 1 132 ? 1.466 -11.773 -16.328 1 98.5 132 LEU B CA 1
ATOM 3140 C C . LEU B 1 132 ? 0.384 -12.844 -16.203 1 98.5 132 LEU B C 1
ATOM 3142 O O . LEU B 1 132 ? 0.674 -13.984 -15.836 1 98.5 132 LEU B O 1
ATOM 3146 N N . HIS B 1 133 ? -0.774 -12.422 -16.516 1 97.88 133 HIS B N 1
ATOM 3147 C CA . HIS B 1 133 ? -1.927 -13.312 -16.531 1 97.88 133 HIS B CA 1
ATOM 3148 C C . HIS B 1 133 ? -1.688 -14.523 -17.422 1 97.88 133 HIS B C 1
ATOM 3150 O O . HIS B 1 133 ? -2.096 -15.641 -17.094 1 97.88 133 HIS B O 1
ATOM 3156 N N . ALA B 1 134 ? -1.062 -14.328 -18.484 1 97.19 134 ALA B N 1
ATOM 3157 C CA . ALA B 1 134 ? -0.82 -15.367 -19.469 1 97.19 134 ALA B CA 1
ATOM 3158 C C . ALA B 1 134 ? 0.03 -16.5 -18.891 1 97.19 134 ALA B C 1
ATOM 3160 O O . ALA B 1 134 ? -0.032 -17.641 -19.375 1 97.19 134 ALA B O 1
ATOM 3161 N N . VAL B 1 135 ? 0.799 -16.266 -17.938 1 97.31 135 VAL B N 1
ATOM 3162 C CA . VAL B 1 135 ? 1.671 -17.312 -17.406 1 97.31 135 VAL B CA 1
ATOM 3163 C C . VAL B 1 135 ? 1.145 -17.781 -16.047 1 97.31 135 VAL B C 1
ATOM 3165 O O . VAL B 1 135 ? 1.774 -18.609 -15.375 1 97.31 135 VAL B O 1
ATOM 3168 N N . ALA B 1 136 ? -0.027 -17.281 -15.625 1 97.69 136 ALA B N 1
ATOM 3169 C CA . ALA B 1 136 ? -0.589 -17.625 -14.32 1 97.69 136 ALA B CA 1
ATOM 3170 C C . ALA B 1 136 ? -1.317 -18.969 -14.367 1 97.69 136 ALA B C 1
ATOM 3172 O O . ALA B 1 136 ? -1.965 -19.297 -15.367 1 97.69 136 ALA B O 1
ATOM 3173 N N . ASN B 1 137 ? -1.211 -19.734 -13.273 1 96.06 137 ASN B N 1
ATOM 3174 C CA . ASN B 1 137 ? -1.971 -20.969 -13.117 1 96.06 137 ASN B CA 1
ATOM 3175 C C . ASN B 1 137 ? -3.33 -20.719 -12.477 1 96.06 137 ASN B C 1
ATOM 3177 O O . ASN B 1 137 ? -4.289 -21.453 -12.727 1 96.06 137 ASN B O 1
ATOM 3181 N N . SER B 1 138 ? -3.402 -19.734 -11.664 1 97.12 138 SER B N 1
ATOM 3182 C CA . SER B 1 138 ? -4.629 -19.281 -11.016 1 97.12 138 SER B CA 1
ATOM 3183 C C . SER B 1 138 ? -4.625 -17.781 -10.805 1 97.12 138 SER B C 1
ATOM 3185 O O . SER B 1 138 ? -3.562 -17.156 -10.688 1 97.12 138 SER B O 1
ATOM 3187 N N . VAL B 1 139 ? -5.879 -17.266 -10.781 1 98.12 139 VAL B N 1
ATOM 3188 C CA . VAL B 1 139 ? -6.051 -15.828 -10.625 1 98.12 139 VAL B CA 1
ATOM 3189 C C . VAL B 1 139 ? -7.148 -15.547 -9.602 1 98.12 139 VAL B C 1
ATOM 3191 O O . VAL B 1 139 ? -8.203 -16.188 -9.617 1 98.12 139 VAL B O 1
ATOM 3194 N N . ILE B 1 140 ? -6.855 -14.586 -8.688 1 98.12 140 ILE B N 1
ATOM 3195 C CA . ILE B 1 140 ? -7.875 -14.102 -7.77 1 98.12 140 ILE B CA 1
ATOM 3196 C C . ILE B 1 140 ? -8.023 -12.586 -7.914 1 98.12 140 ILE B C 1
ATOM 3198 O O . ILE B 1 140 ? -7.039 -11.844 -7.801 1 98.12 140 ILE B O 1
ATOM 3202 N N . ARG B 1 141 ? -9.172 -12.172 -8.141 1 97.31 141 ARG B N 1
ATOM 3203 C CA . ARG B 1 141 ? -9.508 -10.75 -8.156 1 97.31 141 ARG B CA 1
ATOM 3204 C C . ARG B 1 141 ? -10.328 -10.359 -6.93 1 97.31 141 ARG B C 1
ATOM 3206 O O . ARG B 1 141 ? -11.305 -11.023 -6.594 1 97.31 141 ARG B O 1
ATOM 3213 N N . LEU B 1 142 ? -9.906 -9.289 -6.312 1 95.31 142 LEU B N 1
ATOM 3214 C CA . LEU B 1 142 ? -10.609 -8.82 -5.125 1 95.31 142 LEU B CA 1
ATOM 3215 C C . LEU B 1 142 ? -11.367 -7.527 -5.414 1 95.31 142 LEU B C 1
ATOM 3217 O O . LEU B 1 142 ? -10.867 -6.66 -6.133 1 95.31 142 LEU B O 1
ATOM 3221 N N . GLN B 1 143 ? -12.508 -7.445 -4.773 1 89.44 143 GLN B N 1
ATOM 3222 C CA . GLN B 1 143 ? -13.305 -6.223 -4.828 1 89.44 143 GLN B CA 1
ATOM 3223 C C . GLN B 1 143 ? -14.234 -6.121 -3.625 1 89.44 143 GLN B C 1
ATOM 3225 O O . GLN B 1 143 ? -14.641 -7.141 -3.055 1 89.44 143 GLN B O 1
ATOM 3230 N N . ARG B 1 144 ? -14.484 -4.965 -3.242 1 85.06 144 ARG B N 1
ATOM 3231 C CA . ARG B 1 144 ? -15.508 -4.75 -2.225 1 85.06 144 ARG B CA 1
ATOM 3232 C C . ARG B 1 144 ? -16.891 -4.656 -2.854 1 85.06 144 ARG B C 1
ATOM 3234 O O . ARG B 1 144 ? -17.062 -4 -3.883 1 85.06 144 ARG B O 1
ATOM 3241 N N . ARG B 1 145 ? -17.797 -5.352 -2.369 1 83.88 145 ARG B N 1
ATOM 3242 C CA . ARG B 1 145 ? -19.219 -5.266 -2.709 1 83.88 145 ARG B CA 1
ATOM 3243 C C . ARG B 1 145 ? -20.062 -4.965 -1.472 1 83.88 145 ARG B C 1
ATOM 3245 O O . ARG B 1 145 ? -20.359 -5.863 -0.686 1 83.88 145 ARG B O 1
ATOM 3252 N N . GLY B 1 146 ? -20.453 -3.705 -1.395 1 76.75 146 GLY B N 1
ATOM 3253 C CA . GLY B 1 146 ? -21.031 -3.291 -0.124 1 76.75 146 GLY B CA 1
ATOM 3254 C C . GLY B 1 146 ? -20.047 -3.354 1.025 1 76.75 146 GLY B C 1
ATOM 3255 O O . GLY B 1 146 ? -18.984 -2.744 0.964 1 76.75 146 GLY B O 1
ATOM 3256 N N . ASN B 1 147 ? -20.422 -4.098 2.074 1 74.62 147 ASN B N 1
ATOM 3257 C CA . ASN B 1 147 ? -19.562 -4.223 3.248 1 74.62 147 ASN B CA 1
ATOM 3258 C C . ASN B 1 147 ? -18.781 -5.527 3.236 1 74.62 147 ASN B C 1
ATOM 3260 O O . ASN B 1 147 ? -18.125 -5.875 4.219 1 74.62 147 ASN B O 1
ATOM 3264 N N . ARG B 1 148 ? -18.797 -6.043 2.043 1 85.69 148 ARG B N 1
ATOM 3265 C CA . ARG B 1 148 ? -18.156 -7.352 1.984 1 85.69 148 ARG B CA 1
ATOM 3266 C C . ARG B 1 148 ? -16.969 -7.336 1.026 1 85.69 148 ARG B C 1
ATOM 3268 O O . ARG B 1 148 ? -17.031 -6.703 -0.03 1 85.69 148 ARG B O 1
ATOM 3275 N N . SER B 1 149 ? -15.969 -7.988 1.446 1 91.38 149 SER B N 1
ATOM 3276 C CA . SER B 1 149 ? -14.867 -8.289 0.532 1 91.38 149 SER B CA 1
ATOM 3277 C C . SER B 1 149 ? -15.164 -9.547 -0.285 1 91.38 149 SER B C 1
ATOM 3279 O O . SER B 1 149 ? -15.453 -10.602 0.276 1 91.38 149 SER B O 1
ATOM 3281 N N . VAL B 1 150 ? -15.023 -9.414 -1.562 1 94.31 150 VAL B N 1
ATOM 3282 C CA . VAL B 1 150 ? -15.406 -10.516 -2.438 1 94.31 150 VAL B CA 1
ATOM 3283 C C . VAL B 1 150 ? -14.211 -10.945 -3.285 1 94.31 150 VAL B C 1
ATOM 3285 O O . VAL B 1 150 ? -13.5 -10.094 -3.834 1 94.31 150 VAL B O 1
ATOM 3288 N N . SER B 1 151 ? -14.023 -12.219 -3.395 1 96.5 151 SER B N 1
ATOM 3289 C CA . SER B 1 151 ? -12.977 -12.781 -4.234 1 96.5 151 SER B CA 1
ATOM 3290 C C . SER B 1 151 ? -13.57 -13.531 -5.426 1 96.5 151 SER B C 1
ATOM 3292 O O . SER B 1 151 ? -14.57 -14.242 -5.285 1 96.5 151 SER B O 1
ATOM 3294 N N . GLU B 1 152 ? -12.984 -13.266 -6.52 1 96.62 152 GLU B N 1
ATOM 3295 C CA . GLU B 1 152 ? -13.266 -14.039 -7.723 1 96.62 152 GLU B CA 1
ATOM 3296 C C . GLU B 1 152 ? -12.062 -14.891 -8.125 1 96.62 152 GLU B C 1
ATOM 3298 O O . GLU B 1 152 ? -11.039 -14.352 -8.57 1 96.62 152 GLU B O 1
ATOM 3303 N N . LEU B 1 153 ? -12.258 -16.188 -8.023 1 96.94 153 LEU B N 1
ATOM 3304 C CA . LEU B 1 153 ? -11.188 -17.125 -8.32 1 96.94 153 LEU B CA 1
ATOM 3305 C C . LEU B 1 153 ? -11.406 -17.797 -9.68 1 96.94 153 LEU B C 1
ATOM 3307 O O . LEU B 1 153 ? -12.516 -18.234 -9.984 1 96.94 153 LEU B O 1
ATOM 3311 N N . VAL B 1 154 ? -10.359 -17.75 -10.5 1 96.94 154 VAL B N 1
ATOM 3312 C CA . VAL B 1 154 ? -10.336 -18.5 -11.75 1 96.94 154 VAL B CA 1
ATOM 3313 C C . VAL B 1 154 ? -9.094 -19.391 -11.781 1 96.94 154 VAL B C 1
ATOM 3315 O O . VAL B 1 154 ? -7.973 -18.922 -11.586 1 96.94 154 VAL B O 1
ATOM 3318 N N . MET B 1 155 ? -9.289 -20.672 -12.023 1 94.5 155 MET B N 1
ATOM 3319 C CA . MET B 1 155 ? -8.164 -21.594 -12.156 1 94.5 155 MET B CA 1
ATOM 3320 C C . MET B 1 155 ? -8.5 -22.719 -13.133 1 94.5 155 MET B C 1
ATOM 3322 O O . MET B 1 155 ? -9.656 -22.891 -13.508 1 94.5 155 MET B O 1
ATOM 3326 N N . TYR B 1 156 ? -7.414 -23.406 -13.531 1 86.69 156 TYR B N 1
ATOM 3327 C CA . TYR B 1 156 ? -7.594 -24.547 -14.438 1 86.69 156 TYR B CA 1
ATOM 3328 C C . TYR B 1 156 ? -7.133 -25.844 -13.789 1 86.69 156 TYR B C 1
ATOM 3330 O O . TYR B 1 156 ? -6.07 -25.891 -13.164 1 86.69 156 TYR B O 1
ATOM 3338 N N . LYS B 1 157 ? -7.941 -26.828 -13.875 1 82.44 157 LYS B N 1
ATOM 3339 C CA . LYS B 1 157 ? -7.582 -28.156 -13.414 1 82.44 157 LYS B CA 1
ATOM 3340 C C . LYS B 1 157 ? -6.586 -28.812 -14.367 1 82.44 157 LYS B C 1
ATOM 3342 O O . LYS B 1 157 ? -6.336 -28.312 -15.461 1 82.44 157 LYS B O 1
ATOM 3347 N N . LYS B 1 158 ? -6.074 -29.922 -13.875 1 83.12 158 LYS B N 1
ATOM 3348 C CA . LYS B 1 158 ? -5.109 -30.688 -14.664 1 83.12 158 LYS B CA 1
ATOM 3349 C C . LYS B 1 158 ? -5.727 -31.141 -15.984 1 83.12 158 LYS B C 1
ATOM 3351 O O . LYS B 1 158 ? -5.039 -31.219 -17 1 83.12 158 LYS B O 1
ATOM 3356 N N . ASN B 1 159 ? -7.008 -31.438 -15.93 1 87.56 159 ASN B N 1
ATOM 3357 C CA . ASN B 1 159 ? -7.691 -31.906 -17.125 1 87.56 159 ASN B CA 1
ATOM 3358 C C . ASN B 1 159 ? -8.055 -30.75 -18.047 1 87.56 159 ASN B C 1
ATOM 3360 O O . ASN B 1 159 ? -8.68 -30.953 -19.094 1 87.56 159 ASN B O 1
ATOM 3364 N N . GLY B 1 160 ? -7.676 -29.516 -17.625 1 85 160 GLY B N 1
ATOM 3365 C CA . GLY B 1 160 ? -7.895 -28.344 -18.469 1 85 160 GLY B CA 1
ATOM 3366 C C . GLY B 1 160 ? -9.195 -27.625 -18.188 1 85 160 GLY B C 1
ATOM 3367 O O . GLY B 1 160 ? -9.469 -26.562 -18.75 1 85 160 GLY B O 1
ATOM 3368 N N . LYS B 1 161 ? -9.938 -28.234 -17.266 1 89.62 161 LYS B N 1
ATOM 3369 C CA . LYS B 1 161 ? -11.227 -27.641 -16.953 1 89.62 161 LYS B CA 1
ATOM 3370 C C . LYS B 1 161 ? -11.055 -26.359 -16.141 1 89.62 161 LYS B C 1
ATOM 3372 O O . LYS B 1 161 ? -10.289 -26.344 -15.164 1 89.62 161 LYS B O 1
ATOM 3377 N N . ARG B 1 162 ? -11.75 -25.359 -16.625 1 91.56 162 ARG B N 1
ATOM 3378 C CA . ARG B 1 162 ? -11.742 -24.062 -15.938 1 91.56 162 ARG B CA 1
ATOM 3379 C C . ARG B 1 162 ? -12.695 -24.078 -14.75 1 91.56 162 ARG B C 1
ATOM 3381 O O . ARG B 1 162 ? -13.859 -24.469 -14.891 1 91.56 162 ARG B O 1
ATOM 3388 N N . ILE B 1 163 ? -12.25 -23.609 -13.586 1 91.56 163 ILE B N 1
ATOM 3389 C CA . ILE B 1 163 ? -13.062 -23.469 -12.383 1 91.56 163 ILE B CA 1
ATOM 3390 C C . ILE B 1 163 ? -13.164 -21.984 -12.008 1 91.56 163 ILE B C 1
ATOM 3392 O O . ILE B 1 163 ? -12.156 -21.281 -11.953 1 91.56 163 ILE B O 1
ATOM 3396 N N . LYS B 1 164 ? -14.344 -21.562 -11.836 1 93.75 164 LYS B N 1
ATOM 3397 C CA . LYS B 1 164 ? -14.609 -20.219 -11.367 1 93.75 164 LYS B CA 1
ATOM 3398 C C . LYS B 1 164 ? -15.414 -20.234 -10.07 1 93.75 164 LYS B C 1
ATOM 3400 O O . LYS B 1 164 ? -16.375 -21 -9.938 1 93.75 164 LYS B O 1
ATOM 3405 N N . ALA B 1 165 ? -14.984 -19.469 -9.078 1 94.25 165 ALA B N 1
ATOM 3406 C CA . ALA B 1 165 ? -15.68 -19.359 -7.797 1 94.25 165 ALA B CA 1
ATOM 3407 C C . ALA B 1 165 ? -15.695 -17.922 -7.297 1 94.25 165 ALA B C 1
ATOM 3409 O O . ALA B 1 165 ? -14.672 -17.234 -7.34 1 94.25 165 ALA B O 1
ATOM 3410 N N . THR B 1 166 ? -16.875 -17.453 -6.922 1 95.69 166 THR B N 1
ATOM 3411 C CA . THR B 1 166 ? -17.047 -16.141 -6.301 1 95.69 166 THR B CA 1
ATOM 3412 C C . THR B 1 166 ? -17.516 -16.281 -4.859 1 95.69 166 THR B C 1
ATOM 3414 O O . THR B 1 166 ? -18.578 -16.875 -4.605 1 95.69 166 THR B O 1
ATOM 3417 N N . GLU B 1 167 ? -16.734 -15.711 -3.945 1 96.25 167 GLU B N 1
ATOM 3418 C CA . GLU B 1 167 ? -17.047 -15.875 -2.525 1 96.25 167 GLU B CA 1
ATOM 3419 C C . GLU B 1 167 ? -16.75 -14.594 -1.749 1 96.25 167 GLU B C 1
ATOM 3421 O O . GLU B 1 167 ? -15.805 -13.867 -2.068 1 96.25 167 GLU B O 1
ATOM 3426 N N . ALA B 1 168 ? -17.594 -14.328 -0.763 1 95.88 168 ALA B N 1
ATOM 3427 C CA . ALA B 1 168 ? -17.219 -13.344 0.248 1 95.88 168 ALA B CA 1
ATOM 3428 C C . ALA B 1 168 ? -16.219 -13.938 1.246 1 95.88 168 ALA B C 1
ATOM 3430 O O . ALA B 1 168 ? -16.297 -15.117 1.584 1 95.88 168 ALA B O 1
ATOM 3431 N N . PHE B 1 169 ? -15.336 -13.047 1.73 1 95.94 169 PHE B N 1
ATOM 3432 C CA . PHE B 1 169 ? -14.328 -13.609 2.629 1 95.94 169 PHE B CA 1
ATOM 3433 C C . PHE B 1 169 ? -13.906 -12.578 3.674 1 95.94 169 PHE B C 1
ATOM 3435 O O . PHE B 1 169 ? -14.172 -11.383 3.521 1 95.94 169 PHE B O 1
ATOM 3442 N N . SER B 1 170 ? -13.328 -13.039 4.727 1 93.25 170 SER B N 1
ATOM 3443 C CA . SER B 1 170 ? -12.656 -12.242 5.75 1 93.25 170 SER B CA 1
ATOM 3444 C C . SER B 1 170 ? -11.422 -12.961 6.293 1 93.25 170 SER B C 1
AT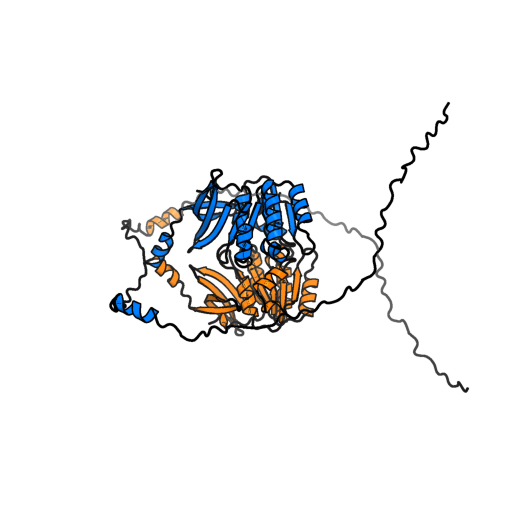OM 3446 O O . SER B 1 170 ? -11.305 -14.18 6.156 1 93.25 170 SER B O 1
ATOM 3448 N N . ILE B 1 171 ? -10.539 -12.234 6.73 1 92.88 171 ILE B N 1
ATOM 3449 C CA . ILE B 1 171 ? -9.312 -12.758 7.316 1 92.88 171 ILE B CA 1
ATOM 3450 C C . ILE B 1 171 ? -9.172 -12.258 8.758 1 92.88 171 ILE B C 1
ATOM 3452 O O . ILE B 1 171 ? -9.305 -11.055 9.016 1 92.88 171 ILE B O 1
ATOM 3456 N N . ASN B 1 172 ? -8.906 -13.156 9.68 1 89.56 172 ASN B N 1
ATOM 3457 C CA . ASN B 1 172 ? -8.781 -12.719 11.062 1 89.56 172 ASN B CA 1
ATOM 3458 C C . ASN B 1 172 ? -7.328 -12.422 11.43 1 89.56 172 ASN B C 1
ATOM 3460 O O . ASN B 1 172 ? -6.445 -12.469 10.57 1 89.56 172 ASN B O 1
ATOM 3464 N N . ALA B 1 173 ? -7.031 -12.156 12.672 1 83.06 173 ALA B N 1
ATOM 3465 C CA . ALA B 1 173 ? -5.715 -11.727 13.141 1 83.06 173 ALA B CA 1
ATOM 3466 C C . ALA B 1 173 ? -4.695 -12.859 13.023 1 83.06 173 ALA B C 1
ATOM 3468 O O . ALA B 1 173 ? -3.494 -12.609 12.906 1 83.06 173 ALA B O 1
ATOM 3469 N N . ASP B 1 174 ? -5.188 -14.086 13.031 1 88 174 ASP B N 1
ATOM 3470 C CA . ASP B 1 174 ? -4.309 -15.242 12.898 1 88 174 ASP B CA 1
ATOM 3471 C C . ASP B 1 174 ? -4.141 -15.641 11.438 1 88 174 ASP B C 1
ATOM 3473 O O . ASP B 1 174 ? -3.592 -16.703 11.133 1 88 174 ASP B O 1
ATOM 3477 N N . LEU B 1 175 ? -4.742 -14.859 10.516 1 91.5 175 LEU B N 1
ATOM 3478 C CA . LEU B 1 175 ? -4.633 -15.031 9.07 1 91.5 175 LEU B CA 1
ATOM 3479 C C . LEU B 1 175 ? -5.426 -16.25 8.609 1 91.5 175 LEU B C 1
ATOM 3481 O O . LEU B 1 175 ? -5.039 -16.922 7.652 1 91.5 175 LEU B O 1
ATOM 3485 N N . GLU B 1 176 ? -6.438 -16.578 9.414 1 93.38 176 GLU B N 1
ATOM 3486 C CA . GLU B 1 176 ? -7.379 -17.594 8.953 1 93.38 176 GLU B CA 1
ATOM 3487 C C . GLU B 1 176 ? -8.406 -17 7.988 1 93.38 176 GLU B C 1
ATOM 3489 O O . GLU B 1 176 ? -8.898 -15.898 8.203 1 93.38 176 GLU B O 1
ATOM 3494 N N . ILE B 1 177 ? -8.672 -17.781 6.98 1 95.75 177 ILE B N 1
ATOM 3495 C CA . ILE B 1 177 ? -9.609 -17.312 5.965 1 95.75 177 ILE B CA 1
ATOM 3496 C C . ILE B 1 177 ? -11 -17.891 6.23 1 95.75 177 ILE B C 1
ATOM 3498 O O . ILE B 1 177 ? -11.148 -19.109 6.398 1 95.75 177 ILE B O 1
ATOM 3502 N N . PHE B 1 178 ? -11.953 -17.016 6.273 1 95.75 178 PHE B N 1
ATOM 3503 C CA . PHE B 1 178 ? -13.359 -17.406 6.355 1 95.75 178 PHE B CA 1
ATOM 3504 C C . PHE B 1 178 ? -14.094 -17.031 5.078 1 95.75 178 PHE B C 1
ATOM 3506 O O . PHE B 1 178 ? -13.867 -15.961 4.508 1 95.75 178 PHE B O 1
ATOM 3513 N N . THR B 1 179 ? -14.93 -17.953 4.613 1 95.81 179 THR B N 1
ATOM 3514 C CA . THR B 1 179 ? -15.625 -17.688 3.363 1 95.81 179 THR B CA 1
ATOM 3515 C C . THR B 1 179 ? -17.125 -17.953 3.512 1 95.81 179 THR B C 1
ATOM 3517 O O . THR B 1 179 ? -17.547 -18.703 4.402 1 95.81 179 THR B O 1
ATOM 3520 N N . GLU B 1 180 ? -17.875 -17.266 2.736 1 93.81 180 GLU B N 1
ATOM 3521 C CA . GLU B 1 180 ? -19.312 -17.469 2.605 1 93.81 180 GLU B CA 1
ATOM 3522 C C . GLU B 1 180 ? -19.766 -17.375 1.146 1 93.81 180 GLU B C 1
ATOM 3524 O O . GLU B 1 180 ? -19.094 -16.75 0.327 1 93.81 180 GLU B O 1
ATOM 3529 N N . LYS B 1 181 ? -20.812 -18.062 0.886 1 89.44 181 LYS B N 1
ATOM 3530 C CA . LYS B 1 181 ? -21.359 -17.984 -0.461 1 89.44 181 LYS B CA 1
ATOM 3531 C C . LYS B 1 181 ? -21.766 -16.562 -0.809 1 89.44 181 LYS B C 1
ATOM 3533 O O . LYS B 1 181 ? -22.328 -15.844 0.025 1 89.44 181 LYS B O 1
ATOM 3538 N N . PHE B 1 182 ? -21.328 -16.156 -2.07 1 89.38 182 PHE B N 1
ATOM 3539 C CA . PHE B 1 182 ? -21.688 -14.82 -2.523 1 89.38 182 PHE B CA 1
ATOM 3540 C C . PHE B 1 182 ? -22.594 -14.883 -3.74 1 89.38 182 PHE B C 1
ATOM 3542 O O . PHE B 1 182 ? -22.25 -15.492 -4.754 1 89.38 182 PHE B O 1
ATOM 3549 N N . GLU B 1 183 ? -23.828 -14.367 -3.75 1 80.62 183 GLU B N 1
ATOM 3550 C CA . GLU B 1 183 ? -24.75 -14.211 -4.871 1 80.62 183 GLU B CA 1
ATOM 3551 C C . GLU B 1 183 ? -24.953 -12.742 -5.219 1 80.62 183 GLU B C 1
ATOM 3553 O O . GLU B 1 183 ? -25.219 -11.922 -4.336 1 80.62 183 GLU B O 1
ATOM 3558 N N . PRO B 1 184 ? -24.5 -12.32 -6.496 1 68.56 184 PRO B N 1
ATOM 3559 C CA . PRO B 1 184 ? -24.594 -10.922 -6.918 1 68.56 184 PRO B CA 1
ATOM 3560 C C . PRO B 1 184 ? -25.953 -10.289 -6.566 1 68.56 184 PRO B C 1
ATOM 3562 O O . PRO B 1 184 ? -26.016 -9.086 -6.328 1 68.56 184 PRO B O 1
ATOM 3565 N N . SER B 1 185 ? -27.078 -10.984 -6.816 1 59.16 185 SER B N 1
ATOM 3566 C CA . SER B 1 185 ? -28.391 -10.453 -6.449 1 59.16 185 SER B CA 1
ATOM 3567 C C . SER B 1 185 ? -28.391 -9.953 -5.008 1 59.16 185 SER B C 1
ATOM 3569 O O . SER B 1 185 ? -29.234 -9.125 -4.637 1 59.16 185 SER B O 1
ATOM 3571 N N . ASP B 1 186 ? -27.516 -10.312 -4.395 1 50.34 186 ASP B N 1
ATOM 3572 C CA . ASP B 1 186 ? -27.438 -9.977 -2.977 1 50.34 186 ASP B CA 1
ATOM 3573 C C . ASP B 1 186 ? -27.172 -8.484 -2.783 1 50.34 186 ASP B C 1
ATOM 3575 O O . ASP B 1 186 ? -27.469 -7.926 -1.73 1 50.34 186 ASP B O 1
ATOM 3579 N N . VAL B 1 187 ? -26.656 -7.879 -3.789 1 49.47 187 VAL B N 1
ATOM 3580 C CA . VAL B 1 187 ? -26.391 -6.445 -3.736 1 49.47 187 VAL B CA 1
ATOM 3581 C C . VAL B 1 187 ? -27.672 -5.672 -4.016 1 49.47 187 VAL B C 1
ATOM 3583 O O . VAL B 1 187 ? -27.875 -4.57 -3.502 1 49.47 187 VAL B O 1
ATOM 3586 N N . ILE B 1 188 ? -28.516 -6.039 -5.125 1 41.38 188 ILE B N 1
ATOM 3587 C CA . ILE B 1 188 ? -29.703 -5.277 -5.504 1 41.38 188 ILE B CA 1
ATOM 3588 C C . ILE B 1 188 ? -30.688 -5.25 -4.344 1 41.38 188 ILE B C 1
ATOM 3590 O O . ILE B 1 188 ? -31.359 -4.234 -4.105 1 41.38 188 ILE B O 1
ATOM 3594 N N . SER B 1 189 ? -30.875 -6.297 -3.711 1 37.09 189 SER B N 1
ATOM 3595 C CA . SER B 1 189 ? -32 -6.359 -2.793 1 37.09 189 SER B CA 1
ATOM 3596 C C . SER B 1 189 ? -31.797 -5.449 -1.587 1 37.09 189 SER B C 1
ATOM 3598 O O . SER B 1 189 ? -32.75 -5.051 -0.926 1 37.09 189 SER B O 1
ATOM 3600 N N . ALA B 1 190 ? -30.609 -5.164 -1.268 1 34.66 190 ALA B N 1
ATOM 3601 C CA . ALA B 1 190 ? -30.562 -4.297 -0.094 1 34.66 190 ALA B CA 1
ATOM 3602 C C . ALA B 1 190 ? -30.812 -2.842 -0.476 1 34.66 190 ALA B C 1
ATOM 3604 O O . ALA B 1 190 ? -31.297 -2.057 0.342 1 34.66 190 ALA B O 1
ATOM 3605 N N . ALA B 1 191 ? -30.531 -2.357 -1.704 1 33.25 191 ALA B N 1
ATOM 3606 C CA . ALA B 1 191 ? -30.906 -1.018 -2.148 1 33.25 191 ALA B CA 1
ATOM 3607 C C . ALA B 1 191 ? -32.375 -0.963 -2.545 1 33.25 191 ALA B C 1
ATOM 3609 O O . ALA B 1 191 ? -32.969 0.119 -2.646 1 33.25 191 ALA B O 1
ATOM 3610 N N . ALA B 1 192 ? -32.875 -2.002 -3.096 1 31.22 192 ALA B N 1
ATOM 3611 C CA . ALA B 1 192 ? -34.219 -1.908 -3.691 1 31.22 192 ALA B CA 1
ATOM 3612 C C . ALA B 1 192 ? -35.281 -1.653 -2.623 1 31.22 192 ALA B C 1
ATOM 3614 O O . ALA B 1 192 ? -36.438 -1.37 -2.945 1 31.22 192 ALA B O 1
ATOM 3615 N N . SER B 1 193 ? -35 -1.91 -1.371 1 30.78 193 SER B N 1
ATOM 3616 C CA . SER B 1 193 ? -36.25 -1.781 -0.624 1 30.78 193 SER B CA 1
ATOM 3617 C C . SER B 1 193 ? -36.656 -0.32 -0.475 1 30.78 193 SER B C 1
ATOM 3619 O O . SER B 1 193 ? -37.75 -0.021 0.013 1 30.78 193 SER B O 1
ATOM 3621 N N . GLU B 1 194 ? -35.75 0.668 -0.379 1 28.67 194 GLU B N 1
ATOM 3622 C CA . GLU B 1 194 ? -36.375 1.971 -0.14 1 28.67 194 GLU B CA 1
ATOM 3623 C C . GLU B 1 194 ? -36.719 2.672 -1.453 1 28.67 194 GLU B C 1
ATOM 3625 O O . GLU B 1 194 ? -35.906 3.434 -1.981 1 28.67 194 GLU B O 1
ATOM 3630 N N . LYS B 1 195 ? -37.375 1.949 -2.455 1 28.31 195 LYS B N 1
ATOM 3631 C CA . LYS B 1 195 ? -37.906 2.604 -3.648 1 28.31 195 LYS B CA 1
ATOM 3632 C C . LYS B 1 195 ? -38.812 3.768 -3.275 1 28.31 195 LYS B C 1
ATOM 3634 O O . LYS B 1 195 ? -39.844 3.576 -2.604 1 28.31 195 LYS B O 1
ATOM 3639 N N . PRO B 1 196 ? -38.375 4.961 -3.07 1 28.95 196 PRO B N 1
ATOM 3640 C CA . PRO B 1 196 ? -39.469 5.93 -3.113 1 28.95 196 PRO B CA 1
ATOM 3641 C C . PRO B 1 196 ? -40.375 5.758 -4.34 1 28.95 196 PRO B C 1
ATOM 3643 O O . PRO B 1 196 ? -39.906 5.332 -5.395 1 28.95 196 PRO B O 1
ATOM 3646 N N . SER B 1 197 ? -41.625 5.391 -4.285 1 28.38 197 SER B N 1
ATOM 3647 C CA . SER B 1 197 ? -42.688 5.305 -5.277 1 28.38 197 SER B CA 1
ATOM 3648 C C . SER B 1 197 ? -42.75 6.559 -6.145 1 28.38 197 SER B C 1
ATOM 3650 O O . SER B 1 197 ? -43.688 7.355 -6.039 1 28.38 197 SER B O 1
ATOM 3652 N N . ILE B 1 198 ? -41.75 7.363 -6.344 1 26.53 198 ILE B N 1
ATOM 3653 C CA . ILE B 1 198 ? -42.125 8.414 -7.277 1 26.53 198 ILE B CA 1
ATOM 3654 C C . ILE B 1 198 ? -42.594 7.793 -8.594 1 26.53 198 ILE B C 1
ATOM 3656 O O . ILE B 1 198 ? -41.844 7.039 -9.227 1 26.53 198 ILE B O 1
ATOM 3660 N N . ALA B 1 199 ? -43.969 7.656 -8.852 1 26.98 199 ALA B N 1
ATOM 3661 C CA . ALA B 1 199 ? -44.781 7.359 -10.031 1 26.98 199 ALA B CA 1
ATOM 3662 C C . ALA B 1 199 ? -44.25 8.102 -11.258 1 26.98 199 ALA B C 1
ATOM 3664 O O . ALA B 1 199 ? -44.5 9.289 -11.43 1 26.98 199 ALA B O 1
ATOM 3665 N N . MET B 1 200 ? -42.969 8.203 -11.516 1 25.42 200 MET B N 1
ATOM 3666 C CA . MET B 1 200 ? -42.75 8.852 -12.805 1 25.42 200 MET B CA 1
ATOM 3667 C C . MET B 1 200 ? -43.531 8.18 -13.914 1 25.42 200 MET B C 1
ATOM 3669 O O . MET B 1 200 ? -43.594 6.953 -13.992 1 25.42 200 MET B O 1
ATOM 3673 N N . ASP B 1 201 ? -44.562 8.797 -14.406 1 28.97 201 ASP B N 1
ATOM 3674 C CA . ASP B 1 201 ? -45.344 8.5 -15.602 1 28.97 201 ASP B CA 1
ATOM 3675 C C . ASP B 1 201 ? -44.438 7.98 -16.719 1 28.97 201 ASP B C 1
ATOM 3677 O O . ASP B 1 201 ? -43.406 8.586 -17.031 1 28.97 201 ASP B O 1
ATOM 3681 N N . MET B 1 202 ? -44.375 6.688 -16.906 1 25.88 202 MET B N 1
ATOM 3682 C CA . MET B 1 202 ? -43.75 5.906 -17.953 1 25.88 202 MET B CA 1
ATOM 3683 C C . MET B 1 202 ? -44.031 6.496 -19.328 1 25.88 202 MET B C 1
ATOM 3685 O O . MET B 1 202 ? -45.156 6.492 -19.797 1 25.88 202 MET B O 1
ATOM 3689 N N . GLU B 1 203 ? -43.438 7.73 -19.641 1 31.12 203 GLU B N 1
ATOM 3690 C CA . GLU B 1 203 ? -43.75 8.109 -21.016 1 31.12 203 GLU B CA 1
ATOM 3691 C C . GLU B 1 203 ? -43.594 6.91 -21.953 1 31.12 203 GLU B C 1
ATOM 3693 O O . GLU B 1 203 ? -42.719 6.059 -21.766 1 31.12 203 GLU B O 1
ATOM 3698 N N . PRO B 1 204 ? -44.625 6.66 -22.766 1 30.2 204 PRO B N 1
ATOM 3699 C CA . PRO B 1 204 ? -44.812 5.527 -23.672 1 30.2 204 PRO B CA 1
ATOM 3700 C C . PRO B 1 204 ? -43.531 5.172 -24.469 1 30.2 204 PRO B C 1
ATOM 3702 O O . PRO B 1 204 ? -42.688 6.031 -24.672 1 30.2 204 PRO B O 1
ATOM 3705 N N . GLU B 1 205 ? -43.219 3.924 -24.438 1 29.06 205 GLU B N 1
ATOM 3706 C CA . GLU B 1 205 ? -42.188 3.189 -25.172 1 29.06 205 GLU B CA 1
ATOM 3707 C C . GLU B 1 205 ? -42.188 3.602 -26.641 1 29.06 205 GLU B C 1
ATOM 3709 O O . GLU B 1 205 ? -43.156 3.406 -27.375 1 29.06 205 GLU B O 1
ATOM 3714 N N . LEU B 1 206 ? -41.656 4.82 -26.938 1 28.23 206 LEU B N 1
ATOM 3715 C CA . LEU B 1 206 ? -41.594 5.137 -28.359 1 28.23 206 LEU B CA 1
ATOM 3716 C C . LEU B 1 206 ? -41.094 3.949 -29.172 1 28.23 206 LEU B C 1
ATOM 3718 O O . LEU B 1 206 ? -40.25 3.186 -28.672 1 28.23 206 LEU B O 1
ATOM 3722 N N . SER B 1 207 ? -41.844 3.359 -30.266 1 28.59 207 SER B N 1
ATOM 3723 C CA . SER B 1 207 ? -41.781 2.166 -31.094 1 28.59 207 SER B CA 1
ATOM 3724 C C . SER B 1 207 ? -40.375 2 -31.672 1 28.59 207 SER B C 1
ATOM 3726 O O . SER B 1 207 ? -39.594 2.965 -31.75 1 28.59 207 SER B O 1
ATOM 3728 N N . GLU B 1 208 ? -39.938 0.72 -31.875 1 28.02 208 GLU B N 1
ATOM 3729 C CA . GLU B 1 208 ? -38.75 0.112 -32.438 1 28.02 208 GLU B CA 1
ATOM 3730 C C . GLU B 1 208 ? -38.25 0.896 -33.656 1 28.02 208 GLU B C 1
ATOM 3732 O O . GLU B 1 208 ? -37.062 0.912 -33.938 1 28.02 208 GLU B O 1
ATOM 3737 N N . LYS B 1 209 ? -39.219 1.45 -34.406 1 29.86 209 LYS B N 1
ATOM 3738 C CA . LYS B 1 209 ? -38.969 1.958 -35.75 1 29.86 209 LYS B CA 1
ATOM 3739 C C . LYS B 1 209 ? -38.094 3.221 -35.688 1 29.86 209 LYS B C 1
ATOM 3741 O O . LYS B 1 209 ? -37.25 3.416 -36.531 1 29.86 209 LYS B O 1
ATOM 3746 N N . GLU B 1 210 ? -38.5 4.109 -34.75 1 30.77 210 GLU B N 1
ATOM 3747 C CA . GLU B 1 210 ? -37.906 5.418 -34.969 1 30.77 210 GLU B CA 1
ATOM 3748 C C . GLU B 1 210 ? -36.438 5.426 -34.531 1 30.77 210 GLU B C 1
ATOM 3750 O O . GLU B 1 210 ? -35.688 6.309 -34.906 1 30.77 210 GLU B O 1
ATOM 3755 N N . LEU B 1 211 ? -36.219 4.559 -33.531 1 27.56 211 LEU B N 1
ATOM 3756 C CA . LEU B 1 211 ? -34.844 4.66 -33.062 1 27.56 211 LEU B CA 1
ATOM 3757 C C . LEU B 1 211 ? -33.875 4.191 -34.156 1 27.56 211 LEU B C 1
ATOM 3759 O O . LEU B 1 211 ? -32.656 4.434 -34.094 1 27.56 211 LEU B O 1
ATOM 3763 N N . ALA B 1 212 ? -34.344 3.355 -35.125 1 27.66 212 ALA B N 1
ATOM 3764 C CA . ALA B 1 212 ? -33.469 2.924 -36.219 1 27.66 212 ALA B CA 1
ATOM 3765 C C . ALA B 1 212 ? -32.938 4.121 -37 1 27.66 212 ALA B C 1
ATOM 3767 O O . ALA B 1 212 ? -31.797 4.082 -37.5 1 27.66 212 ALA B O 1
ATOM 3768 N N . ALA B 1 213 ? -33.844 5.137 -37.188 1 27.78 213 ALA B N 1
ATOM 3769 C CA . ALA B 1 213 ? -33.469 6.148 -38.188 1 27.78 213 ALA B CA 1
ATOM 3770 C C . ALA B 1 213 ? -32.281 6.973 -37.688 1 27.78 213 ALA B C 1
ATOM 3772 O O . ALA B 1 213 ? -31.531 7.523 -38.5 1 27.78 213 ALA B O 1
ATOM 3773 N N . ARG B 1 214 ? -32.344 7.309 -36.406 1 27.55 214 ARG B N 1
ATOM 3774 C CA . ARG B 1 214 ? -31.359 8.359 -36.125 1 27.55 214 ARG B CA 1
ATOM 3775 C C . ARG B 1 214 ? -29.938 7.824 -36.25 1 27.55 214 ARG B C 1
ATOM 3777 O O . ARG B 1 214 ? -28.969 8.539 -35.938 1 27.55 214 ARG B O 1
ATOM 3784 N N . SER B 1 215 ? -29.859 6.418 -36.344 1 26.36 215 SER B N 1
ATOM 3785 C CA . SER B 1 215 ? -28.484 5.953 -36.438 1 26.36 215 SER B CA 1
ATOM 3786 C C . SER B 1 215 ? -27.766 6.621 -37.594 1 26.36 215 SER B C 1
ATOM 3788 O O . SER B 1 215 ? -26.547 6.496 -37.75 1 26.36 215 SER B O 1
ATOM 3790 N N . GLN B 1 216 ? -28.531 6.953 -38.656 1 26.25 216 GLN B N 1
ATOM 3791 C CA . GLN B 1 216 ? -27.844 7.148 -39.906 1 26.25 216 GLN B CA 1
ATOM 3792 C C . GLN B 1 216 ? -27.016 8.422 -39.875 1 26.25 216 GLN B C 1
ATOM 3794 O O . GLN B 1 216 ? -26.422 8.797 -40.906 1 26.25 216 GLN B O 1
ATOM 3799 N N . LEU B 1 217 ? -27.391 9.281 -38.969 1 25.8 217 LEU B N 1
ATOM 3800 C CA . LEU B 1 217 ? -26.812 10.523 -39.469 1 25.8 217 LEU B CA 1
ATOM 3801 C C . LEU B 1 217 ? -25.297 10.461 -39.469 1 25.8 217 LEU B C 1
ATOM 3803 O O . LEU B 1 217 ? -24.672 10.25 -38.438 1 25.8 217 LEU B O 1
ATOM 3807 N N . ASN B 1 218 ? -24.812 9.977 -40.625 1 24.12 218 ASN B N 1
ATOM 3808 C CA . ASN B 1 218 ? -23.453 9.828 -41.156 1 24.12 218 ASN B CA 1
ATOM 3809 C C . ASN B 1 218 ? -22.656 11.117 -41 1 24.12 218 ASN B C 1
ATOM 3811 O O . ASN B 1 218 ? -23.047 12.164 -41.5 1 24.12 218 ASN B O 1
ATOM 3815 N N . LEU B 1 219 ? -22.375 11.484 -39.719 1 20.77 219 LEU B N 1
ATOM 3816 C CA . LEU B 1 219 ? -21.641 12.734 -39.75 1 20.77 219 LEU B CA 1
ATOM 3817 C C . LEU B 1 219 ? -20.594 12.711 -40.875 1 20.77 219 LEU B C 1
ATOM 3819 O O . LEU B 1 219 ? -19.891 11.703 -41.062 1 20.77 219 LEU B O 1
ATOM 3823 N N . PRO B 1 220 ? -20.766 13.539 -41.906 1 21.77 220 PRO B N 1
ATOM 3824 C CA . PRO B 1 220 ? -20.031 13.68 -43.156 1 21.77 220 PRO B CA 1
ATOM 3825 C C . PRO B 1 220 ? -18.516 13.68 -42.969 1 21.77 220 PRO B C 1
ATOM 3827 O O . PRO B 1 220 ? -17.781 13.047 -43.719 1 21.77 220 PRO B O 1
ATOM 3830 N N . PHE B 1 221 ? -18.031 14.617 -42.156 1 19.75 221 PHE B N 1
ATOM 3831 C CA . PHE B 1 221 ? -16.969 15.406 -42.781 1 19.75 221 PHE B CA 1
ATOM 3832 C C . PHE B 1 221 ? -15.641 14.664 -42.719 1 19.75 221 PHE B C 1
ATOM 3834 O O . PHE B 1 221 ? -14.602 15.203 -43.125 1 19.75 221 PHE B O 1
ATOM 3841 N N . THR B 1 222 ? -15.594 13.602 -41.844 1 20.19 222 THR B N 1
ATOM 3842 C CA . THR B 1 222 ? -14.172 13.5 -41.562 1 20.19 222 THR B CA 1
ATOM 3843 C C . THR B 1 222 ? -13.398 13.156 -42.844 1 20.19 222 THR B C 1
ATOM 3845 O O . THR B 1 222 ? -13.57 12.078 -43.406 1 20.19 222 THR B O 1
ATOM 3848 N N . SER B 1 223 ? -13.031 14.102 -43.688 1 18.72 223 SER B N 1
ATOM 3849 C CA . SER B 1 223 ? -12.234 14.102 -44.906 1 18.72 223 SER B CA 1
ATOM 3850 C C . SER B 1 223 ? -10.945 13.312 -44.719 1 18.72 223 SER B C 1
ATOM 3852 O O . SER B 1 223 ? -10.414 13.227 -43.594 1 18.72 223 SER B O 1
ATOM 3854 N N . GLN B 1 224 ? -10.641 12.344 -45.656 1 20.45 224 GLN B N 1
ATOM 3855 C CA . GLN B 1 224 ? -9.664 11.383 -46.156 1 20.45 224 GLN B CA 1
ATOM 3856 C C . GLN B 1 224 ? -8.297 12.031 -46.344 1 20.45 224 GLN B C 1
ATOM 3858 O O . GLN B 1 224 ? -7.953 12.469 -47.438 1 20.45 224 GLN B O 1
ATOM 3863 N N . PHE B 1 225 ? -7.699 12.891 -45.469 1 17.73 225 PHE B N 1
ATOM 3864 C CA . PHE B 1 225 ? -6.457 13.406 -46.031 1 17.73 225 PHE B CA 1
ATOM 3865 C C . PHE B 1 225 ? -5.527 12.258 -46.438 1 17.73 225 PHE B C 1
ATOM 3867 O O . PHE B 1 225 ? -5.215 11.406 -45.594 1 17.73 225 PHE B O 1
ATOM 3874 N N . LYS B 1 226 ? -5.414 11.859 -47.75 1 18.97 226 LYS B N 1
ATOM 3875 C CA . LYS B 1 226 ? -4.578 11.039 -48.625 1 18.97 226 LYS B CA 1
ATOM 3876 C C . LYS B 1 226 ? -3.1 11.367 -48.438 1 18.97 226 LYS B C 1
ATOM 3878 O O . LYS B 1 226 ? -2.621 12.398 -48.906 1 18.97 226 LYS B O 1
ATOM 3883 N N . GLN B 1 227 ? -2.473 11.469 -47.25 1 18.14 227 GLN B N 1
ATOM 3884 C CA . GLN B 1 227 ? -1.062 11.82 -47.375 1 18.14 227 GLN B CA 1
ATOM 3885 C C . GLN B 1 227 ? -0.334 10.844 -48.312 1 18.14 227 GLN B C 1
ATOM 3887 O O . GLN B 1 227 ? -0.301 9.641 -48.031 1 18.14 227 GLN B O 1
ATOM 3892 N N . SER B 1 228 ? -0.013 11.188 -49.594 1 17.97 228 SER B N 1
ATOM 3893 C CA . SER B 1 228 ? 0.686 10.82 -50.844 1 17.97 228 SER B CA 1
ATOM 3894 C C . SER B 1 228 ? 2.068 10.25 -50.531 1 17.97 228 SER B C 1
ATOM 3896 O O . SER B 1 228 ? 2.393 9.133 -50.938 1 17.97 228 SER B O 1
ATOM 3898 N N . HIS B 1 229 ? 3.242 10.852 -51.125 1 17.09 229 HIS B N 1
ATOM 3899 C CA . HIS B 1 229 ? 4.266 10.555 -52.125 1 17.09 229 HIS B CA 1
ATOM 3900 C C . HIS B 1 229 ? 5.555 10.078 -51.469 1 17.09 229 HIS B C 1
ATOM 3902 O O . HIS B 1 229 ? 6.496 9.672 -52.156 1 17.09 229 HIS B O 1
ATOM 3908 N N . LEU B 1 230 ? 5.941 10.445 -50.25 1 17.39 230 LEU B N 1
ATOM 3909 C CA . LEU B 1 230 ? 7.387 10.625 -50.344 1 17.39 230 LEU B CA 1
ATOM 3910 C C . LEU B 1 230 ? 8.07 9.32 -50.719 1 17.39 230 LEU B C 1
ATOM 3912 O O . LEU B 1 230 ? 7.715 8.25 -50.25 1 17.39 230 LEU B O 1
ATOM 3916 N N . ASN B 1 231 ? 9.156 9.367 -51.688 1 17.42 231 ASN B N 1
ATOM 3917 C CA . ASN B 1 231 ? 10.109 8.82 -52.656 1 17.42 231 ASN B CA 1
ATOM 3918 C C . ASN B 1 231 ? 11.031 7.797 -52 1 17.42 231 ASN B C 1
ATOM 3920 O O . ASN B 1 231 ? 11.234 7.816 -50.781 1 17.42 231 ASN B O 1
ATOM 3924 N N . LYS B 1 232 ? 11.719 6.918 -52.906 1 17.58 232 LYS B N 1
ATOM 3925 C CA . LYS B 1 232 ? 12.445 5.695 -53.25 1 17.58 232 LYS B CA 1
ATOM 3926 C C . LYS B 1 232 ? 13.875 5.742 -52.719 1 17.58 232 LYS B C 1
ATOM 3928 O O . LYS B 1 232 ? 14.688 4.863 -53 1 17.58 232 LYS B O 1
ATOM 3933 N N . LEU B 1 233 ? 14.43 6.629 -51.781 1 18.09 233 LEU B N 1
ATOM 3934 C CA . LEU B 1 233 ? 15.859 6.645 -52.062 1 18.09 233 LEU B CA 1
ATOM 3935 C C . LEU B 1 233 ? 16.484 5.285 -51.75 1 18.09 233 LEU B C 1
ATOM 3937 O O . LEU B 1 233 ? 16.25 4.719 -50.688 1 18.09 233 LEU B O 1
ATOM 3941 N N . ARG B 1 234 ? 17.125 4.555 -52.812 1 17.23 234 ARG B N 1
ATOM 3942 C CA . ARG B 1 234 ? 17.906 3.387 -53.188 1 17.23 234 ARG B CA 1
ATOM 3943 C C . ARG B 1 234 ? 19.203 3.305 -52.406 1 17.23 234 ARG B C 1
ATOM 3945 O O . ARG B 1 234 ? 20.094 2.512 -52.719 1 17.23 234 ARG B O 1
ATOM 3952 N N . LEU B 1 235 ? 19.453 3.934 -51.25 1 17.86 235 LEU B N 1
ATOM 3953 C CA . LEU B 1 235 ? 20.906 3.932 -51.125 1 17.86 235 LEU B CA 1
ATOM 3954 C C . LEU B 1 235 ? 21.453 2.508 -51.094 1 17.86 235 LEU B C 1
ATOM 3956 O O . LEU B 1 235 ? 20.984 1.672 -50.312 1 17.86 235 LEU B O 1
ATOM 3960 N N . ALA B 1 236 ? 22.297 2.076 -52.125 1 17.72 236 ALA B N 1
ATOM 3961 C CA . ALA B 1 236 ? 23.125 1.038 -52.719 1 17.72 236 ALA B CA 1
ATOM 3962 C C . ALA B 1 236 ? 24.031 0.383 -51.688 1 17.72 236 ALA B C 1
ATOM 3964 O O . ALA B 1 236 ? 24.156 0.891 -50.562 1 17.72 236 ALA B O 1
ATOM 3965 N N . ASP B 1 237 ? 25.359 0.194 -52.094 1 18.39 237 ASP B N 1
ATOM 3966 C CA . ASP B 1 237 ? 26.359 -0.856 -52.312 1 18.39 237 ASP B CA 1
ATOM 3967 C C . ASP B 1 237 ? 27.203 -1.063 -51.062 1 18.39 237 ASP B C 1
ATOM 3969 O O . ASP B 1 237 ? 27.703 -2.164 -50.812 1 18.39 237 ASP B O 1
ATOM 3973 N N . ARG B 1 238 ? 27.891 0.041 -50.375 1 18.92 238 ARG B N 1
ATOM 3974 C CA . ARG B 1 238 ? 29.344 -0.074 -50.344 1 18.92 238 ARG B CA 1
ATOM 3975 C C . ARG B 1 238 ? 29.781 -0.945 -49.156 1 18.92 238 ARG B C 1
ATOM 3977 O O . ARG B 1 238 ? 29.25 -0.832 -48.062 1 18.92 238 ARG B O 1
ATOM 3984 N N . LYS B 1 239 ? 30.625 -1.928 -49.469 1 19.72 239 LYS B N 1
ATOM 3985 C CA . LYS B 1 239 ? 31.391 -3.061 -48.938 1 19.72 239 LYS B CA 1
ATOM 3986 C C . LYS B 1 239 ? 32.312 -2.633 -47.812 1 19.72 239 LYS B C 1
ATOM 3988 O O . LYS B 1 239 ? 33.156 -3.42 -47.344 1 19.72 239 LYS B O 1
ATOM 3993 N N . VAL B 1 240 ? 31.984 -1.577 -47 1 18.92 240 VAL B N 1
ATOM 3994 C CA . VAL B 1 240 ? 33.25 -1.156 -46.438 1 18.92 240 VAL B CA 1
ATOM 3995 C C . VAL B 1 240 ? 33.875 -2.307 -45.625 1 18.92 240 VAL B C 1
ATOM 3997 O O . VAL B 1 240 ? 33.219 -2.924 -44.812 1 18.92 240 VAL B O 1
ATOM 4000 N N . ARG B 1 241 ? 35.094 -2.783 -46 1 19.02 241 ARG B N 1
ATOM 4001 C CA . ARG B 1 241 ? 36.156 -3.729 -45.688 1 19.02 241 ARG B CA 1
ATOM 4002 C C . ARG B 1 241 ? 36.625 -3.555 -44.219 1 19.02 241 ARG B C 1
ATOM 4004 O O . ARG B 1 241 ? 37.312 -2.598 -43.906 1 19.02 241 ARG B O 1
ATOM 4011 N N . VAL B 1 242 ? 35.719 -3.383 -43.281 1 19.11 242 VAL B N 1
ATOM 4012 C CA . VAL B 1 242 ? 36.438 -3.027 -42.062 1 19.11 242 VAL B CA 1
ATOM 4013 C C . VAL B 1 242 ? 37.438 -4.121 -41.719 1 19.11 242 VAL B C 1
ATOM 4015 O O . VAL B 1 242 ? 37.219 -5.301 -42 1 19.11 242 VAL B O 1
ATOM 4018 N N . GLY B 1 243 ? 38.594 -3.773 -41.031 1 18.95 243 GLY B N 1
ATOM 4019 C CA . GLY B 1 243 ? 39.906 -4.293 -40.688 1 18.95 243 GLY B CA 1
ATOM 4020 C C . GLY B 1 243 ? 39.875 -5.602 -39.938 1 18.95 243 GLY B C 1
ATOM 4021 O O . GLY B 1 243 ? 38.812 -6.004 -39.438 1 18.95 243 GLY B O 1
ATOM 4022 N N . GLY B 1 244 ? 41.094 -6.328 -39.531 1 19.95 244 GLY B N 1
ATOM 4023 C CA . GLY B 1 244 ? 41.875 -7.551 -39.562 1 19.95 244 GLY B CA 1
ATOM 4024 C C . GLY B 1 244 ? 41.719 -8.406 -38.344 1 19.95 244 GLY B C 1
ATOM 4025 O O . GLY B 1 244 ? 42.469 -9.375 -38.156 1 19.95 244 GLY B O 1
ATOM 4026 N N . GLN B 1 245 ? 40.906 -8.078 -37.281 1 22.03 245 GLN B N 1
ATOM 4027 C CA . GLN B 1 245 ? 41.5 -8.633 -36.062 1 22.03 245 GLN B CA 1
ATOM 4028 C C . GLN B 1 245 ? 41.531 -10.156 -36.125 1 22.03 245 GLN B C 1
ATOM 4030 O O . GLN B 1 245 ? 40.531 -10.789 -36.469 1 22.03 245 GLN B O 1
ATOM 4035 N N . ILE B 1 246 ? 42.781 -10.883 -35.875 1 22.94 246 ILE B N 1
ATOM 4036 C CA . ILE B 1 246 ? 43.281 -12.234 -36.031 1 22.94 246 ILE B CA 1
ATOM 4037 C C . ILE B 1 246 ? 42.656 -13.156 -35 1 22.94 246 ILE B C 1
ATOM 4039 O O . ILE B 1 246 ? 42.594 -12.82 -33.812 1 22.94 246 ILE B O 1
ATOM 4043 N N . ILE B 1 247 ? 42 -14.258 -35.312 1 22 247 ILE B N 1
ATOM 4044 C CA . ILE B 1 247 ? 41.219 -15.375 -34.781 1 22 247 ILE B CA 1
ATOM 4045 C C . ILE B 1 247 ? 42.156 -16.375 -34.125 1 22 247 ILE B C 1
ATOM 4047 O O . ILE B 1 247 ? 42 -17.578 -34.25 1 22 247 ILE B O 1
ATOM 4051 N N . TYR B 1 248 ? 43.125 -15.984 -33.062 1 21.36 248 TYR B N 1
ATOM 4052 C CA . TYR B 1 248 ? 44.094 -17.031 -32.75 1 21.36 248 TYR B CA 1
ATOM 4053 C C . TYR B 1 248 ? 43.375 -18.25 -32.125 1 21.36 248 TYR B C 1
ATOM 4055 O O . TYR B 1 248 ? 42.531 -18.094 -31.266 1 21.36 248 TYR B O 1
ATOM 4063 N N . THR B 1 249 ? 43.469 -19.484 -32.781 1 25.95 249 THR B N 1
ATOM 4064 C CA . THR B 1 249 ? 42.969 -20.859 -32.594 1 25.95 249 THR B CA 1
ATOM 4065 C C . THR B 1 249 ? 43.781 -21.578 -31.531 1 25.95 249 THR B C 1
ATOM 4067 O O . THR B 1 249 ? 44.969 -21.875 -31.734 1 25.95 249 THR B O 1
ATOM 4070 N N . PRO B 1 250 ? 43.719 -21.25 -30.219 1 25.66 250 PRO B N 1
ATOM 4071 C CA . PRO B 1 250 ? 44.719 -21.922 -29.391 1 25.66 250 PRO B CA 1
ATOM 4072 C C . PRO B 1 250 ? 44.688 -23.438 -29.531 1 25.66 250 PRO B C 1
ATOM 4074 O O . PRO B 1 250 ? 43.625 -24.016 -29.734 1 25.66 250 PRO B O 1
ATOM 4077 N N . ASP B 1 251 ? 45.875 -24.156 -29.875 1 24.11 251 ASP B N 1
ATOM 4078 C CA . ASP B 1 251 ? 46.25 -25.531 -30.188 1 24.11 251 ASP B CA 1
ATOM 4079 C C . ASP B 1 251 ? 46.062 -26.438 -28.969 1 24.11 251 ASP B C 1
ATOM 4081 O O . ASP B 1 251 ? 46.094 -25.969 -27.828 1 24.11 251 ASP B O 1
ATOM 4085 N N . LYS B 1 252 ? 45.75 -27.844 -29.109 1 28.58 252 LYS B N 1
ATOM 4086 C CA . LYS B 1 252 ? 45.344 -29.078 -28.453 1 28.58 252 LYS B CA 1
ATOM 4087 C C . LYS B 1 252 ? 46.375 -29.516 -27.422 1 28.58 252 LYS B C 1
ATOM 4089 O O . LYS B 1 252 ? 46.031 -30.109 -26.391 1 28.58 252 LYS B O 1
ATOM 4094 N N . GLU B 1 253 ? 47.75 -29.562 -27.734 1 26.97 253 GLU B N 1
ATOM 4095 C CA . GLU B 1 253 ? 48.688 -30.625 -27.406 1 26.97 253 GLU B CA 1
ATOM 4096 C C . GLU B 1 253 ? 49.188 -30.484 -25.969 1 26.97 253 GLU B C 1
ATOM 4098 O O . GLU B 1 253 ? 50.094 -31.219 -25.562 1 26.97 253 GLU B O 1
ATOM 4103 N N . ASP B 1 254 ? 49.062 -29.484 -25.125 1 27.61 254 ASP B N 1
ATOM 4104 C CA . ASP B 1 254 ? 50.25 -29.5 -24.281 1 27.61 254 ASP B CA 1
ATOM 4105 C C . ASP B 1 254 ? 50.281 -30.75 -23.406 1 27.61 254 ASP B C 1
ATOM 4107 O O . ASP B 1 254 ? 49.312 -31.062 -22.719 1 27.61 254 ASP B O 1
ATOM 4111 N N . ASP B 1 255 ? 51.312 -31.703 -23.344 1 26.19 255 ASP B N 1
ATOM 4112 C CA . ASP B 1 255 ? 51.938 -33 -23.047 1 26.19 255 ASP B CA 1
ATOM 4113 C C . ASP B 1 255 ? 52.156 -33.156 -21.547 1 26.19 255 ASP B C 1
ATOM 4115 O O . ASP B 1 255 ? 52.875 -34.062 -21.109 1 26.19 255 ASP B O 1
ATOM 4119 N N . LEU B 1 256 ? 51.438 -32.656 -20.516 1 25.39 256 LEU B N 1
ATOM 4120 C CA . LEU B 1 256 ? 52.188 -32.781 -19.266 1 25.39 256 LEU B CA 1
ATOM 4121 C C . LEU B 1 256 ? 52.562 -34.25 -18.984 1 25.39 256 LEU B C 1
ATOM 4123 O O . LEU B 1 256 ? 51.719 -35.156 -19.172 1 25.39 256 LEU B O 1
ATOM 4127 N N . ASP B 1 257 ? 53.844 -34.594 -18.562 1 23.33 257 ASP B N 1
ATOM 4128 C CA . ASP B 1 257 ? 54.844 -35.656 -18.375 1 23.33 257 ASP B CA 1
ATOM 4129 C C . ASP B 1 257 ? 54.5 -36.531 -17.172 1 23.33 257 ASP B C 1
ATOM 4131 O O . ASP B 1 257 ? 54.219 -36.031 -16.078 1 23.33 257 ASP B O 1
ATOM 4135 N N . ASP B 1 258 ? 54.188 -37.938 -17.219 1 26.41 258 ASP B N 1
ATOM 4136 C CA . ASP B 1 258 ? 53.906 -39.156 -16.484 1 26.41 258 ASP B CA 1
ATOM 4137 C C . ASP B 1 258 ? 55.125 -39.562 -15.625 1 26.41 258 ASP B C 1
ATOM 4139 O O . ASP B 1 258 ? 55.188 -40.688 -15.156 1 26.41 258 ASP B O 1
ATOM 4143 N N . SER B 1 259 ? 56.375 -38.938 -15.531 1 22.25 259 SER B N 1
ATOM 4144 C CA . SER B 1 259 ? 57.594 -39.75 -15.43 1 22.25 259 SER B CA 1
ATOM 4145 C C . SER B 1 259 ? 57.625 -40.531 -14.109 1 22.25 259 SER B C 1
ATOM 4147 O O . SER B 1 259 ? 57.531 -41.75 -14.094 1 22.25 259 SER B O 1
ATOM 4149 N N . ASP B 1 260 ? 58.875 -40.5 -13.164 1 24.11 260 ASP B N 1
ATOM 4150 C CA . ASP B 1 260 ? 60.031 -41.375 -12.953 1 24.11 260 ASP B CA 1
ATOM 4151 C C . ASP B 1 260 ? 59.844 -42.219 -11.703 1 24.11 260 ASP B C 1
ATOM 4153 O O . ASP B 1 260 ? 59.094 -41.844 -10.797 1 24.11 260 ASP B O 1
ATOM 4157 N N . PRO B 1 261 ? 61.062 -43.25 -11.273 1 27.3 261 PRO B N 1
ATOM 4158 C CA . PRO B 1 261 ? 61.562 -44.562 -10.82 1 27.3 261 PRO B CA 1
ATOM 4159 C C . PRO B 1 261 ? 61.812 -44.594 -9.32 1 27.3 261 PRO B C 1
ATOM 4161 O O . PRO B 1 261 ? 61.562 -45.625 -8.68 1 27.3 261 PRO B O 1
ATOM 4164 N N . ASP B 1 262 ? 62.531 -43.531 -8.562 1 22.5 262 ASP B N 1
ATOM 4165 C CA . ASP B 1 262 ? 63.781 -43.938 -7.895 1 22.5 262 ASP B CA 1
ATOM 4166 C C . ASP B 1 262 ? 63.469 -44.781 -6.664 1 22.5 262 ASP B C 1
ATOM 4168 O O . ASP B 1 262 ? 62.438 -44.625 -6.012 1 22.5 262 ASP B O 1
ATOM 4172 N N . GLU B 1 263 ? 64.625 -45.688 -6.176 1 23.69 263 GLU B N 1
ATOM 4173 C CA . GLU B 1 263 ? 65.25 -46.812 -5.438 1 23.69 263 GLU B CA 1
ATOM 4174 C C . GLU B 1 263 ? 65.25 -46.5 -3.938 1 23.69 263 GLU B C 1
ATOM 4176 O O . GLU B 1 263 ? 64.875 -47.344 -3.139 1 23.69 263 GLU B O 1
ATOM 4181 N N . ASP B 1 264 ? 66.438 -45.812 -3.428 1 21.28 264 ASP B N 1
ATOM 4182 C CA . ASP B 1 264 ? 67.5 -46.156 -2.529 1 21.28 264 ASP B CA 1
ATOM 4183 C C . ASP B 1 264 ? 67.188 -45.812 -1.083 1 21.28 264 ASP B C 1
ATOM 4185 O O . ASP B 1 264 ? 67.875 -46.219 -0.157 1 21.28 264 ASP B O 1
ATOM 4189 N N . LEU B 1 265 ? 66.812 -44.562 -0.716 1 22.55 265 LEU B N 1
ATOM 4190 C CA . LEU B 1 265 ? 67.688 -44.062 0.342 1 22.55 265 LEU B CA 1
ATOM 4191 C C . LEU B 1 265 ? 67.5 -44.875 1.623 1 22.55 265 LEU B C 1
ATOM 4193 O O . LEU B 1 265 ? 66.375 -45.125 2.051 1 22.55 265 LEU B O 1
ATOM 4197 N N . ASN B 1 266 ? 68.688 -45.438 2.221 1 22.5 266 ASN B N 1
ATOM 4198 C CA . ASN B 1 266 ? 69.5 -46.156 3.219 1 22.5 266 ASN B CA 1
ATOM 4199 C C . ASN B 1 266 ? 69.062 -45.75 4.637 1 22.5 266 ASN B C 1
ATOM 4201 O O . ASN B 1 266 ? 68.875 -46.594 5.496 1 22.5 266 ASN B O 1
ATOM 4205 N N . LEU B 1 267 ? 69.562 -44.406 4.957 1 22.11 267 LEU B N 1
ATOM 4206 C CA . LEU B 1 267 ? 70.188 -44.25 6.258 1 22.11 267 LEU B CA 1
ATOM 4207 C C . LEU B 1 267 ? 69.188 -44.312 7.383 1 22.11 267 LEU B C 1
ATOM 4209 O O . LEU B 1 267 ? 68.062 -43.844 7.234 1 22.11 267 LEU B O 1
#

Secondary structure (DSSP, 8-state):
-TTTT----SEEEEEEBTTB-SHHHHHHHGGG-S-EEEEEETT-HHHHHHHHGGGGTTPEEEEE-TT--HHHHHHHHHHH--SEEEE--HHHHHHHS-HHHHHHHHHHHHTTS-EEEEEETTTS-HHHHHHHHTT-SEEEEEEEETTEEEEEEEEE-TTS-EEEEEEEEEE-TT--EEEEE--THHHHHHHTTS-------------TTHHHHGGG-----------------------------------S---------------/-TTTT----SEEEEEEBTTB-SHHHHHHHTTT-S-EEEEEETT-HHHHHHHHGGGGTTEEEEEE-TT--HHHHHHHHHHH--SEEEE--HHHHHHHS-HHHHHHHHHHHHTTS-EEEEEETTTS-HHHHHHHHTT-SEEEEEEEETTEEEEEEEEE-TTS-EEEEEEEEEE-TT--EEEEE--THHHHHHHTT--------------HHHHHHGGG-----------------------------------S---------------

pLDDT: mean 71.64, std 31.68, range [17.09, 98.75]

Radius of gyration: 34.88 Å; Cα contacts (8 Å, |Δi|>4): 785; chains: 2; bounding box: 116×95×108 Å

Nearest PDB structures (foldseek):
  7dy1-assembly1_B  TM=6.926E-01  e=8.817E-06  Thermosynechococcus vestitus BP-1
  4tld-assembly1_A  TM=5.895E-01  e=2.130E-06  Synechococcus elongatus PCC 7942 = FACHB-805
  8dpb-assembly1_C  TM=5.056E-01  e=1.835E-01  Methylorubrum extorquens AM1
  8xl0-assembly1_A  TM=3.998E-01  e=8.744E-02  Homo sapiens
  8xl0-assembly1_E  TM=4.289E-01  e=1.347E-01  Homo sapiens

Organism: Haemonchus contortus (NCBI:txid6289)

Foldseek 3Di:
DDLQPDAFAQEEEEEEEPADFCVLSLLLNCQPWPEEEEEEAPPCLVVCCVQQPPSCPRYHYDHDDQPDDLVNSLVVRVVVLTQEYEHECVLVVVVRDPLLVVLVSSLVVSVRHGYYYTDYPVRADPVSVVSNVVRHQKYWYWDDQDPWIKIWIWHADPVRDIDIAIWTWDADSNSRIDTDHDDPVVRCVVVPPVPPPPVPPPPDPPDPPPVVPVVPPPVPDPDPPPPDDDDDPPPPDDDPPPDDDDPPPDDDDPDPDPDDPPDDDDD/DDLQPDAFAQEEEEEEEPADFCVLSLLLNCVPWPEEEEEEAPPCLVVCCVQQPPSCPRYHYDHDDQPDDLVNSLVVVVVVLTQEYEHECVLVVVVRDPLLVVLVSSLVVSVRHGYYYTDYPVRADPVSVVSNVVRHQKYWYWDDQDPWIKIWIWHADPVRDIDIAIWTWDADSNSRIDTDHDDPVVRVVVVPPVPPPPVPPPPDPPDPPPVVPVVPPPVPDPDDPPPDDDDDPPPDDDPPPDDDDDPPPPDDDDDPDPDDDDDDDDD

InterPro domains:
  IPR019519 Elongator complex protein 5 [PTHR15641] (80-265)

Sequence (534 aa):
MALRALVPNGFLLLRDNESCHCEPLAFALARSSKSFVIVTITGRENVLRRRYGGRCEGATFTRLDYQTTMERIHGKIVTYSPSCCILDCMDVFVDKFSVDVIAAFISRLKAKFPVIAVCPEASINEEEYNRLHAVANSVIRLQRRGNRSVSELVMYKKNGKRIKATEAFSINADLEIFTEKFEPSDVISAAASEKPSIAMDMEPELSEKELAARSQLNLPFTSQFKQSHLNKLRLADRKVRVGGQIIYTPDKEDDLDDSDPDEDLNLMALRALVPNGFLLLRDNESCHCEPLAFALARSSKSFVIVTITGRENVLRRRYGGRCEGATFTRLDYQTTMERIHGKIVTYSPSCCILDCMDVFVDKFSVDVIAAFISRLKAKFPVIAVCPEASINEEEYNRLHAVANSVIRLQRRGNRSVSELVMYKKNGKRIKATEAFSINADLEIFTEKFEPSDVISAAASEKPSIAMDMEPELSEKELAARSQLNLPFTSQFKQSHLNKLRLADRKVRVGGQIIYTPDKEDDLDDSDPDEDLNL